Protein AF-A0A814YJI1-F1 (afdb_monomer)

Structure (mmCIF, N/CA/C/O backbone):
data_AF-A0A814YJI1-F1
#
_entry.id   AF-A0A814YJI1-F1
#
loop_
_atom_site.group_PDB
_atom_site.id
_atom_site.type_symbol
_atom_site.label_atom_id
_atom_site.label_alt_id
_atom_site.label_comp_id
_atom_site.label_asym_id
_atom_site.label_entity_id
_atom_site.label_seq_id
_atom_site.pdbx_PDB_ins_code
_atom_site.Cartn_x
_atom_site.Cartn_y
_atom_site.Cartn_z
_atom_site.occupancy
_atom_site.B_iso_or_equiv
_atom_site.auth_seq_id
_atom_site.auth_comp_id
_atom_site.auth_asym_id
_atom_site.auth_atom_id
_atom_site.pdbx_PDB_model_num
ATOM 1 N N . MET A 1 1 ? 2.420 7.525 -20.705 1.00 48.12 1 MET A N 1
ATOM 2 C CA . MET A 1 1 ? 1.191 7.170 -19.954 1.00 48.12 1 MET A CA 1
ATOM 3 C C . MET A 1 1 ? 0.003 7.565 -20.794 1.00 48.12 1 MET A C 1
ATOM 5 O O . MET A 1 1 ? 0.142 8.543 -21.509 1.00 48.12 1 MET A O 1
ATOM 9 N N . TYR A 1 2 ? -1.135 6.880 -20.670 1.00 46.09 2 TYR A N 1
ATOM 10 C CA . TYR A 1 2 ? -2.388 7.319 -21.294 1.00 46.09 2 TYR A CA 1
ATOM 11 C C . TYR A 1 2 ? -3.336 8.062 -20.316 1.00 46.09 2 TYR A C 1
ATOM 13 O O . TYR A 1 2 ? -4.275 8.729 -20.759 1.00 46.09 2 TYR A O 1
ATOM 21 N N . HIS A 1 3 ? -3.033 8.118 -19.004 1.00 42.41 3 HIS A N 1
ATOM 22 C CA . HIS A 1 3 ? -3.763 8.986 -18.070 1.00 42.41 3 HIS A CA 1
ATOM 23 C C . HIS A 1 3 ? -2.904 9.967 -17.283 1.00 42.41 3 HIS A C 1
ATOM 25 O O . HIS A 1 3 ? -1.802 9.652 -16.856 1.00 42.41 3 HIS A O 1
ATOM 31 N N . GLN A 1 4 ? -3.509 11.138 -17.062 1.00 43.12 4 GLN A N 1
ATOM 32 C CA . GLN A 1 4 ? -2.941 12.420 -16.653 1.00 43.12 4 GLN A CA 1
ATOM 33 C C . GLN A 1 4 ? -1.940 12.983 -17.666 1.00 43.12 4 GLN A C 1
ATOM 35 O O . GLN A 1 4 ? -0.750 12.679 -17.633 1.00 43.12 4 GLN A O 1
ATOM 40 N N . ARG A 1 5 ? -2.424 13.925 -18.496 1.00 45.12 5 ARG A N 1
ATOM 41 C CA . ARG A 1 5 ? -1.629 15.119 -18.805 1.00 45.12 5 ARG A CA 1
ATOM 42 C C . ARG A 1 5 ? -1.148 15.645 -17.455 1.00 45.12 5 ARG A C 1
ATOM 44 O O . ARG A 1 5 ? -1.911 16.282 -16.734 1.00 45.12 5 ARG A O 1
ATOM 51 N N . MET A 1 6 ? 0.059 15.274 -17.043 1.00 48.47 6 MET A N 1
ATOM 52 C CA . MET A 1 6 ? 0.715 16.030 -15.998 1.00 48.47 6 MET A CA 1
ATOM 53 C C . MET A 1 6 ? 1.000 17.371 -16.654 1.00 48.47 6 MET A C 1
ATOM 55 O O . MET A 1 6 ? 1.816 17.429 -17.570 1.00 48.47 6 MET A O 1
ATOM 59 N N . ASP A 1 7 ? 0.315 18.426 -16.214 1.00 41.00 7 ASP A N 1
ATOM 60 C CA . ASP A 1 7 ? 0.509 19.800 -16.705 1.00 41.00 7 ASP A CA 1
ATOM 61 C C . ASP A 1 7 ? 1.965 20.293 -16.566 1.00 41.00 7 ASP A C 1
ATOM 63 O O . ASP A 1 7 ? 2.305 21.387 -17.009 1.00 41.00 7 ASP A O 1
ATOM 67 N N . SER A 1 8 ? 2.875 19.481 -16.016 1.00 47.28 8 SER A N 1
ATOM 68 C CA . SER A 1 8 ? 4.295 19.639 -16.273 1.00 47.28 8 SER A CA 1
ATOM 69 C C . SER A 1 8 ? 5.044 18.295 -16.340 1.00 47.28 8 SER A C 1
ATOM 71 O O . SER A 1 8 ? 5.259 17.596 -15.349 1.00 47.28 8 SER A O 1
ATOM 73 N N . SER A 1 9 ? 5.569 17.967 -17.525 1.00 47.88 9 SER A N 1
ATOM 74 C CA . SER A 1 9 ? 6.655 16.983 -17.705 1.00 47.88 9 SER A CA 1
ATOM 75 C C . SER A 1 9 ? 7.896 17.308 -16.846 1.00 47.88 9 SER A C 1
ATOM 77 O O . SER A 1 9 ? 8.739 16.447 -16.597 1.00 47.88 9 SER A O 1
ATOM 79 N N . LEU A 1 10 ? 7.970 18.543 -16.329 1.00 49.09 10 LEU A N 1
ATOM 80 C CA . LEU A 1 10 ? 8.990 19.074 -15.428 1.00 49.09 10 LEU A CA 1
ATOM 81 C C . LEU A 1 10 ? 8.990 18.473 -14.015 1.00 49.09 10 LEU A C 1
ATOM 83 O O . LEU A 1 10 ? 9.856 18.869 -13.249 1.00 49.09 10 LEU A O 1
ATOM 87 N N . ASN A 1 11 ? 8.097 17.553 -13.637 1.00 59.19 11 ASN A N 1
ATOM 88 C CA . ASN A 1 11 ? 8.078 16.999 -12.271 1.00 59.19 11 ASN A CA 1
ATOM 89 C C . ASN A 1 11 ? 8.223 15.470 -12.176 1.00 59.19 11 ASN A C 1
ATOM 91 O O . ASN A 1 11 ? 8.294 14.952 -11.066 1.00 59.19 11 ASN A O 1
ATOM 95 N N . VAL A 1 12 ? 8.299 14.745 -13.299 1.00 71.31 12 VAL A N 1
ATOM 96 C CA . VAL A 1 12 ? 8.366 13.269 -13.271 1.00 71.31 12 VAL A CA 1
ATOM 97 C C . VAL A 1 12 ? 9.795 12.755 -13.119 1.00 71.31 12 VAL A C 1
ATOM 99 O O . VAL A 1 12 ? 10.078 11.968 -12.222 1.00 71.31 12 VAL A O 1
ATOM 102 N N . PHE A 1 13 ? 10.712 13.217 -13.972 1.00 75.25 13 PHE A N 1
ATOM 103 C CA . PHE A 1 13 ? 12.131 12.900 -13.832 1.00 75.25 13 PHE A CA 1
ATOM 104 C C . PHE A 1 13 ? 12.829 13.960 -12.983 1.00 75.25 13 PHE A C 1
ATOM 106 O O . PHE A 1 13 ? 12.634 15.168 -13.175 1.00 75.25 13 PHE A O 1
ATOM 113 N N . ASN A 1 14 ? 13.694 13.514 -12.076 1.00 77.44 14 ASN A N 1
ATOM 114 C CA . ASN A 1 14 ? 14.628 14.403 -11.396 1.00 77.44 14 ASN A CA 1
ATOM 115 C C . ASN A 1 14 ? 15.680 14.954 -12.386 1.00 77.44 14 ASN A C 1
ATOM 117 O O . ASN A 1 14 ? 15.766 14.529 -13.543 1.00 77.44 14 ASN A O 1
ATOM 121 N N . ASN A 1 15 ? 16.502 15.901 -11.932 1.00 81.81 15 ASN A N 1
ATOM 122 C CA . ASN A 1 15 ? 17.497 16.557 -12.786 1.00 81.81 15 ASN A CA 1
ATOM 123 C C . ASN A 1 15 ? 18.538 15.593 -13.384 1.00 81.81 15 ASN A C 1
ATOM 125 O O . ASN A 1 15 ? 19.037 15.860 -14.476 1.00 81.81 15 ASN A O 1
ATOM 129 N N . ASN A 1 16 ? 18.849 14.476 -12.716 1.00 84.56 16 ASN A N 1
ATOM 130 C CA . ASN A 1 16 ? 19.787 13.484 -13.246 1.00 84.56 16 ASN A CA 1
ATOM 131 C C . ASN A 1 16 ? 19.195 12.793 -14.477 1.00 84.56 16 ASN A C 1
ATOM 133 O O . ASN A 1 16 ? 19.856 12.659 -15.506 1.00 84.56 16 ASN A O 1
ATOM 137 N N . LEU A 1 17 ? 17.928 12.395 -14.382 1.00 87.38 17 LEU A N 1
ATOM 138 C CA . LEU A 1 17 ? 17.294 11.509 -15.351 1.00 87.38 17 LEU A CA 1
ATOM 139 C C . LEU A 1 17 ? 16.707 12.228 -16.562 1.00 87.38 17 LEU A C 1
ATOM 141 O O . LEU A 1 17 ? 16.640 11.638 -17.636 1.00 87.38 17 LEU A O 1
ATOM 145 N N . ARG A 1 18 ? 16.397 13.526 -16.450 1.00 86.69 18 ARG A N 1
ATOM 146 C CA . ARG A 1 18 ? 15.988 14.360 -17.602 1.00 86.69 18 ARG A CA 1
ATOM 147 C C . ARG A 1 18 ? 17.011 14.399 -18.733 1.00 86.69 18 ARG A C 1
ATOM 149 O O . ARG A 1 18 ? 16.663 14.721 -19.862 1.00 86.69 18 ARG A O 1
ATOM 156 N N . ARG A 1 19 ? 18.279 14.114 -18.428 1.00 88.06 19 ARG A N 1
ATOM 157 C CA . ARG A 1 19 ? 19.371 14.106 -19.409 1.00 88.06 19 ARG A CA 1
ATOM 158 C C . ARG A 1 19 ? 19.389 12.848 -20.272 1.00 88.06 19 ARG A C 1
ATOM 160 O O . ARG A 1 19 ? 20.020 12.860 -21.323 1.00 88.06 19 ARG A O 1
ATOM 167 N N . ILE A 1 20 ? 18.753 11.774 -19.810 1.00 91.31 20 ILE A N 1
ATOM 168 C CA . ILE A 1 20 ? 18.810 10.455 -20.450 1.00 91.31 20 ILE A CA 1
ATOM 169 C C . ILE A 1 20 ? 17.422 9.937 -20.836 1.00 91.31 20 ILE A C 1
ATOM 171 O O . ILE A 1 20 ? 17.316 9.125 -21.747 1.00 91.31 20 ILE A O 1
ATOM 175 N N . CYS A 1 21 ? 16.360 10.466 -20.219 1.00 89.81 21 CYS A N 1
ATOM 176 C CA . CYS A 1 21 ? 14.989 10.022 -20.415 1.00 89.81 21 CYS A CA 1
ATOM 177 C C . CYS A 1 21 ? 14.014 11.182 -20.606 1.00 89.81 21 CYS A C 1
ATOM 179 O O . CYS A 1 21 ? 14.142 12.255 -20.013 1.00 89.81 21 CYS A O 1
ATOM 181 N N . LYS A 1 22 ? 13.015 10.937 -21.458 1.00 88.06 22 LYS A N 1
ATOM 182 C CA . LYS A 1 22 ? 11.992 11.901 -21.859 1.00 88.06 22 LYS A CA 1
ATOM 183 C C . LYS A 1 22 ? 10.620 11.230 -21.823 1.00 88.06 22 LYS A C 1
ATOM 185 O O . LYS A 1 22 ? 10.485 10.066 -22.185 1.00 88.06 22 LYS A O 1
ATOM 190 N N . LEU A 1 23 ? 9.610 11.982 -21.394 1.00 84.75 23 LEU A N 1
ATOM 191 C CA . LEU A 1 23 ? 8.211 11.615 -21.595 1.00 84.75 23 LEU A CA 1
ATOM 192 C C . LEU A 1 23 ? 7.737 12.171 -22.936 1.00 84.75 23 LEU A C 1
ATOM 194 O O . LEU A 1 23 ? 7.998 13.336 -23.242 1.00 84.75 23 LEU A O 1
ATOM 198 N N . ILE A 1 24 ? 7.058 11.331 -23.707 1.00 83.12 24 ILE A N 1
ATOM 199 C CA . ILE A 1 24 ? 6.399 11.712 -24.958 1.00 83.12 24 ILE A CA 1
ATOM 200 C C . ILE A 1 24 ? 4.885 11.725 -24.767 1.00 83.12 24 ILE A C 1
ATOM 202 O O . ILE A 1 24 ? 4.380 11.219 -23.753 1.00 83.12 24 ILE A O 1
ATOM 206 N N . ASP A 1 25 ? 4.185 12.309 -25.734 1.00 79.44 25 ASP A N 1
ATOM 207 C CA . ASP A 1 25 ? 2.737 12.423 -25.676 1.00 79.44 25 ASP A CA 1
ATOM 2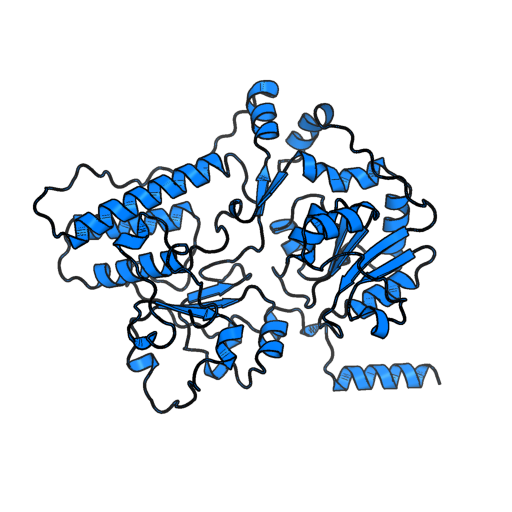08 C C . ASP A 1 25 ? 2.070 11.036 -25.732 1.00 79.44 25 ASP A C 1
ATOM 210 O O . ASP A 1 25 ? 2.581 10.120 -26.388 1.00 79.44 25 ASP A O 1
ATOM 214 N N . PRO A 1 26 ? 0.947 10.834 -25.017 1.00 76.19 26 PRO A N 1
ATOM 215 C CA . PRO A 1 26 ? 0.237 9.557 -24.986 1.00 76.19 26 PRO A CA 1
ATOM 216 C C . PRO A 1 26 ? -0.093 8.985 -26.367 1.00 76.19 26 PRO A C 1
ATOM 218 O O . PRO A 1 26 ? -0.097 7.770 -26.536 1.00 76.19 26 PRO A O 1
ATOM 221 N N . GLU A 1 27 ? -0.382 9.850 -27.336 1.00 77.00 27 GLU A N 1
ATOM 222 C CA . GLU A 1 27 ? -0.726 9.507 -28.713 1.00 77.00 27 GLU A CA 1
ATOM 223 C C . GLU A 1 27 ? 0.482 8.991 -29.518 1.00 77.00 27 GLU A C 1
ATOM 225 O O . GLU A 1 27 ? 0.300 8.245 -30.477 1.00 77.00 27 GLU A O 1
ATOM 230 N N . GLU A 1 28 ? 1.707 9.309 -29.089 1.00 79.25 28 GLU A N 1
ATOM 231 C CA . GLU A 1 28 ? 2.974 8.925 -29.733 1.00 79.25 28 GLU A CA 1
ATOM 232 C C . GLU A 1 28 ? 3.581 7.641 -29.138 1.00 79.25 28 GLU A C 1
ATOM 234 O O . GLU A 1 28 ? 4.736 7.303 -29.391 1.00 79.25 28 GLU A O 1
ATOM 239 N N . TYR A 1 29 ? 2.828 6.887 -28.328 1.00 80.81 29 TYR A N 1
ATOM 240 C CA . TYR A 1 29 ? 3.335 5.727 -27.577 1.00 80.81 29 TYR A CA 1
ATOM 241 C C . TYR A 1 29 ? 4.015 4.639 -28.434 1.00 80.81 29 TYR A C 1
ATOM 243 O O . TYR A 1 29 ? 4.784 3.832 -27.906 1.00 80.81 29 TYR A O 1
ATOM 251 N N . THR A 1 30 ? 3.760 4.601 -29.745 1.00 80.69 30 THR A N 1
ATOM 252 C CA . THR A 1 30 ? 4.434 3.697 -30.689 1.00 80.69 30 THR A CA 1
ATOM 253 C C . THR A 1 30 ? 5.923 3.986 -30.852 1.00 80.69 30 THR A C 1
ATOM 255 O O . THR A 1 30 ? 6.668 3.079 -31.215 1.00 80.69 30 THR A O 1
ATOM 258 N N . ASP A 1 31 ? 6.354 5.211 -30.555 1.00 83.50 31 ASP A N 1
ATOM 259 C CA . ASP A 1 31 ? 7.749 5.647 -30.657 1.00 83.50 31 ASP A CA 1
ATOM 260 C C . ASP A 1 31 ? 8.482 5.569 -29.306 1.00 83.50 31 ASP A C 1
ATOM 262 O O . ASP A 1 31 ? 9.683 5.825 -29.220 1.00 83.50 31 ASP A O 1
ATOM 266 N N . ALA A 1 32 ? 7.781 5.192 -28.229 1.00 87.94 32 ALA A N 1
ATOM 267 C CA . ALA A 1 32 ? 8.370 5.058 -26.902 1.00 87.94 32 ALA A CA 1
ATOM 268 C C . ALA A 1 32 ? 9.238 3.794 -26.771 1.00 87.94 32 ALA A C 1
ATOM 270 O O . ALA A 1 32 ? 8.885 2.730 -27.274 1.00 87.94 32 ALA A O 1
ATOM 271 N N . ASP A 1 33 ? 10.310 3.861 -25.977 1.00 89.62 33 ASP A N 1
ATOM 272 C CA . ASP A 1 33 ? 11.024 2.661 -25.506 1.00 89.62 33 ASP A CA 1
ATOM 273 C C . ASP A 1 33 ? 10.204 1.901 -24.431 1.00 89.62 33 ASP A C 1
ATOM 275 O O . ASP A 1 33 ? 10.309 0.680 -24.289 1.00 89.62 33 ASP A O 1
ATOM 279 N N . GLY A 1 34 ? 9.358 2.614 -23.675 1.00 90.25 34 GLY A N 1
ATOM 280 C CA . GLY A 1 34 ? 8.535 2.051 -22.606 1.00 90.25 34 GLY A CA 1
ATOM 281 C C . GLY A 1 34 ? 7.179 2.742 -22.447 1.00 90.25 34 GLY A C 1
ATOM 282 O O . GLY A 1 34 ? 7.070 3.964 -22.539 1.00 90.25 34 GLY A O 1
ATOM 283 N N . VAL A 1 35 ? 6.141 1.956 -22.169 1.00 87.56 35 VAL A N 1
ATOM 284 C CA . VAL A 1 35 ? 4.742 2.377 -22.072 1.00 87.56 35 VAL A CA 1
ATOM 285 C C . VAL A 1 35 ? 4.172 1.935 -20.726 1.00 87.56 35 VAL A C 1
ATOM 287 O O . VAL A 1 35 ? 4.246 0.766 -20.357 1.00 87.56 35 VAL A O 1
ATOM 290 N N . ILE A 1 36 ? 3.576 2.878 -19.996 1.00 87.25 36 ILE A N 1
ATOM 291 C CA . ILE A 1 36 ? 2.812 2.610 -18.770 1.00 87.25 36 ILE A CA 1
ATOM 292 C C . ILE A 1 36 ? 1.333 2.711 -19.115 1.00 87.25 36 ILE A C 1
ATOM 294 O O . ILE A 1 36 ? 0.887 3.754 -19.607 1.00 87.25 36 ILE A O 1
ATOM 298 N N . VAL A 1 37 ? 0.595 1.650 -18.809 1.00 83.62 37 VAL A N 1
ATOM 299 C CA . VAL A 1 37 ? -0.853 1.554 -18.987 1.00 83.62 37 VAL A CA 1
ATOM 300 C C . VAL A 1 37 ? -1.484 1.311 -17.628 1.00 83.62 37 VAL A C 1
ATOM 302 O O . VAL A 1 37 ? -1.237 0.282 -16.999 1.00 83.62 37 VAL A O 1
ATOM 305 N N . THR A 1 38 ? -2.300 2.250 -17.160 1.00 82.94 38 THR A N 1
ATOM 306 C CA . THR A 1 38 ? -3.062 2.050 -15.926 1.00 82.94 38 THR A CA 1
ATOM 307 C C . THR A 1 38 ? -4.310 1.211 -16.178 1.00 82.94 38 THR A C 1
ATOM 309 O O . THR A 1 38 ? -4.817 1.157 -17.298 1.00 82.94 38 THR A O 1
ATOM 312 N N . SER A 1 39 ? -4.864 0.593 -15.135 1.00 78.00 39 SER A N 1
ATOM 313 C CA . SER A 1 39 ? -6.138 -0.124 -15.251 1.00 78.00 39 SER A CA 1
ATOM 314 C C . SER A 1 39 ? -7.254 0.747 -15.840 1.00 78.00 39 SER A C 1
ATOM 316 O O . SER A 1 39 ? -8.038 0.242 -16.633 1.00 78.00 39 SER A O 1
ATOM 318 N N . PHE A 1 40 ? -7.279 2.053 -15.548 1.00 75.25 40 PHE A N 1
ATOM 319 C CA . PHE A 1 40 ? -8.245 3.021 -16.086 1.00 75.25 40 PHE A CA 1
ATOM 320 C C . PHE A 1 40 ? -8.012 3.390 -17.560 1.00 75.25 40 PHE A C 1
ATOM 322 O O . PHE A 1 40 ? -8.968 3.721 -18.265 1.00 75.25 40 PHE A O 1
ATOM 329 N N . ASP A 1 41 ? -6.766 3.316 -18.037 1.00 74.44 41 ASP A N 1
ATOM 330 C CA . ASP A 1 41 ? -6.411 3.611 -19.432 1.00 74.44 41 ASP A CA 1
ATOM 331 C C . ASP A 1 41 ? -7.021 2.625 -20.415 1.00 74.44 41 ASP A C 1
ATOM 333 O O . ASP A 1 41 ? -7.272 2.967 -21.566 1.00 74.44 41 ASP A O 1
ATOM 337 N N . LEU A 1 42 ? -7.321 1.414 -19.954 1.00 72.00 42 LEU A N 1
ATOM 338 C CA . LEU A 1 42 ? -7.825 0.323 -20.785 1.00 72.00 42 LEU A CA 1
ATOM 339 C C . LEU A 1 42 ? -9.175 0.636 -21.438 1.00 72.00 42 LEU A C 1
ATOM 341 O O . LEU A 1 42 ? -9.470 0.085 -22.490 1.00 72.00 42 LEU A O 1
ATOM 345 N N . VAL A 1 43 ? -9.973 1.546 -20.866 1.00 65.69 43 VAL A N 1
ATOM 346 C CA . VAL A 1 43 ? -11.235 2.010 -21.483 1.00 65.69 43 VAL A CA 1
ATOM 347 C C . VAL A 1 43 ? -10.980 2.911 -22.687 1.00 65.69 43 VAL A C 1
ATOM 349 O O . VAL A 1 43 ? -11.814 3.007 -23.581 1.00 65.69 43 VAL A O 1
ATOM 352 N N . ARG A 1 44 ? -9.862 3.639 -22.668 1.00 63.19 44 ARG A N 1
ATOM 353 C CA . ARG A 1 44 ? -9.579 4.724 -23.609 1.00 63.19 44 ARG A CA 1
ATOM 354 C C . ARG A 1 44 ? -8.482 4.386 -24.605 1.00 63.19 44 ARG A C 1
ATOM 356 O O . ARG A 1 44 ? -8.350 5.089 -25.603 1.00 63.19 44 ARG A O 1
ATOM 363 N N . LEU A 1 45 ? -7.707 3.337 -24.341 1.00 63.31 45 LEU A N 1
ATOM 364 C CA . LEU A 1 45 ? -6.791 2.791 -25.323 1.00 63.31 45 LEU A CA 1
ATOM 365 C C . LEU A 1 45 ? -7.606 2.459 -26.581 1.00 63.31 45 LEU A C 1
ATOM 367 O O . LEU A 1 45 ? -8.584 1.711 -26.475 1.00 63.31 45 LEU A O 1
ATOM 371 N N . PRO A 1 46 ? -7.254 3.039 -27.749 1.00 56.81 46 PRO A N 1
ATOM 372 C CA . PRO A 1 46 ? -7.909 2.724 -29.010 1.00 56.81 46 PRO A CA 1
ATOM 373 C C . PRO A 1 46 ? -8.005 1.219 -29.132 1.00 56.81 46 PRO A C 1
ATOM 375 O O . PRO A 1 46 ? -7.043 0.541 -28.779 1.00 56.81 46 PRO A O 1
ATOM 378 N N . SER A 1 47 ? -9.153 0.711 -29.579 1.00 52.62 47 SER A N 1
ATOM 379 C CA . SER A 1 47 ? -9.422 -0.717 -29.626 1.00 52.62 47 SER A CA 1
ATOM 380 C C . SER A 1 47 ? -8.240 -1.458 -30.235 1.00 52.62 47 SER A C 1
ATOM 382 O O . SER A 1 47 ? -8.071 -1.539 -31.449 1.00 52.62 47 SER A O 1
ATOM 384 N N . LEU A 1 48 ? -7.478 -2.079 -29.353 1.00 54.50 48 LEU A N 1
ATOM 385 C CA . LEU A 1 48 ? -6.415 -3.030 -29.617 1.00 54.50 48 LEU A CA 1
ATOM 386 C C . LEU A 1 48 ? -6.962 -4.342 -30.224 1.00 54.50 48 LEU A C 1
ATOM 388 O O . LEU A 1 48 ? -6.294 -5.370 -30.256 1.00 54.50 48 LEU A O 1
ATOM 392 N N . LEU A 1 49 ? -8.217 -4.280 -30.681 1.00 50.81 49 LEU A N 1
ATOM 393 C CA . LEU A 1 49 ? -9.112 -5.340 -31.107 1.00 50.81 49 LEU A CA 1
ATOM 394 C C . LEU A 1 49 ? -8.860 -5.779 -32.551 1.00 50.81 49 LEU A C 1
ATOM 396 O O . LEU A 1 49 ? -9.449 -6.772 -32.976 1.00 50.81 49 LEU A O 1
ATOM 400 N N . ASP A 1 50 ? -7.975 -5.113 -33.300 1.00 54.19 50 ASP A N 1
ATOM 401 C CA . ASP A 1 50 ? -7.505 -5.656 -34.575 1.00 54.19 50 ASP A CA 1
ATOM 402 C C . ASP A 1 50 ? -6.427 -6.725 -34.330 1.00 54.19 50 ASP A C 1
ATOM 404 O O . ASP A 1 50 ? -5.232 -6.524 -34.550 1.00 54.19 50 ASP A O 1
ATOM 408 N N . ARG A 1 51 ? -6.865 -7.895 -33.837 1.00 51.31 51 ARG A N 1
ATOM 409 C CA . ARG A 1 51 ? -6.019 -9.081 -33.596 1.00 51.31 51 ARG A CA 1
ATOM 410 C C . ARG A 1 51 ? -5.247 -9.532 -34.841 1.00 51.31 51 ARG A C 1
ATOM 412 O O . ARG A 1 51 ? -4.227 -10.205 -34.704 1.00 51.31 51 ARG A O 1
ATOM 419 N N . ASN A 1 52 ? -5.720 -9.173 -36.037 1.00 50.75 52 ASN A N 1
ATOM 420 C CA . ASN A 1 52 ? -5.078 -9.534 -37.299 1.00 50.75 52 ASN A CA 1
ATOM 421 C C . ASN A 1 52 ? -3.855 -8.660 -37.617 1.00 50.75 52 ASN A C 1
ATOM 423 O O . ASN A 1 52 ? -3.058 -9.030 -38.478 1.00 50.75 52 ASN A O 1
ATOM 427 N N . ASN A 1 53 ? -3.640 -7.561 -36.884 1.00 47.72 53 ASN A N 1
ATOM 428 C CA . ASN A 1 53 ? -2.474 -6.700 -37.026 1.00 47.72 53 ASN A CA 1
ATOM 429 C C . ASN A 1 53 ? -1.591 -6.724 -35.778 1.00 47.72 53 ASN A C 1
ATOM 431 O O . ASN A 1 53 ? -1.769 -5.958 -34.840 1.00 47.72 53 ASN A O 1
ATOM 435 N N . SER A 1 54 ? -0.600 -7.615 -35.819 1.00 53.66 54 SER A N 1
ATOM 436 C CA . SER A 1 54 ? 0.844 -7.353 -35.679 1.00 53.66 54 SER A CA 1
ATOM 437 C C . SER A 1 54 ? 1.408 -6.374 -34.632 1.00 53.66 54 SER A C 1
ATOM 439 O O . SER A 1 54 ? 2.627 -6.245 -34.609 1.00 53.66 54 SER A O 1
ATOM 441 N N . TYR A 1 55 ? 0.647 -5.731 -33.736 1.00 64.81 55 TYR A N 1
ATOM 442 C CA . TYR A 1 55 ? 1.187 -4.706 -32.832 1.00 64.81 55 TYR A CA 1
ATOM 443 C C . TYR A 1 55 ? 2.331 -5.278 -31.994 1.00 64.81 55 TYR A C 1
ATOM 445 O O . TYR A 1 55 ? 3.461 -4.796 -32.040 1.00 64.81 55 TYR A O 1
ATOM 453 N N . ARG A 1 56 ? 2.087 -6.398 -31.306 1.00 66.56 56 ARG A N 1
ATOM 454 C CA . ARG A 1 56 ? 3.147 -7.068 -30.549 1.00 66.56 56 ARG A CA 1
ATOM 455 C C . ARG A 1 56 ? 4.264 -7.618 -31.416 1.00 66.56 56 ARG A C 1
ATOM 457 O O . ARG A 1 56 ? 5.405 -7.572 -30.982 1.00 66.56 56 ARG A O 1
ATOM 464 N N . ASN A 1 57 ? 3.974 -8.063 -32.635 1.00 64.81 57 ASN A N 1
ATOM 465 C CA . ASN A 1 57 ? 5.013 -8.508 -33.566 1.00 64.81 57 ASN A CA 1
ATOM 466 C C . ASN A 1 57 ? 5.908 -7.348 -34.029 1.00 64.81 57 ASN A C 1
ATOM 468 O O . ASN A 1 57 ? 7.099 -7.548 -34.237 1.00 64.81 57 ASN A O 1
ATOM 472 N N . LYS A 1 58 ? 5.351 -6.141 -34.147 1.00 68.31 58 LYS A N 1
ATOM 473 C CA . LYS A 1 58 ? 6.040 -4.930 -34.594 1.00 68.31 58 LYS A CA 1
ATOM 474 C C . LYS A 1 58 ? 6.829 -4.251 -33.470 1.00 68.31 58 LYS A C 1
ATOM 476 O O . LYS A 1 58 ? 7.896 -3.710 -33.732 1.00 68.31 58 LYS A O 1
ATOM 481 N N . TYR A 1 59 ? 6.344 -4.319 -32.230 1.00 76.38 59 TYR A N 1
ATOM 482 C CA . TYR A 1 59 ? 6.902 -3.591 -31.083 1.00 76.38 59 TYR A CA 1
ATOM 483 C C . TYR A 1 59 ? 7.451 -4.517 -29.979 1.00 76.38 59 TYR A C 1
ATOM 485 O O . TYR A 1 59 ? 7.335 -4.218 -28.792 1.00 76.38 59 TYR A O 1
ATOM 493 N N . GLN A 1 60 ? 8.070 -5.645 -30.354 1.00 76.00 60 GLN A N 1
ATOM 494 C CA . GLN A 1 60 ? 8.597 -6.650 -29.408 1.00 76.00 60 GLN A CA 1
ATOM 495 C C . GLN A 1 60 ? 9.671 -6.112 -28.449 1.00 76.00 60 GLN A C 1
ATOM 497 O O . GLN A 1 60 ? 9.889 -6.690 -27.385 1.00 76.00 60 GLN A O 1
ATOM 502 N N . SER A 1 61 ? 10.364 -5.035 -28.822 1.00 80.56 61 SER A N 1
ATOM 503 C CA . SER A 1 61 ? 11.398 -4.412 -27.993 1.00 80.56 61 SER A CA 1
ATOM 504 C C . SER A 1 61 ? 10.846 -3.451 -26.941 1.00 80.56 61 SER A C 1
ATOM 506 O O . SER A 1 61 ? 11.584 -3.112 -26.023 1.00 80.56 61 SER A O 1
ATOM 508 N N . GLN A 1 62 ? 9.589 -3.003 -27.054 1.00 89.12 62 GLN A N 1
ATOM 509 C CA . GLN A 1 62 ? 9.019 -2.054 -26.100 1.00 89.12 62 GLN A CA 1
ATOM 510 C C . GLN A 1 62 ? 8.760 -2.714 -24.741 1.00 89.12 62 GLN A C 1
ATOM 512 O O . GLN A 1 62 ? 8.256 -3.838 -24.637 1.00 89.12 62 GLN A O 1
ATOM 517 N N . LEU A 1 63 ? 9.017 -1.968 -23.672 1.00 91.06 63 LEU A N 1
ATOM 518 C CA . LEU A 1 63 ? 8.618 -2.345 -22.320 1.00 91.06 63 LEU A CA 1
ATOM 519 C C . LEU A 1 63 ? 7.191 -1.866 -22.060 1.00 91.06 63 LEU A C 1
ATOM 521 O O . LEU A 1 63 ? 6.904 -0.684 -22.168 1.00 91.06 63 LEU A O 1
ATOM 525 N N . TRP A 1 64 ? 6.283 -2.770 -21.720 1.00 89.69 64 TRP A N 1
ATOM 526 C CA . TRP A 1 64 ? 4.878 -2.465 -21.471 1.00 89.69 64 TRP A CA 1
ATOM 527 C C . TRP A 1 64 ? 4.509 -2.866 -20.058 1.00 89.69 64 TRP A C 1
ATOM 529 O O . TRP A 1 64 ? 4.455 -4.052 -19.724 1.00 89.69 64 TRP A O 1
ATOM 539 N N . LEU A 1 65 ? 4.237 -1.849 -19.253 1.00 89.94 65 LEU A N 1
ATOM 540 C CA . LEU A 1 65 ? 3.963 -1.976 -17.841 1.00 89.94 65 LEU A CA 1
ATOM 541 C C . LEU A 1 65 ? 2.472 -1.795 -17.564 1.00 89.94 65 LEU A C 1
ATOM 543 O O . LEU A 1 65 ? 1.908 -0.734 -17.839 1.00 89.94 65 LEU A O 1
ATOM 547 N N . PHE A 1 66 ? 1.853 -2.820 -16.981 1.00 89.12 66 PHE A N 1
ATOM 548 C CA . PHE A 1 66 ? 0.506 -2.725 -16.425 1.00 89.12 66 PHE A CA 1
ATOM 549 C C . PHE A 1 66 ? 0.561 -2.150 -15.010 1.00 89.12 66 PHE A C 1
ATOM 551 O O . PHE A 1 66 ? 1.236 -2.713 -14.148 1.00 89.12 66 PHE A O 1
ATOM 558 N N . HIS A 1 67 ? -0.165 -1.064 -14.758 1.00 87.94 67 HIS A N 1
ATOM 559 C CA . HIS A 1 67 ? -0.200 -0.376 -13.471 1.00 87.94 67 HIS A CA 1
ATOM 560 C C . HIS A 1 67 ? -1.599 -0.399 -12.838 1.00 87.94 67 HIS A C 1
ATOM 562 O O . HIS A 1 67 ? -2.578 0.012 -13.463 1.00 87.94 67 HIS A O 1
ATOM 568 N N . SER A 1 68 ? -1.705 -0.812 -11.572 1.00 85.38 68 SER A N 1
ATOM 569 C CA . SER A 1 68 ? -2.947 -0.658 -10.804 1.00 85.38 68 SER A CA 1
ATOM 570 C C . SER A 1 68 ? -2.700 -0.589 -9.295 1.00 85.38 68 SER A C 1
ATOM 572 O O . SER A 1 68 ? -2.164 -1.523 -8.702 1.00 85.38 68 SER A O 1
ATOM 574 N N . GLU A 1 69 ? -3.177 0.484 -8.659 1.00 85.69 69 GLU A N 1
ATOM 575 C CA . GLU A 1 69 ? -3.252 0.623 -7.192 1.00 85.69 69 GLU A CA 1
ATOM 576 C C . GLU A 1 69 ? -4.634 0.238 -6.637 1.00 85.69 69 GLU A C 1
ATOM 578 O O . GLU A 1 69 ? -5.009 0.617 -5.529 1.00 85.69 69 GLU A O 1
ATOM 583 N N . GLU A 1 70 ? -5.427 -0.489 -7.421 1.00 86.00 70 GLU A N 1
ATOM 584 C CA . GLU A 1 70 ? -6.780 -0.887 -7.056 1.00 86.00 70 GLU A CA 1
ATOM 585 C C . GLU A 1 70 ? -6.874 -2.413 -6.872 1.00 86.00 70 GLU A C 1
ATOM 587 O O . GLU A 1 70 ? -5.934 -3.154 -7.163 1.00 86.00 70 GLU A O 1
ATOM 592 N N . SER A 1 71 ? -7.989 -2.917 -6.349 1.00 87.31 71 SER A N 1
ATOM 593 C CA . SER A 1 71 ? -8.289 -4.346 -6.365 1.00 87.31 71 SER A CA 1
ATOM 594 C C . SER A 1 71 ? -8.561 -4.821 -7.802 1.00 87.31 71 SER A C 1
ATOM 596 O O . SER A 1 71 ? -9.136 -4.060 -8.597 1.00 87.31 71 SER A O 1
ATOM 598 N N . PRO A 1 72 ? -8.237 -6.083 -8.151 1.00 84.06 72 PRO A N 1
ATOM 599 C CA . PRO A 1 72 ? -8.634 -6.667 -9.430 1.00 84.06 72 PRO A CA 1
ATOM 600 C C . PRO A 1 72 ? -10.116 -6.452 -9.709 1.00 84.06 72 PRO A C 1
ATOM 602 O O . PRO A 1 72 ? -10.506 -5.945 -10.754 1.00 84.06 72 PRO A O 1
ATOM 605 N N . ARG A 1 73 ? -10.970 -6.718 -8.723 1.00 79.56 73 ARG A N 1
ATOM 606 C CA . ARG A 1 73 ? -12.412 -6.663 -8.929 1.00 79.56 73 ARG A CA 1
ATOM 607 C C . ARG A 1 73 ? -12.940 -5.261 -9.233 1.00 79.56 73 ARG A C 1
ATOM 609 O O . ARG A 1 73 ? -13.733 -5.092 -10.161 1.00 79.56 73 ARG A O 1
ATOM 616 N N . ASN A 1 74 ? -12.498 -4.251 -8.487 1.00 79.44 74 ASN A N 1
ATOM 617 C CA . ASN A 1 74 ? -12.935 -2.879 -8.733 1.00 79.44 74 ASN A CA 1
ATOM 618 C C . ASN A 1 74 ? -12.308 -2.303 -10.012 1.00 79.44 74 ASN A C 1
ATOM 620 O O . ASN A 1 74 ? -12.975 -1.540 -10.713 1.00 79.44 74 ASN A O 1
ATOM 624 N N . SER A 1 75 ? -11.087 -2.725 -10.365 1.00 78.00 75 SER A N 1
ATOM 625 C CA . SER A 1 75 ? -10.490 -2.412 -11.668 1.00 78.00 75 SER A CA 1
ATOM 626 C C . SER A 1 75 ? -11.409 -2.898 -12.790 1.00 78.00 75 SER A C 1
ATOM 628 O O . SER A 1 75 ? -11.902 -2.086 -13.565 1.00 78.00 75 SER A O 1
ATOM 630 N N . TYR A 1 76 ? -11.774 -4.186 -12.801 1.00 74.06 76 TYR A N 1
ATOM 631 C CA . TYR A 1 76 ? -12.624 -4.777 -13.846 1.00 74.06 76 TYR A CA 1
ATOM 632 C C . TYR A 1 76 ? -14.010 -4.126 -13.929 1.00 74.06 76 TYR A C 1
ATOM 634 O O . TYR A 1 76 ? -14.518 -3.900 -15.029 1.00 74.06 76 TYR A O 1
ATOM 642 N N . ARG A 1 77 ? -14.628 -3.808 -12.780 1.00 70.31 77 ARG A N 1
ATOM 643 C CA . ARG A 1 77 ? -15.920 -3.104 -12.730 1.00 70.31 77 ARG A CA 1
ATOM 644 C C . ARG A 1 77 ? -15.823 -1.723 -13.368 1.00 70.31 77 ARG A C 1
ATOM 646 O O . ARG A 1 77 ? -16.701 -1.352 -14.141 1.00 70.31 77 ARG A O 1
ATOM 653 N N . THR A 1 78 ? -14.786 -0.967 -13.018 1.00 65.31 78 THR A N 1
ATOM 654 C CA . THR A 1 78 ? -14.629 0.419 -13.467 1.00 65.31 78 THR A CA 1
ATOM 655 C C . THR A 1 78 ? -14.442 0.500 -14.973 1.00 65.31 78 THR A C 1
ATOM 657 O O . THR A 1 78 ? -14.983 1.401 -15.609 1.00 65.31 78 THR A O 1
ATOM 660 N N . VAL A 1 79 ? -13.729 -0.467 -15.549 1.00 63.09 79 VAL A N 1
ATOM 661 C CA . VAL A 1 79 ? -13.399 -0.450 -16.974 1.00 63.09 79 VAL A CA 1
ATOM 662 C C . VAL A 1 79 ? -14.284 -1.334 -17.849 1.00 63.09 79 VAL A C 1
ATOM 664 O O . VAL A 1 79 ? -14.008 -1.482 -19.033 1.00 63.09 79 VAL A O 1
ATOM 667 N N . GLN A 1 80 ? -15.357 -1.905 -17.283 1.00 63.03 80 GLN A N 1
ATOM 668 C CA . GLN A 1 80 ? -16.303 -2.796 -17.975 1.00 63.03 80 GLN A CA 1
ATOM 669 C C . GLN A 1 80 ? -15.610 -3.850 -18.853 1.00 63.03 80 GLN A C 1
ATOM 671 O O . GLN A 1 80 ? -16.119 -4.211 -19.914 1.00 63.03 80 GLN A O 1
ATOM 676 N N . MET A 1 81 ? -14.438 -4.324 -18.417 1.00 60.34 81 MET A N 1
ATOM 677 C CA . MET A 1 81 ? -13.548 -5.177 -19.198 1.00 60.34 81 MET A CA 1
ATOM 678 C C . MET A 1 81 ? -14.264 -6.456 -19.617 1.00 60.34 81 MET A C 1
ATOM 680 O O . MET A 1 81 ? -14.333 -7.427 -18.860 1.00 60.34 81 MET A O 1
ATOM 684 N N . LYS A 1 82 ? -14.793 -6.481 -20.838 1.00 55.25 82 LYS A N 1
ATOM 685 C CA . LYS A 1 82 ? -15.153 -7.738 -21.472 1.00 55.25 82 LYS A CA 1
ATOM 686 C C . LYS A 1 82 ? -13.884 -8.294 -22.096 1.00 55.25 82 LYS A C 1
ATOM 688 O O . LYS A 1 82 ? -13.281 -7.670 -22.956 1.00 55.25 82 LYS A O 1
ATOM 693 N N . ASN A 1 83 ? -13.519 -9.469 -21.586 1.00 67.50 83 ASN A N 1
ATOM 694 C CA . ASN A 1 83 ? -12.439 -10.336 -22.034 1.00 67.50 83 ASN A CA 1
ATOM 695 C C . ASN A 1 83 ? -11.012 -9.811 -21.767 1.00 67.50 83 ASN A C 1
ATOM 697 O O . ASN A 1 83 ? -10.230 -9.609 -22.683 1.00 67.50 83 ASN A O 1
ATOM 701 N N . ILE A 1 84 ? -10.629 -9.655 -20.490 1.00 72.81 84 ILE A N 1
ATOM 702 C CA . ILE A 1 84 ? -9.243 -9.311 -20.099 1.00 72.81 84 ILE A CA 1
ATOM 703 C C . ILE A 1 84 ? -8.183 -10.262 -20.690 1.00 72.81 84 ILE A C 1
ATOM 705 O O . ILE A 1 84 ? -7.048 -9.849 -20.902 1.00 72.81 84 ILE A O 1
ATOM 709 N N . SER A 1 85 ? -8.541 -11.507 -21.018 1.00 77.88 85 SER A N 1
ATOM 710 C CA . SER A 1 85 ? -7.636 -12.438 -21.701 1.00 77.88 85 SER A CA 1
ATOM 711 C C . SER A 1 85 ? -7.277 -12.003 -23.124 1.00 77.88 85 SER A C 1
ATOM 713 O O . SER A 1 85 ? -6.332 -12.526 -23.699 1.00 77.88 85 SER A O 1
ATOM 715 N N . GLU A 1 86 ? -7.964 -11.012 -23.699 1.00 76.44 86 GLU A N 1
ATOM 716 C CA . GLU A 1 86 ? -7.514 -10.330 -24.922 1.00 76.44 86 GLU A CA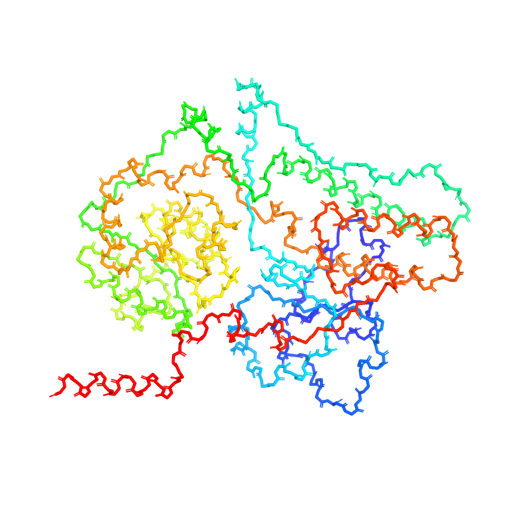 1
ATOM 717 C C . GLU A 1 86 ? -6.211 -9.548 -24.709 1.00 76.44 86 GLU A C 1
ATOM 719 O O . GLU A 1 86 ? -5.510 -9.258 -25.676 1.00 76.44 86 GLU A O 1
ATOM 724 N N . LEU A 1 87 ? -5.867 -9.260 -23.451 1.00 78.38 87 LEU A N 1
ATOM 725 C CA . LEU A 1 87 ? -4.681 -8.515 -23.045 1.00 78.38 87 LEU A CA 1
ATOM 726 C C . LEU A 1 87 ? -3.565 -9.401 -22.464 1.00 78.38 87 LEU A C 1
ATOM 728 O O . LEU A 1 87 ? -2.573 -8.879 -21.961 1.00 78.38 87 LEU A O 1
ATOM 732 N N . ASP A 1 88 ? -3.687 -10.728 -22.532 1.00 82.56 88 ASP A N 1
ATOM 733 C CA . ASP A 1 88 ? -2.753 -11.667 -21.887 1.00 82.56 88 ASP A CA 1
ATOM 734 C C . ASP A 1 88 ? -1.308 -11.614 -22.406 1.00 82.56 88 ASP A C 1
ATOM 736 O O . ASP A 1 88 ? -0.407 -12.143 -21.771 1.00 82.56 88 ASP A O 1
ATOM 740 N N . ASP A 1 89 ? -1.060 -10.943 -23.523 1.00 80.81 89 ASP A N 1
ATOM 741 C CA . ASP A 1 89 ? 0.278 -10.816 -24.110 1.00 80.81 89 ASP A CA 1
ATOM 742 C C . ASP A 1 89 ? 0.682 -9.348 -24.319 1.00 80.81 89 ASP A C 1
ATOM 744 O O . ASP A 1 89 ? 1.646 -9.010 -25.014 1.00 80.81 89 ASP A O 1
ATOM 748 N N . TRP A 1 90 ? -0.063 -8.438 -23.693 1.00 81.44 90 TRP A N 1
ATOM 749 C CA . TRP A 1 90 ? 0.072 -6.991 -23.846 1.00 81.44 90 TRP A CA 1
ATOM 750 C C . TRP A 1 90 ? 1.019 -6.338 -22.856 1.00 81.44 90 TRP A C 1
ATOM 752 O O . TRP A 1 90 ? 1.395 -5.179 -23.034 1.00 81.44 90 TRP A O 1
ATOM 762 N N . PHE A 1 91 ? 1.461 -7.076 -21.848 1.00 88.12 91 PHE A N 1
ATOM 763 C CA . PHE A 1 91 ? 2.334 -6.562 -20.805 1.00 88.12 91 PHE A CA 1
ATOM 764 C C . PHE A 1 91 ? 3.503 -7.507 -20.611 1.00 88.12 91 PHE A C 1
ATOM 766 O O . PHE A 1 91 ? 3.384 -8.716 -20.791 1.00 88.12 91 PHE A O 1
ATOM 773 N N . ASN A 1 92 ? 4.652 -6.938 -20.292 1.00 90.38 92 ASN A N 1
ATOM 774 C CA . ASN A 1 92 ? 5.856 -7.684 -19.946 1.00 90.38 92 ASN A CA 1
ATOM 775 C C . ASN A 1 92 ? 6.473 -7.195 -18.628 1.00 90.38 92 ASN A C 1
ATOM 777 O O . ASN A 1 92 ? 7.509 -7.704 -18.211 1.00 90.38 92 ASN A O 1
ATOM 781 N N . LEU A 1 93 ? 5.817 -6.225 -17.981 1.00 91.50 93 LEU A N 1
ATOM 782 C CA . LEU A 1 93 ? 6.085 -5.756 -16.631 1.00 91.50 93 LEU A CA 1
ATOM 783 C C . LEU A 1 93 ? 4.757 -5.471 -15.913 1.00 91.50 93 LEU A C 1
ATOM 785 O O . LEU A 1 93 ? 3.781 -5.038 -16.535 1.00 91.50 93 LEU A O 1
ATOM 789 N N . THR A 1 94 ? 4.720 -5.663 -14.599 1.00 90.25 94 THR A N 1
ATOM 790 C CA . THR A 1 94 ? 3.579 -5.282 -13.748 1.00 90.25 94 THR A CA 1
ATOM 791 C C . THR A 1 94 ? 4.010 -4.384 -12.600 1.00 90.25 94 THR A C 1
ATOM 793 O O . THR A 1 94 ? 5.023 -4.634 -11.955 1.00 90.25 94 THR A O 1
ATOM 796 N N . ALA A 1 95 ? 3.204 -3.368 -12.301 1.00 89.00 95 ALA A N 1
ATOM 797 C CA . ALA A 1 95 ? 3.284 -2.590 -11.075 1.00 89.00 95 ALA A CA 1
ATOM 798 C C . ALA A 1 95 ? 1.918 -2.579 -10.383 1.00 89.00 95 ALA A C 1
ATOM 800 O O . ALA A 1 95 ? 1.017 -1.826 -10.756 1.00 89.00 95 ALA A O 1
ATOM 801 N N . THR A 1 96 ? 1.728 -3.452 -9.397 1.00 87.31 96 THR A N 1
ATOM 802 C CA . THR A 1 96 ? 0.472 -3.519 -8.637 1.00 87.31 96 THR A CA 1
ATOM 803 C C . THR A 1 96 ? 0.730 -3.720 -7.153 1.00 87.31 96 THR A C 1
ATOM 805 O O . THR A 1 96 ? 1.857 -4.007 -6.752 1.00 87.31 96 THR A O 1
ATOM 808 N N . LEU A 1 97 ? -0.320 -3.633 -6.335 1.00 84.81 97 LEU A N 1
ATOM 809 C CA . LEU A 1 97 ? -0.229 -3.921 -4.901 1.00 84.81 97 LEU A CA 1
ATOM 810 C C . LEU A 1 97 ? 0.225 -5.362 -4.587 1.00 84.81 97 LEU A C 1
ATOM 812 O O . LEU A 1 97 ? 0.648 -5.629 -3.468 1.00 84.81 97 LEU A O 1
ATOM 816 N N . LYS A 1 98 ? 0.216 -6.281 -5.565 1.00 84.94 98 LYS A N 1
ATOM 817 C CA . LYS A 1 98 ? 0.664 -7.667 -5.380 1.00 84.94 98 LYS A CA 1
ATOM 818 C C . LYS A 1 98 ? 2.184 -7.767 -5.170 1.00 84.94 98 LYS A C 1
ATOM 820 O O . LYS A 1 98 ? 2.922 -7.173 -5.967 1.00 84.94 98 LYS A O 1
ATOM 825 N N . PRO A 1 99 ? 2.676 -8.535 -4.179 1.00 81.06 99 PRO A N 1
ATOM 826 C CA . PRO A 1 99 ? 4.106 -8.770 -3.946 1.00 81.06 99 PRO A CA 1
ATOM 827 C C . PRO A 1 99 ? 4.830 -9.448 -5.109 1.00 81.06 99 PRO A C 1
ATOM 829 O O . PRO A 1 99 ? 6.039 -9.295 -5.249 1.00 81.06 99 PRO A O 1
ATOM 832 N N . GLU A 1 100 ? 4.099 -10.188 -5.943 1.00 84.31 100 GLU A N 1
ATOM 833 C CA . GLU A 1 100 ? 4.626 -10.894 -7.114 1.00 84.31 100 GLU A CA 1
ATOM 834 C C . GLU A 1 100 ? 4.765 -9.994 -8.350 1.00 84.31 100 GLU A C 1
ATOM 836 O O . GLU A 1 100 ? 5.243 -10.455 -9.386 1.00 84.31 100 GLU A O 1
ATOM 841 N N . SER A 1 101 ? 4.329 -8.731 -8.273 1.00 87.62 101 SER A N 1
ATOM 842 C CA . SER A 1 101 ? 4.537 -7.770 -9.360 1.00 87.62 101 SER A CA 1
ATOM 843 C C . SER A 1 101 ? 6.029 -7.526 -9.578 1.00 87.62 101 SER A C 1
ATOM 845 O O . SER A 1 101 ? 6.791 -7.503 -8.612 1.00 87.62 101 SER A O 1
ATOM 847 N N . ASP A 1 102 ? 6.433 -7.226 -10.815 1.00 87.69 102 ASP A N 1
ATOM 848 C CA . ASP A 1 102 ? 7.799 -6.741 -11.080 1.00 87.69 102 ASP A CA 1
ATOM 849 C C . ASP A 1 102 ? 8.123 -5.489 -10.258 1.00 87.69 102 ASP A C 1
ATOM 851 O O . ASP A 1 102 ? 9.239 -5.264 -9.799 1.00 87.69 102 ASP A O 1
ATOM 855 N N . LEU A 1 103 ? 7.096 -4.686 -10.024 1.00 84.75 103 LEU A N 1
ATOM 856 C CA . LEU A 1 103 ? 7.129 -3.459 -9.267 1.00 84.75 103 LEU A CA 1
ATOM 857 C C . LEU A 1 103 ? 6.044 -3.529 -8.170 1.00 84.75 103 LEU A C 1
ATOM 859 O O . LEU A 1 103 ? 4.919 -3.077 -8.359 1.00 84.75 103 LEU A O 1
ATOM 863 N N . HIS A 1 104 ? 6.367 -4.139 -7.018 1.00 82.81 104 HIS A N 1
ATOM 864 C CA . HIS A 1 104 ? 5.421 -4.335 -5.898 1.00 82.81 104 HIS A CA 1
ATOM 865 C C . HIS A 1 104 ? 5.014 -3.045 -5.167 1.00 82.81 104 HIS A C 1
ATOM 867 O O . HIS A 1 104 ? 5.718 -2.564 -4.264 1.00 82.81 104 HIS A O 1
ATOM 873 N N . ILE A 1 105 ? 3.845 -2.517 -5.524 1.00 81.06 105 ILE A N 1
ATOM 874 C CA . ILE A 1 105 ? 3.360 -1.255 -4.994 1.00 81.06 105 ILE A CA 1
ATOM 875 C C . ILE A 1 105 ? 2.912 -1.378 -3.555 1.00 81.06 105 ILE A C 1
ATOM 877 O O . ILE A 1 105 ? 2.105 -2.228 -3.199 1.00 81.06 105 ILE A O 1
ATOM 881 N N . GLN A 1 106 ? 3.375 -0.445 -2.732 1.00 78.38 106 GLN A N 1
ATOM 882 C CA . GLN A 1 106 ? 2.854 -0.257 -1.393 1.00 78.38 106 GLN A CA 1
ATOM 883 C C . GLN A 1 106 ? 2.176 1.107 -1.292 1.00 78.38 106 GLN A C 1
ATOM 885 O O . GLN A 1 106 ? 2.748 2.134 -1.661 1.00 78.38 106 GLN A O 1
ATOM 890 N N . TYR A 1 107 ? 0.958 1.127 -0.750 1.00 83.00 107 TYR A N 1
ATOM 891 C CA . TYR A 1 107 ? 0.165 2.352 -0.653 1.00 83.00 107 TYR A CA 1
ATOM 892 C C . TYR A 1 107 ? 0.879 3.445 0.169 1.00 83.00 107 TYR A C 1
ATOM 894 O O . TYR A 1 107 ? 0.995 4.604 -0.255 1.00 83.00 107 TYR A O 1
ATOM 902 N N . LYS A 1 108 ? 1.397 3.066 1.343 1.00 85.56 108 LYS A N 1
ATOM 903 C CA . LYS A 1 108 ? 2.353 3.823 2.163 1.00 85.56 108 LYS A CA 1
ATOM 904 C C . LYS A 1 108 ? 3.251 2.851 2.924 1.00 85.56 108 LYS A C 1
ATOM 906 O O . LYS A 1 108 ? 2.929 1.673 3.029 1.00 85.56 108 LYS A O 1
ATOM 911 N N . GLY A 1 109 ? 4.341 3.371 3.474 1.00 86.19 109 GLY A N 1
ATOM 912 C CA . GLY A 1 109 ? 5.167 2.673 4.445 1.00 86.19 109 GLY A CA 1
ATOM 913 C C . GLY A 1 109 ? 5.306 3.451 5.748 1.00 86.19 109 GLY A C 1
ATOM 914 O O . GLY A 1 109 ? 4.789 4.565 5.902 1.00 86.19 109 GLY A O 1
ATOM 915 N N . TYR A 1 110 ? 6.036 2.861 6.684 1.00 88.19 110 TYR A N 1
ATOM 916 C CA . TYR A 1 110 ? 6.405 3.500 7.938 1.00 88.19 110 TYR A CA 1
ATOM 917 C C . TYR A 1 110 ? 7.881 3.282 8.257 1.00 88.19 110 TYR A C 1
ATOM 919 O O . TYR A 1 110 ? 8.491 2.297 7.843 1.00 88.19 110 TYR A O 1
ATOM 927 N N . ARG A 1 111 ? 8.447 4.209 9.024 1.00 87.69 111 ARG A N 1
ATOM 928 C CA . ARG A 1 111 ? 9.807 4.117 9.561 1.00 87.69 111 ARG A CA 1
ATOM 929 C C . ARG A 1 111 ? 9.819 4.503 11.025 1.00 87.69 111 ARG A C 1
ATOM 931 O O . ARG A 1 111 ? 8.937 5.233 11.472 1.00 87.69 111 ARG A O 1
ATOM 938 N N . ILE A 1 112 ? 10.845 4.085 11.754 1.00 87.00 112 ILE A N 1
ATOM 939 C CA . ILE A 1 112 ? 11.094 4.604 13.099 1.00 87.00 112 ILE A CA 1
ATOM 940 C C . ILE A 1 112 ? 11.379 6.118 13.059 1.00 87.00 112 ILE A C 1
ATOM 942 O O . ILE A 1 112 ? 12.088 6.605 12.173 1.00 87.00 112 ILE A O 1
ATOM 946 N N . LYS A 1 113 ? 10.821 6.878 14.007 1.00 89.12 113 LYS A N 1
ATOM 947 C CA . LYS A 1 113 ? 11.039 8.330 14.085 1.00 89.12 113 LYS A CA 1
ATOM 948 C C . LYS A 1 113 ? 12.508 8.655 14.369 1.00 89.12 113 LYS A C 1
ATOM 950 O O . LYS A 1 113 ? 13.080 8.043 15.275 1.00 89.12 113 LYS A O 1
ATOM 955 N N . PRO A 1 114 ? 13.097 9.691 13.740 1.00 86.12 114 PRO A N 1
ATOM 956 C CA . PRO A 1 114 ? 14.459 10.135 14.052 1.00 86.12 114 PRO A CA 1
ATOM 957 C C . PRO A 1 114 ? 14.685 10.462 15.538 1.00 86.12 114 PRO A C 1
ATOM 959 O O . PRO A 1 114 ? 15.755 10.210 16.082 1.00 86.12 114 PRO A O 1
ATOM 962 N N . SER A 1 115 ? 13.667 10.974 16.237 1.00 87.69 115 SER A N 1
ATOM 963 C CA . SER A 1 115 ? 13.750 11.223 17.683 1.00 87.69 115 SER A CA 1
ATOM 964 C C . SER A 1 115 ? 13.901 9.938 18.501 1.00 87.69 115 SER A C 1
ATOM 966 O O . SER A 1 115 ? 14.588 9.939 19.518 1.00 87.69 115 SER A O 1
ATOM 968 N N . ILE A 1 116 ? 13.273 8.844 18.062 1.00 88.56 116 ILE A N 1
ATOM 969 C CA . ILE A 1 116 ? 13.371 7.534 18.712 1.00 88.56 116 ILE A CA 1
ATOM 970 C C . ILE A 1 116 ? 14.696 6.865 18.356 1.00 88.56 116 ILE A C 1
ATOM 972 O O . ILE A 1 116 ? 15.336 6.305 19.235 1.00 88.56 116 ILE A O 1
ATOM 976 N N . VAL A 1 117 ? 15.157 7.003 17.112 1.00 84.88 117 VAL A N 1
ATOM 977 C CA . VAL A 1 117 ? 16.519 6.623 16.710 1.00 84.88 117 VAL A CA 1
ATOM 978 C C . VAL A 1 117 ? 17.556 7.233 17.646 1.00 84.88 117 VAL A C 1
ATOM 980 O O . VAL A 1 117 ? 18.323 6.501 18.261 1.00 84.88 117 VAL A O 1
ATOM 983 N N . ASN A 1 118 ? 17.528 8.557 17.815 1.00 84.94 118 ASN A N 1
ATOM 984 C CA . ASN A 1 118 ? 18.482 9.264 18.670 1.00 84.94 118 ASN A CA 1
ATOM 985 C C . ASN A 1 118 ? 18.390 8.811 20.131 1.00 84.94 118 ASN A C 1
ATOM 987 O O . ASN A 1 118 ? 19.398 8.742 20.830 1.00 84.94 118 ASN A O 1
ATOM 991 N N . LEU A 1 119 ? 17.182 8.497 20.604 1.00 86.44 119 LEU A N 1
ATOM 992 C CA . LEU A 1 119 ? 16.970 7.959 21.943 1.00 86.44 119 LEU A CA 1
ATOM 993 C C . LEU A 1 119 ? 17.628 6.578 22.098 1.00 86.44 119 LEU A C 1
ATOM 995 O O . LEU A 1 119 ? 18.321 6.337 23.084 1.00 86.44 119 LEU A O 1
ATOM 999 N N . ILE A 1 120 ? 17.459 5.693 21.117 1.00 82.75 120 ILE A N 1
ATOM 1000 C CA . ILE A 1 120 ? 18.049 4.351 21.112 1.00 82.75 120 ILE A CA 1
ATOM 1001 C C . ILE A 1 120 ? 19.579 4.428 21.067 1.00 82.75 120 ILE A C 1
ATOM 1003 O O . ILE A 1 120 ? 20.247 3.819 21.903 1.00 82.75 120 ILE A O 1
ATOM 1007 N N . THR A 1 121 ? 20.137 5.195 20.129 1.00 80.38 121 THR A N 1
ATOM 1008 C CA . THR A 1 121 ? 21.589 5.252 19.921 1.00 80.38 121 THR A CA 1
ATOM 1009 C C . THR A 1 121 ? 22.299 5.961 21.066 1.00 80.38 121 THR A C 1
ATOM 1011 O O . THR A 1 121 ? 23.307 5.467 21.556 1.00 80.38 121 THR A O 1
ATOM 1014 N N . ASN A 1 122 ? 21.770 7.098 21.530 1.00 79.56 122 ASN A N 1
ATOM 1015 C CA . ASN A 1 122 ? 22.511 7.974 22.442 1.00 79.56 122 ASN A CA 1
ATOM 1016 C C . ASN A 1 122 ? 22.175 7.727 23.913 1.00 79.56 122 ASN A C 1
ATOM 1018 O O . ASN A 1 122 ? 23.006 7.998 24.774 1.00 79.56 122 ASN A O 1
ATOM 1022 N N . LYS A 1 123 ? 20.959 7.254 24.223 1.00 75.06 123 LYS A N 1
ATOM 1023 C CA . LYS A 1 123 ? 20.518 7.055 25.612 1.00 75.06 123 LYS A CA 1
ATOM 1024 C C . LYS A 1 123 ? 20.532 5.594 26.033 1.00 75.06 123 LYS A C 1
ATOM 1026 O O . LYS A 1 123 ? 20.890 5.307 27.169 1.00 75.06 123 LYS A O 1
ATOM 1031 N N . LEU A 1 124 ? 20.136 4.687 25.140 1.00 76.50 124 LEU A N 1
ATOM 1032 C CA . LEU A 1 124 ? 20.151 3.249 25.426 1.00 76.50 124 LEU A CA 1
ATOM 1033 C C . LEU A 1 124 ? 21.481 2.586 25.034 1.00 76.50 124 LEU A C 1
ATOM 1035 O O . LEU A 1 124 ? 21.708 1.442 25.413 1.00 76.50 124 LEU A O 1
ATOM 1039 N N . ASN A 1 125 ? 22.363 3.306 24.325 1.00 73.06 125 ASN A N 1
ATOM 1040 C CA . ASN A 1 125 ? 23.674 2.836 23.861 1.00 73.06 125 ASN A CA 1
ATOM 1041 C C . ASN A 1 125 ? 23.599 1.499 23.096 1.00 73.06 125 ASN A C 1
ATOM 1043 O O . ASN A 1 125 ? 24.470 0.639 23.219 1.00 73.06 125 ASN A O 1
ATOM 1047 N N . LEU A 1 126 ? 22.520 1.306 22.332 1.00 67.31 126 LEU A N 1
ATOM 1048 C CA . LEU A 1 126 ? 22.309 0.107 21.529 1.00 67.31 126 LEU A CA 1
ATOM 1049 C C . LEU A 1 126 ? 22.812 0.354 20.107 1.00 67.31 126 LEU A C 1
ATOM 1051 O O . LEU A 1 126 ? 22.247 1.158 19.361 1.00 67.31 126 LEU A O 1
ATOM 1055 N N . THR A 1 127 ? 23.873 -0.352 19.723 1.00 59.56 127 THR A N 1
ATOM 1056 C CA . THR A 1 127 ? 24.419 -0.340 18.364 1.00 59.56 127 THR A CA 1
ATOM 1057 C C . THR A 1 127 ? 23.688 -1.365 17.505 1.00 59.56 127 THR A C 1
ATOM 1059 O O . THR A 1 127 ? 23.711 -2.560 17.789 1.00 59.56 127 THR A O 1
ATOM 1062 N N . PHE A 1 128 ? 23.059 -0.910 16.422 1.00 58.16 128 PHE A N 1
ATOM 1063 C CA . PHE A 1 128 ? 22.460 -1.798 15.429 1.00 58.16 128 PHE A CA 1
ATOM 1064 C C . PHE A 1 128 ? 23.412 -1.936 14.246 1.00 58.16 128 PHE A C 1
ATOM 1066 O O . PHE A 1 128 ? 23.747 -0.949 13.589 1.00 58.16 128 PHE A O 1
ATOM 1073 N N . ASN A 1 129 ? 23.829 -3.168 13.952 1.00 48.47 129 ASN A N 1
ATOM 1074 C CA . ASN A 1 129 ? 24.556 -3.474 12.727 1.00 48.47 129 ASN A CA 1
ATOM 1075 C C . ASN A 1 129 ? 23.593 -3.360 11.542 1.00 48.47 129 ASN A C 1
ATOM 1077 O O . ASN A 1 129 ? 22.976 -4.339 11.126 1.00 48.47 129 ASN A O 1
ATOM 1081 N N . MET A 1 130 ? 23.470 -2.161 10.975 1.00 47.44 130 MET A N 1
ATOM 1082 C CA . MET A 1 130 ? 22.930 -2.006 9.630 1.00 47.44 130 MET A CA 1
ATOM 1083 C C . MET A 1 130 ? 23.889 -2.676 8.649 1.00 47.44 130 MET A C 1
ATOM 1085 O O . MET A 1 130 ? 24.879 -2.085 8.221 1.00 47.44 130 MET A O 1
ATOM 1089 N N . THR A 1 131 ? 23.604 -3.917 8.268 1.00 43.94 131 THR A N 1
ATOM 1090 C CA . THR A 1 131 ? 24.296 -4.564 7.150 1.00 43.94 131 THR A CA 1
ATOM 1091 C C . THR A 1 131 ? 23.688 -4.052 5.847 1.00 43.94 131 THR A C 1
ATOM 1093 O O . THR A 1 131 ? 22.976 -4.762 5.144 1.00 43.94 131 THR A O 1
ATOM 1096 N N . ILE A 1 132 ? 23.925 -2.782 5.516 1.00 49.00 132 ILE A N 1
ATOM 1097 C CA . ILE A 1 132 ? 23.713 -2.345 4.137 1.00 49.00 132 ILE A CA 1
ATOM 1098 C C . ILE A 1 132 ? 24.878 -2.943 3.369 1.00 49.00 132 ILE A C 1
ATOM 1100 O O . ILE A 1 132 ? 26.029 -2.570 3.588 1.00 49.00 132 ILE A O 1
ATOM 1104 N N . ASN A 1 133 ? 24.584 -3.928 2.525 1.00 44.38 133 ASN A N 1
ATOM 1105 C CA . ASN A 1 133 ? 25.584 -4.574 1.695 1.00 44.38 133 ASN A CA 1
ATOM 1106 C C . ASN A 1 133 ? 26.047 -3.568 0.626 1.00 44.38 133 ASN A C 1
ATOM 1108 O O . ASN A 1 133 ? 25.530 -3.523 -0.485 1.00 44.38 133 ASN A O 1
ATOM 1112 N N . THR A 1 134 ? 26.979 -2.693 0.997 1.00 48.47 134 THR A N 1
ATOM 1113 C CA . THR A 1 134 ? 27.554 -1.631 0.155 1.00 48.47 134 THR A CA 1
ATOM 1114 C C . THR A 1 134 ? 28.636 -2.153 -0.792 1.00 48.47 134 THR A C 1
ATOM 1116 O O . THR A 1 134 ? 29.294 -1.366 -1.467 1.00 48.47 134 THR A O 1
ATOM 1119 N N . THR A 1 135 ? 28.839 -3.471 -0.851 1.00 46.53 135 THR A N 1
ATOM 1120 C CA . THR A 1 135 ? 30.026 -4.130 -1.417 1.00 46.53 135 THR A CA 1
ATOM 1121 C C . THR A 1 135 ? 30.128 -4.136 -2.944 1.00 46.53 135 THR A C 1
ATOM 1123 O O . THR A 1 135 ? 31.092 -4.678 -3.467 1.00 46.53 135 THR A O 1
ATOM 1126 N N . TYR A 1 136 ? 29.219 -3.499 -3.684 1.00 51.50 136 TYR A N 1
ATOM 1127 C CA . TYR A 1 136 ? 29.295 -3.447 -5.150 1.00 51.50 136 TYR A CA 1
ATOM 1128 C C . TYR A 1 136 ? 29.084 -2.026 -5.672 1.00 51.50 136 TYR A C 1
ATOM 1130 O O . TYR A 1 136 ? 28.019 -1.679 -6.186 1.00 51.50 136 TYR A O 1
ATOM 1138 N N . LEU A 1 137 ? 30.119 -1.195 -5.544 1.00 54.25 137 LEU A N 1
ATOM 1139 C CA . LEU A 1 137 ? 30.214 0.058 -6.285 1.00 54.25 137 LEU A CA 1
ATOM 1140 C C . LEU A 1 137 ? 31.290 -0.064 -7.361 1.00 54.25 137 LEU A C 1
ATOM 1142 O O . LEU A 1 137 ? 32.464 -0.239 -7.035 1.00 54.25 137 LEU A O 1
ATOM 1146 N N . PRO A 1 138 ? 30.907 0.053 -8.636 1.00 55.38 138 PRO A N 1
ATOM 1147 C CA . PRO A 1 138 ? 31.863 0.230 -9.713 1.00 55.38 138 PRO A CA 1
ATOM 1148 C C . PRO A 1 138 ? 32.612 1.571 -9.535 1.00 55.38 138 PRO A C 1
ATOM 1150 O O . PRO A 1 138 ? 31.991 2.635 -9.578 1.00 55.38 138 PRO A O 1
ATOM 1153 N N . GLN A 1 139 ? 33.935 1.549 -9.334 1.00 56.56 139 GLN A N 1
ATOM 1154 C CA . GLN A 1 139 ? 34.754 2.770 -9.206 1.00 56.56 139 GLN A CA 1
ATOM 1155 C C . GLN A 1 139 ? 34.726 3.610 -10.496 1.00 56.56 139 GLN A C 1
ATOM 1157 O O . GLN A 1 139 ? 34.846 3.070 -11.593 1.00 56.56 139 GLN A O 1
ATOM 1162 N N . THR A 1 140 ? 34.559 4.929 -10.362 1.00 52.81 140 THR A N 1
ATOM 1163 C CA . THR A 1 140 ? 34.441 5.893 -11.475 1.00 52.81 140 THR A CA 1
ATOM 1164 C C . THR A 1 140 ? 35.767 6.237 -12.149 1.00 52.81 140 THR A C 1
ATOM 1166 O O . THR A 1 140 ? 35.759 6.781 -13.249 1.00 52.81 140 THR A O 1
ATOM 1169 N N . ASP A 1 141 ? 36.895 5.900 -11.524 1.00 53.38 141 ASP A N 1
ATOM 1170 C CA . ASP A 1 141 ? 38.231 6.389 -11.899 1.00 53.38 141 ASP A CA 1
ATOM 1171 C C . ASP A 1 141 ? 38.844 5.641 -13.104 1.00 53.38 141 ASP A C 1
ATOM 1173 O O . ASP A 1 141 ? 40.052 5.652 -13.311 1.00 53.38 141 ASP A O 1
ATOM 1177 N N . LEU A 1 142 ? 38.014 4.957 -13.899 1.00 55.41 142 LEU A N 1
ATOM 1178 C CA . LEU A 1 142 ? 38.438 3.978 -14.906 1.00 55.41 142 LEU A CA 1
ATOM 1179 C C . LEU A 1 142 ? 38.284 4.438 -16.365 1.00 55.41 142 LEU A C 1
ATOM 1181 O O . LEU A 1 142 ? 38.530 3.631 -17.261 1.00 55.41 142 LEU A O 1
ATOM 1185 N N . PHE A 1 143 ? 37.859 5.677 -16.644 1.00 61.41 143 PHE A N 1
ATOM 1186 C CA . PHE A 1 143 ? 37.454 6.057 -18.005 1.00 61.41 143 PHE A CA 1
ATOM 1187 C C . PHE A 1 143 ? 38.107 7.342 -18.529 1.00 61.41 143 PHE A C 1
ATOM 1189 O O . PHE A 1 143 ? 37.966 8.410 -17.942 1.00 61.41 143 PHE A O 1
ATOM 1196 N N . ASP A 1 144 ? 38.777 7.209 -19.677 1.00 54.56 144 ASP A N 1
ATOM 1197 C CA . ASP A 1 144 ? 39.409 8.285 -20.446 1.00 54.56 144 ASP A CA 1
ATOM 1198 C C . ASP A 1 144 ? 38.387 9.236 -21.102 1.00 54.56 144 ASP A C 1
ATOM 1200 O O . ASP A 1 144 ? 37.297 8.826 -21.505 1.00 54.56 144 ASP A O 1
ATOM 1204 N N . ASN A 1 145 ? 38.786 10.496 -21.321 1.00 55.91 145 ASN A N 1
ATOM 1205 C CA . ASN A 1 145 ? 37.966 11.568 -21.921 1.00 55.91 145 ASN A CA 1
ATOM 1206 C C . ASN A 1 145 ? 37.588 11.368 -23.414 1.00 55.91 145 ASN A C 1
ATOM 1208 O O . ASN A 1 145 ? 36.905 12.219 -23.981 1.00 55.91 145 ASN A O 1
ATOM 1212 N N . ASN A 1 146 ? 38.000 10.268 -24.058 1.00 56.84 146 ASN A N 1
ATOM 1213 C CA . ASN A 1 146 ? 37.778 9.990 -25.491 1.00 56.84 146 ASN A CA 1
ATOM 1214 C C . ASN A 1 146 ? 36.495 9.183 -25.801 1.00 56.84 146 ASN A C 1
ATOM 1216 O O . ASN A 1 146 ? 36.311 8.698 -26.918 1.00 56.84 146 ASN A O 1
ATOM 1220 N N . SER A 1 147 ? 35.606 8.998 -24.829 1.00 63.22 147 SER A N 1
ATOM 1221 C CA . SER A 1 147 ? 34.374 8.211 -24.965 1.00 63.22 147 SER A CA 1
ATOM 1222 C C . SER A 1 147 ? 33.213 8.951 -25.635 1.00 63.22 147 SER A C 1
ATOM 1224 O O . SER A 1 147 ? 33.160 10.180 -25.687 1.00 63.22 147 SER A O 1
ATOM 1226 N N . SER A 1 148 ? 32.227 8.186 -26.128 1.00 70.81 148 SER A N 1
ATOM 1227 C CA . SER A 1 148 ? 31.020 8.771 -26.722 1.00 70.81 148 SER A CA 1
ATOM 1228 C C . SER A 1 148 ? 30.271 9.653 -25.714 1.00 70.81 148 SER A C 1
ATOM 1230 O O . SER A 1 148 ? 30.133 9.321 -24.530 1.00 70.81 148 SER A O 1
ATOM 1232 N N . THR A 1 149 ? 29.717 10.765 -26.200 1.00 79.75 149 THR A N 1
ATOM 1233 C CA . THR A 1 149 ? 28.879 11.682 -25.407 1.00 79.75 149 THR A CA 1
ATOM 1234 C C . THR A 1 149 ? 27.697 10.965 -24.747 1.00 79.75 149 THR A C 1
ATOM 1236 O O . THR A 1 149 ? 27.288 11.333 -23.643 1.00 79.75 149 THR A O 1
ATOM 1239 N N . TYR A 1 150 ? 27.188 9.899 -25.372 1.00 85.00 150 TYR A N 1
ATOM 1240 C CA . TYR A 1 150 ? 26.133 9.050 -24.825 1.00 85.00 150 TYR A CA 1
ATOM 1241 C C . TYR A 1 150 ? 26.576 8.294 -23.562 1.00 85.00 150 TYR A C 1
ATOM 1243 O O . TYR A 1 150 ? 25.909 8.400 -22.530 1.00 85.00 150 TYR A O 1
ATOM 1251 N N . PHE A 1 151 ? 27.710 7.578 -23.600 1.00 86.94 151 PHE A N 1
ATOM 1252 C CA . PHE A 1 151 ? 28.197 6.819 -22.440 1.00 86.94 151 PHE A CA 1
ATOM 1253 C C . PHE A 1 151 ? 28.545 7.737 -21.266 1.00 86.94 151 PHE A C 1
ATOM 1255 O O . PHE A 1 151 ? 28.153 7.451 -20.136 1.00 86.94 151 PHE A O 1
ATOM 1262 N N . ASN A 1 152 ? 29.183 8.879 -21.533 1.00 85.50 152 ASN A N 1
ATOM 1263 C CA . ASN A 1 152 ? 29.514 9.857 -20.491 1.00 85.50 152 ASN A CA 1
ATOM 1264 C C . ASN A 1 152 ? 28.265 10.441 -19.825 1.00 85.50 152 ASN A C 1
ATOM 1266 O O . ASN A 1 152 ? 28.219 10.594 -18.602 1.00 85.50 152 ASN A O 1
ATOM 1270 N N . THR A 1 153 ? 27.226 10.725 -20.615 1.00 89.88 153 THR A N 1
ATOM 1271 C CA . THR A 1 153 ? 25.951 11.224 -20.086 1.00 89.88 153 THR A CA 1
ATOM 1272 C C . THR A 1 153 ? 25.268 10.171 -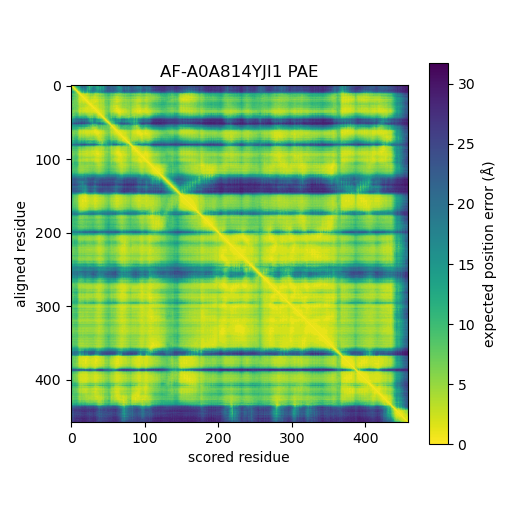19.212 1.00 89.88 153 THR A C 1
ATOM 1274 O O . THR A 1 153 ? 24.806 10.508 -18.123 1.00 89.88 153 THR A O 1
ATOM 1277 N N . LEU A 1 154 ? 25.260 8.901 -19.637 1.00 91.69 154 LEU A N 1
ATOM 1278 C CA . LEU A 1 154 ? 24.699 7.800 -18.850 1.00 91.69 154 LEU A CA 1
ATOM 1279 C C . LEU A 1 154 ? 25.455 7.559 -17.546 1.00 91.69 154 LEU A C 1
ATOM 1281 O O . LEU A 1 154 ? 24.820 7.477 -16.500 1.00 91.69 154 LEU A O 1
ATOM 1285 N N . ILE A 1 155 ? 26.787 7.472 -17.595 1.00 89.25 155 ILE A N 1
ATOM 1286 C CA . ILE A 1 155 ? 27.622 7.274 -16.403 1.00 89.25 155 ILE A CA 1
ATOM 1287 C C . ILE A 1 155 ? 27.363 8.398 -15.398 1.00 89.25 155 ILE A C 1
ATOM 1289 O O . ILE A 1 155 ? 27.061 8.130 -14.239 1.00 89.25 155 ILE A O 1
ATOM 1293 N N . SER A 1 156 ? 27.400 9.655 -15.848 1.00 88.31 156 SER A N 1
ATOM 1294 C CA . SER A 1 156 ? 27.135 10.813 -14.990 1.00 88.31 156 SER A CA 1
ATOM 1295 C C . SER A 1 156 ? 25.734 10.763 -14.366 1.00 88.31 156 SER A C 1
ATOM 1297 O O . SER A 1 156 ? 25.598 10.928 -13.153 1.00 88.31 156 SER A O 1
ATOM 1299 N N . ALA A 1 157 ? 24.694 10.512 -15.167 1.00 90.88 157 ALA A N 1
ATOM 1300 C CA . ALA A 1 157 ? 23.315 10.484 -14.688 1.00 90.88 157 ALA A CA 1
ATOM 1301 C C . ALA A 1 157 ? 23.064 9.333 -13.698 1.00 90.88 157 ALA A C 1
ATOM 1303 O O . ALA A 1 157 ? 22.509 9.562 -12.625 1.00 90.88 157 ALA A O 1
ATOM 1304 N N . LEU A 1 158 ? 23.500 8.115 -14.029 1.00 90.81 158 LEU A N 1
ATOM 1305 C CA . LEU A 1 158 ? 23.247 6.914 -13.229 1.00 90.81 158 LEU A CA 1
ATOM 1306 C C . LEU A 1 158 ? 24.073 6.881 -11.941 1.00 90.81 158 LEU A C 1
ATOM 1308 O O . LEU A 1 158 ? 23.548 6.485 -10.904 1.00 90.81 158 LEU A O 1
ATOM 1312 N N . SER A 1 159 ? 25.326 7.343 -11.965 1.00 88.44 159 SER A N 1
ATOM 1313 C CA . SER A 1 159 ? 26.138 7.454 -10.747 1.00 88.44 159 SER A CA 1
ATOM 1314 C C . SER A 1 159 ? 25.541 8.461 -9.762 1.00 88.44 159 SER A C 1
ATOM 1316 O O . SER A 1 159 ? 25.444 8.177 -8.567 1.00 88.44 159 SER A O 1
ATOM 1318 N N . ASN A 1 160 ? 25.080 9.619 -10.250 1.00 87.31 160 ASN A N 1
ATOM 1319 C CA . ASN A 1 160 ? 24.394 10.602 -9.409 1.00 87.31 160 ASN A CA 1
ATOM 1320 C C . ASN A 1 160 ? 23.080 10.050 -8.849 1.00 87.31 160 ASN A C 1
ATOM 1322 O O . ASN A 1 160 ? 22.767 10.273 -7.680 1.00 87.31 160 ASN A O 1
ATOM 1326 N N . GLU A 1 161 ? 22.336 9.301 -9.661 1.00 86.62 161 GLU A N 1
ATOM 1327 C CA . GLU A 1 161 ? 21.087 8.674 -9.245 1.00 86.62 161 GLU A CA 1
ATOM 1328 C C . GLU A 1 161 ? 21.298 7.622 -8.155 1.00 86.62 161 GLU A C 1
ATOM 1330 O O . GLU A 1 161 ? 20.621 7.656 -7.126 1.00 86.62 161 GLU A O 1
ATOM 1335 N N . LEU A 1 162 ? 22.281 6.738 -8.337 1.00 85.44 162 LEU A N 1
ATOM 1336 C CA . LEU A 1 162 ? 22.655 5.728 -7.354 1.00 85.44 162 LEU A CA 1
ATOM 1337 C C . LEU A 1 162 ? 23.076 6.372 -6.027 1.00 85.44 162 LEU A C 1
ATOM 1339 O O . LEU A 1 162 ? 22.608 5.965 -4.963 1.00 85.44 162 LEU A O 1
ATOM 1343 N N . ASN A 1 163 ? 23.915 7.410 -6.079 1.00 83.69 163 ASN A N 1
ATOM 1344 C CA . ASN A 1 163 ? 24.367 8.130 -4.887 1.00 83.69 163 ASN A CA 1
ATOM 1345 C C . ASN A 1 163 ? 23.215 8.845 -4.171 1.00 83.69 163 ASN A C 1
ATOM 1347 O O . ASN A 1 163 ? 23.101 8.762 -2.948 1.00 83.69 163 ASN A O 1
ATOM 1351 N N . MET A 1 164 ? 22.333 9.514 -4.915 1.00 82.62 164 MET A N 1
ATOM 1352 C CA . MET A 1 164 ? 21.171 10.194 -4.346 1.00 82.62 164 MET A CA 1
ATOM 1353 C C . MET A 1 164 ? 20.205 9.204 -3.691 1.00 82.62 164 MET A C 1
ATOM 1355 O O . MET A 1 164 ? 19.803 9.420 -2.548 1.00 82.62 164 MET A O 1
ATOM 1359 N N . ARG A 1 165 ? 19.871 8.096 -4.364 1.00 81.50 165 ARG A N 1
ATOM 1360 C CA . ARG A 1 165 ? 19.014 7.038 -3.801 1.00 81.50 165 ARG A CA 1
ATOM 1361 C C . ARG A 1 165 ? 19.628 6.419 -2.563 1.00 81.50 165 ARG A C 1
ATOM 1363 O O . ARG A 1 165 ? 18.931 6.221 -1.575 1.00 81.50 165 ARG A O 1
ATOM 1370 N N . ARG A 1 166 ? 20.941 6.192 -2.569 1.00 79.62 166 ARG A N 1
ATOM 1371 C CA . ARG A 1 166 ? 21.663 5.672 -1.407 1.00 79.62 166 ARG A CA 1
ATOM 1372 C C . ARG A 1 166 ? 21.582 6.630 -0.226 1.00 79.62 166 ARG A C 1
ATOM 1374 O O . ARG A 1 166 ? 21.255 6.200 0.875 1.00 79.62 166 ARG A O 1
ATOM 1381 N N . ASN A 1 167 ? 21.846 7.914 -0.448 1.00 78.06 167 ASN A N 1
ATOM 1382 C CA . ASN A 1 167 ? 21.759 8.928 0.601 1.00 78.06 167 ASN A CA 1
ATOM 1383 C C . ASN A 1 167 ? 20.329 9.046 1.139 1.00 78.06 167 ASN A C 1
ATOM 1385 O O . ASN A 1 167 ? 20.131 9.095 2.353 1.00 78.06 167 ASN A O 1
ATOM 1389 N N . ASN A 1 168 ? 19.327 9.012 0.259 1.00 77.06 168 ASN A N 1
ATOM 1390 C CA . ASN A 1 168 ? 17.921 8.997 0.652 1.00 77.06 168 ASN A CA 1
ATOM 1391 C C . ASN A 1 168 ? 17.581 7.748 1.468 1.00 77.06 168 ASN A C 1
ATOM 1393 O O . ASN A 1 168 ? 16.955 7.872 2.510 1.00 77.06 168 ASN A O 1
ATOM 1397 N N . TYR A 1 169 ? 18.038 6.563 1.064 1.00 74.12 169 TYR A N 1
ATOM 1398 C CA . TYR A 1 169 ? 17.815 5.325 1.810 1.00 74.12 169 TYR A CA 1
ATOM 1399 C C . TYR A 1 169 ? 18.465 5.369 3.201 1.00 74.12 169 TYR A C 1
ATOM 1401 O O . TYR A 1 169 ? 17.813 5.077 4.200 1.00 74.12 169 TYR A O 1
ATOM 1409 N N . LEU A 1 170 ? 19.723 5.814 3.288 1.00 71.81 170 LEU A N 1
ATOM 1410 C CA . LEU A 1 170 ? 20.462 5.945 4.551 1.00 71.81 170 LEU A CA 1
ATOM 1411 C C . LEU A 1 170 ? 19.812 6.942 5.520 1.00 71.81 170 LEU A C 1
ATOM 1413 O O . LEU A 1 170 ? 19.781 6.708 6.725 1.00 71.81 170 LEU A O 1
ATOM 1417 N N . THR A 1 171 ? 19.290 8.054 5.003 1.00 70.06 171 THR A N 1
ATOM 1418 C CA . THR A 1 171 ? 18.666 9.112 5.816 1.00 70.06 171 THR A CA 1
ATOM 1419 C C . THR A 1 171 ? 17.202 8.823 6.144 1.00 70.06 171 THR A C 1
ATOM 1421 O O . THR A 1 171 ? 16.724 9.145 7.237 1.00 70.06 171 THR A O 1
ATOM 1424 N N . ALA A 1 172 ? 16.468 8.210 5.216 1.00 67.25 172 ALA A N 1
ATOM 1425 C CA . ALA A 1 172 ? 15.068 7.869 5.398 1.00 67.25 172 ALA A CA 1
ATOM 1426 C C . ALA A 1 172 ? 14.909 6.629 6.280 1.00 67.25 172 ALA A C 1
ATOM 1428 O O . ALA A 1 172 ? 14.045 6.635 7.150 1.00 67.25 172 ALA A O 1
ATOM 1429 N N . CYS A 1 173 ? 15.750 5.607 6.116 1.00 67.06 173 CYS A N 1
ATOM 1430 C CA . CYS A 1 173 ? 15.542 4.270 6.674 1.00 67.06 173 CYS A CA 1
ATOM 1431 C C . CYS A 1 173 ? 16.709 3.760 7.549 1.00 67.06 173 CYS A C 1
ATOM 1433 O O . CYS A 1 173 ? 17.143 2.627 7.347 1.00 67.06 173 CYS A O 1
ATOM 1435 N N . PRO A 1 174 ? 17.218 4.505 8.550 1.00 58.41 174 PRO A N 1
ATOM 1436 C CA . PRO A 1 174 ? 18.421 4.101 9.287 1.00 58.41 174 PRO A CA 1
ATOM 1437 C C . PRO A 1 174 ? 18.265 2.848 10.183 1.00 58.41 174 PRO A C 1
ATOM 1439 O O . PRO A 1 174 ? 19.202 2.501 10.885 1.00 58.41 174 PRO A O 1
ATOM 1442 N N . PHE A 1 175 ? 17.112 2.162 10.207 1.00 61.75 175 PHE A N 1
ATOM 1443 C CA . PHE A 1 175 ? 16.934 0.917 10.983 1.00 61.75 175 PHE A CA 1
ATOM 1444 C C . PHE A 1 175 ? 15.959 -0.040 10.308 1.00 61.75 175 PHE A C 1
ATOM 1446 O O . PHE A 1 175 ? 16.299 -1.176 9.995 1.00 61.75 175 PHE A O 1
ATOM 1453 N N . THR A 1 176 ? 14.727 0.419 10.100 1.00 61.69 176 THR A N 1
ATOM 1454 C CA . THR A 1 176 ? 13.608 -0.450 9.745 1.00 61.69 176 THR A CA 1
ATOM 1455 C C . THR A 1 176 ? 12.579 0.320 8.926 1.00 61.69 176 THR A C 1
ATOM 1457 O O . THR A 1 176 ? 11.675 0.957 9.467 1.00 61.69 176 THR A O 1
ATOM 1460 N N . CYS A 1 177 ? 12.697 0.277 7.602 1.00 75.44 177 CYS A N 1
ATOM 1461 C CA . CYS A 1 177 ? 11.576 0.661 6.751 1.00 75.44 177 CYS A CA 1
ATOM 1462 C C . CYS A 1 177 ? 10.622 -0.526 6.641 1.00 75.44 177 CYS A C 1
ATOM 1464 O O . CYS A 1 177 ? 11.034 -1.630 6.290 1.00 75.44 177 CYS A O 1
ATOM 1466 N N . ASN A 1 178 ? 9.364 -0.304 7.027 1.00 79.75 178 ASN A N 1
ATOM 1467 C CA . ASN A 1 178 ? 8.317 -1.323 7.108 1.00 79.75 178 ASN A CA 1
ATOM 1468 C C . ASN A 1 178 ? 8.691 -2.555 7.944 1.00 79.75 178 ASN A C 1
ATOM 1470 O O . ASN A 1 178 ? 8.295 -3.671 7.619 1.00 79.75 178 ASN A O 1
ATOM 1474 N N . GLN A 1 179 ? 9.479 -2.371 9.004 1.00 83.31 179 GLN A N 1
ATOM 1475 C CA . GLN A 1 179 ? 9.748 -3.430 9.974 1.00 83.31 179 GLN A CA 1
ATOM 1476 C C . GLN A 1 179 ? 9.416 -2.917 11.379 1.00 83.31 179 GLN A C 1
ATOM 1478 O O . GLN A 1 179 ? 9.754 -1.774 11.715 1.00 83.31 179 GLN A O 1
ATOM 1483 N N . PRO A 1 180 ? 8.700 -3.706 12.197 1.00 86.56 180 PRO A N 1
ATOM 1484 C CA . PRO A 1 180 ? 8.372 -3.308 13.556 1.00 86.56 180 PRO A CA 1
ATOM 1485 C C . PRO A 1 180 ? 9.646 -3.184 14.401 1.00 86.56 180 PRO A C 1
ATOM 1487 O O . PRO A 1 180 ? 10.589 -3.959 14.255 1.00 86.56 180 PRO A O 1
ATOM 1490 N N . VAL A 1 181 ? 9.657 -2.221 15.320 1.00 85.38 181 VAL A N 1
ATOM 1491 C CA . VAL A 1 181 ? 10.641 -2.182 16.404 1.00 85.38 181 VAL A CA 1
ATOM 1492 C C . VAL A 1 181 ? 10.478 -3.458 17.244 1.00 85.38 181 VAL A C 1
ATOM 1494 O O . VAL A 1 181 ? 9.342 -3.776 17.613 1.00 85.38 181 VAL A O 1
ATOM 1497 N N . PRO A 1 182 ? 11.565 -4.190 17.560 1.00 86.81 182 PRO A N 1
ATOM 1498 C CA . PRO A 1 182 ? 11.489 -5.384 18.397 1.00 86.81 182 PRO A CA 1
ATOM 1499 C C . PRO A 1 182 ? 10.783 -5.110 19.729 1.00 86.81 182 PRO A C 1
ATOM 1501 O O . PRO A 1 182 ? 11.011 -4.071 20.350 1.00 86.81 182 PRO A O 1
ATOM 1504 N N . ALA A 1 183 ? 9.949 -6.046 20.189 1.00 87.06 183 ALA A N 1
ATOM 1505 C CA . ALA A 1 183 ? 9.123 -5.863 21.387 1.00 87.06 183 ALA A CA 1
ATOM 1506 C C . ALA A 1 183 ? 9.949 -5.533 22.645 1.00 87.06 183 ALA A C 1
ATOM 1508 O O . ALA A 1 183 ? 9.561 -4.678 23.437 1.00 87.06 183 ALA A O 1
ATOM 1509 N N . GLU A 1 184 ? 11.120 -6.153 22.793 1.00 85.94 184 GLU A N 1
ATOM 1510 C CA . GLU A 1 184 ? 12.066 -5.869 23.878 1.00 85.94 184 GLU A CA 1
ATOM 1511 C C . GLU A 1 184 ? 12.502 -4.400 23.884 1.00 85.94 184 GLU A C 1
ATOM 1513 O O . GLU A 1 184 ? 12.495 -3.750 24.929 1.00 85.94 184 GLU A O 1
ATOM 1518 N N . LEU A 1 185 ? 12.788 -3.843 22.704 1.00 85.62 185 LEU A N 1
ATOM 1519 C CA . LEU A 1 185 ? 13.174 -2.444 22.571 1.00 85.62 185 LEU A CA 1
ATOM 1520 C C . LEU A 1 185 ? 11.996 -1.505 22.840 1.00 85.62 185 LEU A C 1
ATOM 1522 O O . LEU A 1 185 ? 12.175 -0.472 23.480 1.00 85.62 185 LEU A O 1
ATOM 1526 N N . VAL A 1 186 ? 10.782 -1.868 22.412 1.00 88.25 186 VAL A N 1
ATOM 1527 C CA . VAL A 1 186 ? 9.568 -1.107 22.754 1.00 88.25 186 VAL A CA 1
ATOM 1528 C C . VAL A 1 186 ? 9.397 -1.017 24.274 1.00 88.25 186 VAL A C 1
ATOM 1530 O O . VAL A 1 186 ? 9.138 0.071 24.789 1.00 88.25 186 VAL A O 1
ATOM 1533 N N . ASN A 1 187 ? 9.632 -2.109 25.007 1.00 88.69 187 ASN A N 1
ATOM 1534 C CA . ASN A 1 187 ? 9.563 -2.111 26.471 1.00 88.69 187 ASN A CA 1
ATOM 1535 C C . ASN A 1 187 ? 10.597 -1.163 27.103 1.00 88.69 187 ASN A C 1
ATOM 1537 O O . ASN A 1 187 ? 10.256 -0.416 28.019 1.00 88.69 187 ASN A O 1
ATOM 1541 N N . SER A 1 188 ? 11.833 -1.133 26.591 1.00 88.62 188 SER A N 1
ATOM 1542 C CA . SER A 1 188 ? 12.864 -0.187 27.048 1.00 88.62 188 SER A CA 1
ATOM 1543 C C . SER A 1 188 ? 12.540 1.272 26.710 1.00 88.62 188 SER A C 1
ATOM 1545 O O . SER A 1 188 ? 12.954 2.179 27.429 1.00 88.62 188 SER A O 1
ATOM 1547 N N . LEU A 1 189 ? 11.793 1.519 25.630 1.00 90.00 189 LEU A N 1
ATOM 1548 C CA . LEU A 1 189 ? 11.359 2.859 25.228 1.00 90.00 189 LEU A CA 1
ATOM 1549 C C . LEU A 1 189 ? 10.167 3.367 26.044 1.00 90.00 189 LEU A C 1
ATOM 1551 O O . LEU A 1 189 ? 10.016 4.580 26.189 1.00 90.00 189 LEU A O 1
ATOM 1555 N N . GLN A 1 190 ? 9.344 2.469 26.592 1.00 89.62 190 GLN A N 1
ATOM 1556 C CA . GLN A 1 190 ? 8.089 2.798 27.271 1.00 89.62 190 GLN A CA 1
ATOM 1557 C C . GLN A 1 190 ? 8.209 3.914 28.331 1.00 89.62 190 GLN A C 1
ATOM 1559 O O . GLN A 1 190 ? 7.378 4.824 28.299 1.00 89.62 190 GLN A O 1
ATOM 1564 N N . PRO A 1 191 ? 9.236 3.949 29.211 1.00 91.19 191 PRO A N 1
ATOM 1565 C CA . PRO A 1 191 ? 9.396 5.018 30.207 1.00 91.19 191 PRO A CA 1
ATOM 1566 C C . PRO A 1 191 ? 9.712 6.402 29.617 1.00 91.19 191 PRO A C 1
ATOM 1568 O O . PRO A 1 191 ? 9.706 7.402 30.332 1.00 91.19 191 PRO A O 1
ATOM 1571 N N . HIS A 1 192 ? 10.056 6.475 28.331 1.00 90.44 192 HIS A N 1
ATOM 1572 C CA . HIS A 1 192 ? 10.389 7.712 27.622 1.00 90.44 192 HIS A CA 1
ATOM 1573 C C . HIS A 1 192 ? 9.275 8.185 26.685 1.00 90.44 192 HIS A C 1
ATOM 1575 O O . HIS A 1 192 ? 9.352 9.302 26.166 1.00 90.44 192 HIS A O 1
ATOM 1581 N N . LEU A 1 193 ? 8.247 7.362 26.466 1.00 90.75 193 LEU A N 1
ATOM 1582 C CA . LEU A 1 193 ? 7.081 7.749 25.686 1.00 90.75 193 LEU A CA 1
ATOM 1583 C C . LEU A 1 193 ? 6.177 8.661 26.517 1.00 90.75 193 LEU A C 1
ATOM 1585 O O . LEU A 1 193 ? 5.980 8.476 27.717 1.00 90.75 193 LEU A O 1
ATOM 1589 N N . LYS A 1 194 ? 5.607 9.667 25.859 1.00 92.44 194 LYS A N 1
ATOM 1590 C CA . LYS A 1 194 ? 4.656 10.583 26.481 1.00 92.44 194 LYS A CA 1
ATOM 1591 C C . LYS A 1 194 ? 3.330 9.852 26.708 1.00 92.44 194 LYS A C 1
ATOM 1593 O O . LYS A 1 194 ? 2.870 9.150 25.803 1.00 92.44 194 LYS A O 1
ATOM 1598 N N . PRO A 1 195 ? 2.670 10.032 27.862 1.00 89.94 195 PRO A N 1
ATOM 1599 C CA . PRO A 1 195 ? 1.306 9.558 28.039 1.00 89.94 195 PRO A CA 1
ATOM 1600 C C . PRO A 1 195 ? 0.395 10.127 26.947 1.00 89.94 195 PRO A C 1
ATOM 1602 O O . PRO A 1 195 ? 0.446 11.319 26.638 1.00 89.94 195 PRO A O 1
ATOM 1605 N N . ILE A 1 196 ? -0.429 9.268 26.351 1.00 90.25 196 ILE A N 1
ATOM 1606 C CA . ILE A 1 196 ? -1.460 9.682 25.399 1.00 90.25 196 ILE A CA 1
ATOM 1607 C C . ILE A 1 196 ? -2.741 9.872 26.202 1.00 90.25 196 ILE A C 1
ATOM 1609 O O . ILE A 1 196 ? -3.232 8.919 26.798 1.00 90.25 196 ILE A O 1
ATOM 1613 N N . SER A 1 197 ? -3.282 11.086 26.209 1.00 86.19 197 SER A N 1
ATOM 1614 C CA . SER A 1 197 ? -4.569 11.381 26.845 1.00 86.19 197 SER A CA 1
ATOM 1615 C C . SER A 1 197 ? -5.667 11.358 25.781 1.00 86.19 197 SER A C 1
ATOM 1617 O O . SER A 1 197 ? -5.775 12.318 25.013 1.00 86.19 197 SER A O 1
ATOM 1619 N N . PRO A 1 198 ? -6.459 10.276 25.667 1.00 83.44 198 PRO A N 1
ATOM 1620 C CA . PRO A 1 198 ? -7.534 10.219 24.693 1.00 83.44 198 PRO A CA 1
ATOM 1621 C C . PRO A 1 198 ? -8.653 11.176 25.104 1.00 83.44 198 PRO A C 1
ATOM 1623 O O . PRO A 1 198 ? -8.902 11.398 26.291 1.00 83.44 198 PRO A O 1
ATOM 1626 N N . LYS A 1 199 ? -9.384 11.710 24.124 1.00 78.88 199 LYS A N 1
ATOM 1627 C CA . LYS A 1 199 ? -10.611 12.447 24.420 1.00 78.88 199 LYS A CA 1
ATOM 1628 C C . LYS A 1 199 ? -11.598 11.491 25.099 1.00 78.88 199 LYS A C 1
ATOM 1630 O O . LYS A 1 199 ? -11.843 10.372 24.629 1.00 78.88 199 LYS A O 1
ATOM 1635 N N . VAL A 1 200 ? -12.138 11.914 26.239 1.00 68.69 200 VAL A N 1
ATOM 1636 C CA . VAL A 1 200 ? -13.199 11.168 26.914 1.00 68.69 200 VAL A CA 1
ATOM 1637 C C . VAL A 1 200 ? -14.482 11.411 26.133 1.00 68.69 200 VAL A C 1
ATOM 1639 O O . VAL A 1 200 ? -14.997 12.525 26.091 1.00 68.69 200 VAL A O 1
ATOM 1642 N N . LEU A 1 201 ? -14.947 10.363 25.466 1.00 74.69 201 LEU A N 1
ATOM 1643 C CA . LEU A 1 201 ? -16.277 10.301 24.878 1.00 74.69 201 LEU A CA 1
ATOM 1644 C C . LEU A 1 201 ? -17.213 9.596 25.863 1.00 74.69 201 LEU A C 1
ATOM 1646 O O . LEU A 1 201 ? -16.813 9.211 26.966 1.00 74.69 201 LEU A O 1
ATOM 1650 N N . ASN A 1 202 ? -18.456 9.395 25.441 1.00 84.06 202 ASN A N 1
ATOM 1651 C CA . ASN A 1 202 ? -19.390 8.517 26.127 1.00 84.06 202 ASN A CA 1
ATOM 1652 C C . ASN A 1 202 ? -18.759 7.123 26.346 1.00 84.06 202 ASN A C 1
ATOM 1654 O O . ASN A 1 202 ? -18.223 6.521 25.416 1.00 84.06 202 ASN A O 1
ATOM 1658 N N . ARG A 1 203 ? -18.801 6.621 27.585 1.00 88.69 203 ARG A N 1
ATOM 1659 C CA . ARG A 1 203 ? -18.232 5.317 27.976 1.00 88.69 203 ARG A CA 1
ATOM 1660 C C . ARG A 1 203 ? -19.207 4.156 27.800 1.00 88.69 203 ARG A C 1
ATOM 1662 O O . ARG A 1 203 ? -18.775 3.005 27.713 1.00 88.69 203 ARG A O 1
ATOM 1669 N N . ASP A 1 204 ? -20.495 4.461 27.726 1.00 89.69 204 ASP A N 1
ATOM 1670 C CA . ASP A 1 204 ? -21.581 3.491 27.610 1.00 89.69 204 ASP A CA 1
ATOM 1671 C C . ASP A 1 204 ? -21.971 3.246 26.155 1.00 89.69 204 ASP A C 1
ATOM 1673 O O . ASP A 1 204 ? -22.378 2.143 25.800 1.00 89.69 204 ASP A O 1
ATOM 1677 N N . THR A 1 205 ? -21.804 4.263 25.308 1.00 93.44 205 THR A N 1
ATOM 1678 C CA . THR A 1 205 ? -21.999 4.172 23.860 1.00 93.44 205 THR A CA 1
ATOM 1679 C C . THR A 1 205 ? -20.662 4.243 23.137 1.00 93.44 205 THR A C 1
ATOM 1681 O O . THR A 1 205 ? -19.903 5.199 23.294 1.00 93.44 205 THR A O 1
ATOM 1684 N N . VAL A 1 206 ? -20.388 3.239 22.311 1.00 95.25 206 VAL A N 1
ATOM 1685 C CA . VAL A 1 206 ? -19.233 3.193 21.419 1.00 95.25 206 VAL A CA 1
ATOM 1686 C C . VAL A 1 206 ? -19.589 3.926 20.135 1.00 95.25 206 VAL A C 1
ATOM 1688 O O . VAL A 1 206 ? -20.389 3.437 19.339 1.00 95.25 206 VAL A O 1
ATOM 1691 N N . TYR A 1 207 ? -18.965 5.080 19.920 1.00 93.00 207 TYR A N 1
ATOM 1692 C CA . TYR A 1 207 ? -19.090 5.830 18.676 1.00 93.00 207 TYR A CA 1
ATOM 1693 C C . TYR A 1 207 ? -17.997 5.424 17.691 1.00 93.00 207 TYR A C 1
ATOM 1695 O O . TYR A 1 207 ? -16.799 5.504 17.983 1.00 93.00 207 TYR A O 1
ATOM 1703 N N . ILE A 1 208 ? -18.434 5.013 16.508 1.00 94.62 208 ILE A N 1
ATOM 1704 C CA . ILE A 1 208 ? -17.602 4.604 15.384 1.00 94.62 208 ILE A CA 1
ATOM 1705 C C . ILE A 1 208 ? -17.967 5.491 14.198 1.00 94.62 208 ILE A C 1
ATOM 1707 O O . ILE A 1 208 ? -19.138 5.779 13.977 1.00 94.62 208 ILE A O 1
ATOM 1711 N N . VAL A 1 209 ? -16.985 5.894 13.406 1.00 92.75 209 VAL A N 1
ATOM 1712 C CA . VAL A 1 209 ? -17.224 6.673 12.186 1.00 92.75 209 VAL A CA 1
ATOM 1713 C C . VAL A 1 209 ? -16.822 5.892 10.944 1.00 92.75 209 VAL A C 1
ATOM 1715 O O . VAL A 1 209 ? -15.858 5.124 10.953 1.00 92.75 209 VAL A O 1
ATOM 1718 N N . TRP A 1 210 ? -17.563 6.085 9.854 1.00 93.62 210 TRP A N 1
ATOM 1719 C CA . TRP A 1 210 ? -17.307 5.443 8.574 1.00 93.62 210 TRP A CA 1
ATOM 1720 C C . TRP A 1 210 ? -17.499 6.401 7.396 1.00 93.62 210 TRP A C 1
ATOM 1722 O O . TRP A 1 210 ? -18.586 6.922 7.165 1.00 93.62 210 TRP A O 1
ATOM 1732 N N . PHE A 1 211 ? -16.435 6.595 6.613 1.00 90.44 211 PHE A N 1
ATOM 1733 C CA . PHE A 1 211 ? -16.462 7.375 5.374 1.00 90.44 211 PHE A CA 1
ATOM 1734 C C . PHE A 1 211 ? -16.601 6.442 4.178 1.00 90.44 211 PHE A C 1
ATOM 1736 O O . PHE A 1 211 ? -15.678 5.687 3.865 1.00 90.44 211 PHE A O 1
ATOM 1743 N N . VAL A 1 212 ? -17.746 6.491 3.499 1.00 90.44 212 VAL A N 1
ATOM 1744 C CA . VAL A 1 212 ? -18.084 5.519 2.463 1.00 90.44 212 VAL A CA 1
ATOM 1745 C C . VAL A 1 212 ? -18.986 6.108 1.375 1.00 90.44 212 VAL A C 1
ATOM 1747 O O . VAL A 1 212 ? -19.985 6.769 1.637 1.00 90.44 212 VAL A O 1
ATOM 1750 N N . SER A 1 213 ? -18.620 5.870 0.114 1.00 87.31 213 SER A N 1
ATOM 1751 C CA . SER A 1 213 ? -19.423 6.287 -1.054 1.00 87.31 213 SER A CA 1
ATOM 1752 C C . SER A 1 213 ? -19.511 5.219 -2.152 1.00 87.31 213 SER A C 1
ATOM 1754 O O . SER A 1 213 ? -20.310 5.341 -3.067 1.00 87.31 213 SER A O 1
ATOM 1756 N N . ASN A 1 214 ? -18.708 4.151 -2.072 1.00 87.19 214 ASN A N 1
ATOM 1757 C CA . ASN A 1 214 ? -18.821 3.006 -2.979 1.00 87.19 214 ASN A CA 1
ATOM 1758 C C . ASN A 1 214 ? -19.668 1.925 -2.301 1.00 87.19 214 ASN A C 1
ATOM 1760 O O . ASN A 1 214 ? -19.170 1.215 -1.429 1.00 87.19 214 ASN A O 1
ATOM 1764 N N . CYS A 1 215 ? -20.944 1.862 -2.655 1.00 87.06 215 CYS A N 1
ATOM 1765 C CA . CYS A 1 215 ? -21.913 0.973 -2.023 1.00 87.06 215 CYS A CA 1
ATOM 1766 C C . CYS A 1 215 ? -22.055 -0.343 -2.797 1.00 87.06 215 CYS A C 1
ATOM 1768 O O . CYS A 1 215 ? -21.674 -0.431 -3.970 1.00 87.06 215 CYS A O 1
ATOM 1770 N N . ASN A 1 216 ? -22.665 -1.345 -2.159 1.00 84.88 216 ASN A N 1
ATOM 1771 C CA . ASN A 1 216 ? -22.788 -2.704 -2.691 1.00 84.88 216 ASN A CA 1
ATOM 1772 C C . ASN A 1 216 ? -21.407 -3.304 -2.977 1.00 84.88 216 ASN A C 1
ATOM 1774 O O . ASN A 1 216 ? -21.131 -3.791 -4.079 1.00 84.88 216 ASN A O 1
ATOM 1778 N N . SER A 1 217 ? -20.515 -3.192 -1.991 1.00 86.94 217 SER A N 1
ATOM 1779 C CA . SER A 1 217 ? -19.139 -3.636 -2.127 1.00 86.94 217 SER A CA 1
ATOM 1780 C C . SER A 1 217 ? -19.044 -5.158 -2.223 1.00 86.94 217 SER A C 1
ATOM 1782 O O . SER A 1 217 ? -19.867 -5.916 -1.703 1.00 86.94 217 SER A O 1
ATOM 1784 N N . HIS A 1 218 ? -17.983 -5.631 -2.869 1.00 83.94 218 HIS A N 1
ATOM 1785 C CA . HIS A 1 218 ? -17.709 -7.060 -2.963 1.00 83.94 218 HIS A CA 1
ATOM 1786 C C . HIS A 1 218 ? -17.309 -7.661 -1.622 1.00 83.94 218 HIS A C 1
ATOM 1788 O O . HIS A 1 218 ? -17.636 -8.808 -1.346 1.00 83.94 218 HIS A O 1
ATOM 1794 N N . SER A 1 219 ? -16.683 -6.865 -0.761 1.00 87.50 219 SER A N 1
ATOM 1795 C CA . SER A 1 219 ? -16.363 -7.258 0.607 1.00 87.50 219 SER A CA 1
ATOM 1796 C C . SER A 1 219 ? -17.581 -7.453 1.520 1.00 87.50 219 SER A C 1
ATOM 1798 O O . SER A 1 219 ? -17.399 -7.939 2.637 1.00 87.50 219 SER A O 1
ATOM 1800 N N . ARG A 1 220 ? -18.800 -7.078 1.084 1.00 86.31 220 ARG A N 1
ATOM 1801 C CA . ARG A 1 220 ? -20.039 -7.074 1.896 1.00 86.31 220 ARG A CA 1
ATOM 1802 C C . ARG A 1 220 ? -19.882 -6.291 3.196 1.00 86.31 220 ARG A C 1
ATOM 1804 O O . ARG A 1 220 ? -20.491 -6.609 4.221 1.00 86.31 220 ARG A O 1
ATOM 1811 N N . ARG A 1 221 ? -19.038 -5.261 3.167 1.00 92.75 221 ARG A N 1
ATOM 1812 C CA . ARG A 1 221 ? -18.721 -4.453 4.346 1.00 92.75 221 ARG A CA 1
ATOM 1813 C C . ARG A 1 221 ? -19.970 -3.786 4.913 1.00 92.75 221 ARG A C 1
ATOM 1815 O O . ARG A 1 221 ? -20.080 -3.627 6.118 1.00 92.75 221 ARG A O 1
ATOM 1822 N N . GLU A 1 222 ? -20.933 -3.459 4.058 1.00 92.38 222 GLU A N 1
ATOM 1823 C CA . GLU A 1 222 ? -22.232 -2.911 4.430 1.00 92.38 222 GLU A CA 1
ATOM 1824 C C . GLU A 1 222 ? -23.008 -3.850 5.350 1.00 92.38 222 GLU A C 1
ATOM 1826 O O . GLU A 1 222 ? -23.523 -3.422 6.378 1.00 92.38 222 GLU A O 1
ATOM 1831 N N . GLU A 1 223 ? -23.049 -5.141 5.024 1.00 91.50 223 GLU A N 1
ATOM 1832 C CA . GLU A 1 223 ? -23.739 -6.138 5.842 1.00 91.50 223 GLU A CA 1
ATOM 1833 C C . GLU A 1 223 ? -23.049 -6.340 7.189 1.00 91.50 223 GLU A C 1
ATOM 1835 O O . GLU A 1 223 ? -23.716 -6.480 8.215 1.00 91.50 223 GLU A O 1
ATOM 1840 N N . TYR A 1 224 ? -21.712 -6.312 7.202 1.00 94.00 224 TYR A N 1
ATOM 1841 C CA . TYR A 1 224 ? -20.945 -6.338 8.444 1.00 94.00 224 TYR A CA 1
ATOM 1842 C C . TYR A 1 224 ? -21.291 -5.125 9.319 1.00 94.00 224 TYR A C 1
ATOM 1844 O O . TYR A 1 224 ? -21.552 -5.274 10.511 1.00 94.00 224 TYR A O 1
ATOM 1852 N N . VAL A 1 225 ? -21.368 -3.930 8.725 1.00 95.69 225 VAL A N 1
ATOM 1853 C CA . VAL A 1 225 ? -21.746 -2.701 9.436 1.00 95.69 225 VAL A CA 1
ATOM 1854 C C . VAL A 1 225 ? -23.178 -2.755 9.956 1.00 95.69 225 VAL A C 1
ATOM 1856 O O . VAL A 1 225 ? -23.413 -2.319 11.079 1.00 95.69 225 VAL A O 1
ATOM 1859 N N . LEU A 1 226 ? -24.130 -3.316 9.205 1.00 94.00 226 LEU A N 1
ATOM 1860 C CA . LEU A 1 226 ? -25.504 -3.500 9.688 1.00 94.00 226 LEU A CA 1
ATOM 1861 C C . LEU A 1 226 ? -25.551 -4.404 10.928 1.00 94.00 226 LEU A C 1
ATOM 1863 O O . LEU A 1 226 ? -26.186 -4.039 11.916 1.00 94.00 226 LEU A O 1
ATOM 1867 N N . LYS A 1 227 ? -24.823 -5.528 10.914 1.00 95.62 227 LYS A N 1
ATOM 1868 C CA . LYS A 1 227 ? -24.702 -6.422 12.080 1.00 95.62 227 LYS A CA 1
ATOM 1869 C C . LYS A 1 227 ? -23.984 -5.774 13.259 1.00 95.62 227 LYS A C 1
ATOM 1871 O O . LYS A 1 227 ? -24.300 -6.074 14.404 1.00 95.62 227 LYS A O 1
ATOM 1876 N N . LEU A 1 228 ? -23.004 -4.910 12.999 1.00 97.00 228 LEU A N 1
ATOM 1877 C CA . LEU A 1 228 ? -22.276 -4.196 14.047 1.00 97.00 228 LEU A CA 1
ATOM 1878 C C . LEU A 1 228 ? -23.154 -3.113 14.688 1.00 97.00 228 LEU A C 1
ATOM 1880 O O . LEU A 1 228 ? -23.164 -2.974 15.906 1.00 97.00 228 LEU A O 1
ATOM 1884 N N . ARG A 1 229 ? -23.945 -2.393 13.885 1.00 95.38 229 ARG A N 1
ATOM 1885 C CA . ARG A 1 229 ? -24.918 -1.392 14.354 1.00 95.38 229 ARG A CA 1
ATOM 1886 C C . ARG A 1 229 ? -26.075 -1.993 15.147 1.00 95.38 229 ARG A C 1
ATOM 1888 O O . ARG A 1 229 ? -26.667 -1.282 15.949 1.00 95.38 229 ARG A O 1
ATOM 1895 N N . SER A 1 230 ? -26.418 -3.264 14.929 1.00 96.00 230 SER A N 1
ATOM 1896 C CA . SER A 1 230 ? -27.452 -3.937 15.724 1.00 96.00 230 SER A CA 1
ATOM 1897 C C . SER A 1 230 ? -26.966 -4.359 17.114 1.00 96.00 230 SER A C 1
ATOM 1899 O O . SER A 1 230 ? -27.773 -4.818 17.918 1.00 96.00 230 SER A O 1
ATOM 1901 N N . GLN A 1 231 ? -25.667 -4.236 17.405 1.00 97.88 231 GLN A N 1
ATOM 1902 C CA . GLN A 1 231 ? -25.120 -4.590 18.711 1.00 97.88 231 GLN A CA 1
ATOM 1903 C C . GLN A 1 231 ? -25.461 -3.512 19.754 1.00 97.88 231 GLN A C 1
ATOM 1905 O O . GLN A 1 231 ? -25.349 -2.316 19.464 1.00 97.88 231 GLN A O 1
ATOM 1910 N N . PRO A 1 232 ? -25.835 -3.896 20.989 1.00 97.00 232 PRO A N 1
ATOM 1911 C CA . PRO A 1 232 ? -26.193 -2.942 22.033 1.00 97.00 232 PRO A CA 1
ATOM 1912 C C . PRO A 1 232 ? -25.088 -1.917 22.308 1.00 97.00 232 PRO A C 1
ATOM 1914 O O . PRO A 1 232 ? -23.924 -2.269 22.512 1.00 97.00 232 PRO A O 1
ATOM 1917 N N . GLY A 1 233 ? -25.458 -0.635 22.338 1.00 95.31 233 GLY A N 1
ATOM 1918 C CA . GLY A 1 233 ? -24.538 0.461 22.650 1.00 95.31 233 GLY A CA 1
ATOM 1919 C C . GLY A 1 233 ? -23.474 0.737 21.582 1.00 95.31 233 GLY A C 1
ATOM 1920 O O . GLY A 1 233 ? -22.530 1.466 21.875 1.00 95.31 233 GLY A O 1
ATOM 1921 N N . ILE A 1 234 ? -23.593 0.183 20.369 1.00 96.81 234 ILE A N 1
ATOM 1922 C CA . ILE A 1 234 ? -22.754 0.559 19.225 1.00 96.81 234 ILE A CA 1
ATOM 1923 C C . ILE A 1 234 ? -23.492 1.584 18.359 1.00 96.81 234 ILE A C 1
ATOM 1925 O O . ILE A 1 234 ? -24.603 1.340 17.891 1.00 96.81 234 ILE A O 1
ATOM 1929 N N . HIS A 1 235 ? -22.849 2.718 18.094 1.00 94.00 235 HIS A N 1
ATOM 1930 C CA . HIS A 1 235 ? -23.333 3.739 17.173 1.00 94.00 235 HIS A CA 1
ATOM 1931 C C . HIS A 1 235 ? -22.320 3.949 16.047 1.00 94.00 235 HIS A C 1
ATOM 1933 O O . HIS A 1 235 ? -21.142 4.185 16.312 1.00 94.00 235 HIS A O 1
ATOM 1939 N N . VAL A 1 236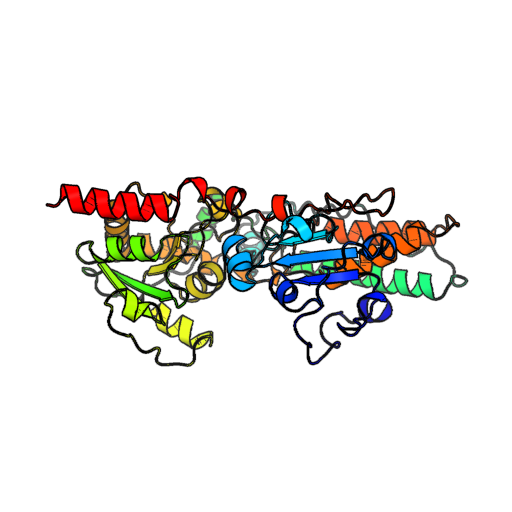 ? -22.770 3.868 14.791 1.00 93.69 236 VAL A N 1
ATOM 1940 C CA . VAL A 1 236 ? -21.914 4.088 13.616 1.00 93.69 236 VAL A CA 1
ATOM 1941 C C . VAL A 1 236 ? -22.421 5.290 12.827 1.00 93.69 236 VAL A C 1
ATOM 1943 O O . VAL A 1 236 ? -23.463 5.199 12.175 1.00 93.69 236 VAL A O 1
ATOM 1946 N N . ASP A 1 237 ? -21.653 6.376 12.842 1.00 91.50 237 ASP A N 1
ATOM 1947 C CA . ASP A 1 237 ? -21.874 7.548 11.998 1.00 91.50 237 ASP A CA 1
ATOM 1948 C C . ASP A 1 237 ? -21.367 7.276 10.582 1.00 91.50 237 ASP A C 1
ATOM 1950 O O . ASP A 1 237 ? -20.197 6.939 10.371 1.00 91.50 237 ASP A O 1
ATOM 1954 N N . ILE A 1 238 ? -22.251 7.419 9.594 1.00 90.88 238 ILE A N 1
ATOM 1955 C CA . ILE A 1 238 ? -21.962 7.088 8.195 1.00 90.88 238 ILE A CA 1
ATOM 1956 C C . ILE A 1 238 ? -21.952 8.369 7.368 1.00 90.88 238 ILE A C 1
ATOM 1958 O O . ILE A 1 238 ? -22.983 9.009 7.171 1.00 90.88 238 ILE A O 1
ATOM 1962 N N . TYR A 1 239 ? -20.782 8.702 6.834 1.00 87.62 239 TYR A N 1
ATOM 1963 C CA . TYR A 1 239 ? -20.565 9.860 5.979 1.00 87.62 239 TYR A CA 1
ATOM 1964 C C . TYR A 1 239 ? -20.388 9.431 4.521 1.00 87.62 239 TYR A C 1
ATOM 1966 O O . TYR A 1 239 ? -19.503 8.636 4.196 1.00 87.62 239 TYR A O 1
ATOM 1974 N N . GLY A 1 240 ? -21.176 10.037 3.631 1.00 85.94 240 GLY A N 1
ATOM 1975 C CA . GLY A 1 240 ? -21.136 9.816 2.183 1.00 85.94 240 GLY A CA 1
ATOM 1976 C C . GLY A 1 240 ? -22.338 9.036 1.645 1.00 85.94 240 GLY A C 1
ATOM 1977 O O . GLY A 1 240 ? -23.300 8.757 2.363 1.00 85.94 240 GLY A O 1
ATOM 1978 N N . ASP A 1 241 ? -22.277 8.712 0.354 1.00 86.88 241 ASP A N 1
ATOM 1979 C CA . ASP A 1 241 ? -23.433 8.287 -0.448 1.00 86.88 241 ASP A CA 1
ATOM 1980 C C . ASP A 1 241 ? -24.106 6.988 0.025 1.00 86.88 241 ASP A C 1
ATOM 1982 O O . ASP A 1 241 ? -25.273 6.766 -0.281 1.00 86.88 241 ASP A O 1
ATOM 1986 N N . CYS A 1 242 ? -23.424 6.144 0.810 1.00 87.69 242 CYS A N 1
ATOM 1987 C CA . CYS A 1 242 ? -24.032 4.909 1.326 1.00 87.69 242 CYS A CA 1
ATOM 1988 C C . CYS A 1 242 ? -24.883 5.106 2.589 1.00 87.69 242 CYS A C 1
ATOM 1990 O O . CYS A 1 242 ? -25.495 4.145 3.052 1.00 87.69 242 CYS A O 1
ATOM 1992 N N . SER A 1 243 ? -24.933 6.317 3.155 1.00 84.31 243 SER A N 1
ATOM 1993 C CA . SER A 1 243 ? -25.760 6.630 4.334 1.00 84.31 243 SER A CA 1
ATOM 1994 C C . SER A 1 243 ? -27.246 6.339 4.096 1.00 84.31 243 SER A C 1
ATOM 1996 O O . SER A 1 243 ? -27.869 5.650 4.905 1.00 84.31 243 SER A O 1
ATOM 1998 N N . SER A 1 244 ? -27.780 6.770 2.949 1.00 80.25 244 SER A N 1
ATOM 1999 C CA . SER A 1 244 ? -29.176 6.550 2.548 1.00 80.25 244 SER A CA 1
ATOM 2000 C C . SER A 1 244 ? -29.510 5.064 2.400 1.00 80.25 244 SER A C 1
ATOM 2002 O O . SER A 1 244 ? -30.513 4.599 2.930 1.00 80.25 244 SER A O 1
ATOM 2004 N N . MET A 1 245 ? -28.630 4.296 1.751 1.00 78.88 245 MET A N 1
ATOM 2005 C CA . MET A 1 245 ? -28.806 2.856 1.537 1.00 78.88 245 MET A CA 1
ATOM 2006 C C . MET A 1 245 ? -28.857 2.061 2.849 1.00 78.88 245 MET A C 1
ATOM 2008 O O . MET A 1 245 ? -29.470 1.000 2.915 1.00 78.88 245 MET A O 1
ATOM 2012 N N . LEU A 1 246 ? -28.205 2.562 3.898 1.00 80.75 246 LEU A N 1
ATOM 2013 C CA . LEU A 1 246 ? -28.111 1.892 5.194 1.00 80.75 246 LEU A CA 1
ATOM 2014 C C . LEU A 1 246 ? -29.119 2.423 6.214 1.00 80.75 246 LEU A C 1
ATOM 2016 O O . LEU A 1 246 ? -28.933 2.198 7.415 1.00 80.75 246 LEU A O 1
ATOM 2020 N N . ASN A 1 247 ? -30.155 3.134 5.752 1.00 78.25 247 ASN A N 1
ATOM 2021 C CA . ASN A 1 247 ? -31.163 3.782 6.593 1.00 78.25 247 ASN A CA 1
ATOM 2022 C C . ASN A 1 247 ? -30.514 4.559 7.750 1.00 78.25 247 ASN A C 1
ATOM 2024 O O . ASN A 1 247 ? -30.935 4.472 8.903 1.00 78.25 247 ASN A O 1
ATOM 2028 N N . SER A 1 248 ? -29.404 5.238 7.458 1.00 74.50 248 SER A N 1
ATOM 2029 C CA . SER A 1 248 ? -28.702 6.083 8.413 1.00 74.50 248 SER A CA 1
ATOM 2030 C C . SER A 1 248 ? -29.000 7.541 8.096 1.00 74.50 248 SER A C 1
ATOM 2032 O O . SER A 1 248 ? -29.176 7.903 6.930 1.00 74.50 248 SER A O 1
ATOM 2034 N N . HIS A 1 249 ? -29.055 8.386 9.125 1.00 72.31 249 HIS A N 1
ATOM 2035 C CA . HIS A 1 249 ? -29.176 9.822 8.907 1.00 72.31 249 HIS A CA 1
ATOM 2036 C C . HIS A 1 249 ? -27.977 10.302 8.087 1.00 72.31 249 HIS A C 1
ATOM 2038 O O . HIS A 1 249 ? -26.840 9.899 8.338 1.00 72.31 249 HIS A O 1
ATOM 2044 N N . ILE A 1 250 ? -28.233 11.153 7.093 1.00 68.50 250 ILE A N 1
ATOM 2045 C CA . ILE A 1 250 ? -27.157 11.806 6.355 1.00 68.50 250 ILE A CA 1
ATOM 2046 C C . ILE A 1 250 ? -26.439 12.701 7.356 1.00 68.50 250 ILE A C 1
ATOM 2048 O O . ILE A 1 250 ? -26.988 13.716 7.782 1.00 68.50 250 ILE A O 1
ATOM 2052 N N . VAL A 1 251 ? -25.222 12.320 7.734 1.00 71.31 251 VAL A N 1
ATOM 2053 C CA . VAL A 1 251 ? -24.366 13.177 8.545 1.00 71.31 251 VAL A CA 1
ATOM 2054 C C . VAL A 1 251 ? -23.625 14.100 7.577 1.00 71.31 251 VAL A C 1
ATOM 2056 O O . VAL A 1 251 ? -22.776 13.626 6.812 1.00 71.31 251 VAL A O 1
ATOM 2059 N N . PRO A 1 252 ? -23.961 15.403 7.519 1.00 67.56 252 PRO A N 1
ATOM 2060 C CA . PRO A 1 252 ? -23.295 16.307 6.600 1.00 67.56 252 PRO A CA 1
ATOM 2061 C C . PRO A 1 252 ? -21.837 16.447 7.026 1.00 67.56 252 PRO A C 1
ATOM 2063 O O . PRO A 1 252 ? -21.527 16.756 8.179 1.00 67.56 252 PRO A O 1
ATOM 2066 N N . LEU A 1 253 ? -20.923 16.235 6.084 1.00 70.81 253 LEU A N 1
ATOM 2067 C CA . LEU A 1 253 ? -19.531 16.582 6.311 1.00 70.81 253 LEU A CA 1
ATOM 2068 C C . LEU A 1 253 ? -19.441 18.113 6.339 1.00 70.81 253 LEU A C 1
ATOM 2070 O O . LEU A 1 253 ? -19.708 18.761 5.330 1.00 70.81 253 LEU A O 1
ATOM 2074 N N . GLN A 1 254 ? -19.070 18.702 7.477 1.00 67.56 254 GLN A N 1
ATOM 2075 C CA . GLN A 1 254 ? -19.005 20.164 7.651 1.00 67.56 254 GLN A CA 1
ATOM 2076 C C . GLN A 1 254 ? -17.803 20.817 6.930 1.00 67.56 254 GLN A C 1
ATOM 2078 O O . GLN A 1 254 ? -17.319 21.874 7.324 1.00 67.56 254 GLN A O 1
ATOM 2083 N N . CYS A 1 255 ? -17.276 20.180 5.883 1.00 66.69 255 CYS A N 1
ATOM 2084 C CA . CYS A 1 255 ? -16.106 20.629 5.139 1.00 66.69 255 CYS A CA 1
ATOM 2085 C C . CYS A 1 255 ? -16.010 19.959 3.759 1.00 66.69 255 CYS A C 1
ATOM 2087 O O . CYS A 1 255 ? -16.671 18.958 3.468 1.00 66.69 255 CYS A O 1
ATOM 2089 N N . LYS A 1 256 ? -15.094 20.457 2.921 1.00 63.12 256 LYS A N 1
ATOM 2090 C CA . LYS A 1 256 ? -14.771 19.831 1.636 1.00 63.12 256 LYS A CA 1
ATOM 2091 C C . LYS A 1 256 ? -14.060 18.484 1.845 1.00 63.12 256 LYS A C 1
ATOM 2093 O O . LYS A 1 256 ? -12.958 18.425 2.401 1.00 63.12 256 LYS A O 1
ATOM 2098 N N . LYS A 1 257 ? -14.688 17.413 1.344 1.00 59.53 257 LYS A N 1
ATOM 2099 C CA . LYS A 1 257 ? -14.146 16.044 1.292 1.00 59.53 257 LYS A CA 1
ATOM 2100 C C . LYS A 1 257 ? -12.726 16.054 0.713 1.00 59.53 257 LYS A C 1
ATOM 2102 O O . LYS A 1 257 ? -12.479 16.687 -0.310 1.00 59.53 257 LYS A O 1
ATOM 2107 N N . GLY A 1 258 ? -11.809 15.342 1.366 1.00 55.69 258 GLY A N 1
ATOM 2108 C CA . GLY A 1 258 ? -10.423 15.198 0.908 1.00 55.69 258 GLY A CA 1
ATOM 2109 C C . GLY A 1 258 ? -9.456 16.285 1.381 1.00 55.69 258 GLY A C 1
ATOM 2110 O O . GLY A 1 258 ? -8.283 16.225 1.027 1.00 55.69 258 GLY A O 1
ATOM 2111 N N . THR A 1 259 ? -9.898 17.245 2.200 1.00 63.56 259 THR A N 1
ATOM 2112 C CA . THR A 1 259 ? -8.964 18.129 2.916 1.00 63.56 259 THR A CA 1
ATOM 2113 C C . THR A 1 259 ? -8.410 17.394 4.151 1.00 63.56 259 THR A C 1
ATOM 2115 O O . THR A 1 259 ? -9.213 16.936 4.973 1.00 63.56 259 THR A O 1
ATOM 2118 N N . PRO A 1 260 ? -7.076 17.230 4.293 1.00 64.62 260 PRO A N 1
ATOM 2119 C CA . PRO A 1 260 ? -6.472 16.485 5.405 1.00 64.62 260 PRO A CA 1
ATOM 2120 C C . PRO A 1 260 ? -6.960 16.961 6.779 1.00 64.62 260 PRO A C 1
ATOM 2122 O O . PRO A 1 260 ? -7.452 16.158 7.572 1.00 64.62 260 PRO A O 1
ATOM 2125 N N . ASP A 1 261 ? -6.951 18.278 6.993 1.00 70.12 261 ASP A N 1
ATOM 2126 C CA . ASP A 1 261 ? -7.332 18.913 8.257 1.00 70.12 261 ASP A CA 1
ATOM 2127 C C . ASP A 1 261 ? -8.769 18.617 8.674 1.00 70.12 261 ASP A C 1
ATOM 2129 O O . ASP A 1 261 ? -9.073 18.541 9.863 1.00 70.12 261 ASP A O 1
ATOM 2133 N N . CYS A 1 262 ? -9.685 18.468 7.718 1.00 72.81 262 CYS A N 1
ATOM 2134 C CA . CYS A 1 262 ? -11.066 18.204 8.075 1.00 72.81 262 CYS A CA 1
ATOM 2135 C C . CYS A 1 262 ? -11.294 16.756 8.503 1.00 72.81 262 CYS A C 1
ATOM 2137 O O . CYS A 1 262 ? -11.996 16.492 9.484 1.00 72.81 262 CYS A O 1
ATOM 2139 N N . MET A 1 263 ? -10.720 15.816 7.753 1.00 73.69 263 MET A N 1
ATOM 2140 C CA . MET A 1 263 ? -10.862 14.399 8.061 1.00 73.69 263 MET A CA 1
ATOM 2141 C C . MET A 1 263 ? -10.239 14.104 9.423 1.00 73.69 263 MET A C 1
ATOM 2143 O O . MET A 1 263 ? -10.885 13.467 10.250 1.00 73.69 263 MET A O 1
ATOM 2147 N N . GLU A 1 264 ? -9.052 14.656 9.695 1.00 75.69 264 GLU A N 1
ATOM 2148 C CA . GLU A 1 264 ? -8.405 14.563 11.005 1.00 75.69 264 GLU A CA 1
ATOM 2149 C C . GLU A 1 264 ? -9.279 15.163 12.114 1.00 75.69 264 GLU A C 1
ATOM 2151 O O . GLU A 1 264 ? -9.555 14.489 13.106 1.00 75.69 264 GLU A O 1
ATOM 2156 N N . LYS A 1 265 ? -9.791 16.392 11.939 1.00 78.31 265 LYS A N 1
ATOM 2157 C CA . LYS A 1 265 ? -10.670 17.033 12.934 1.00 78.31 265 LYS A CA 1
ATOM 2158 C C . LYS A 1 265 ? -11.918 16.205 13.221 1.00 78.31 265 LYS A C 1
ATOM 2160 O O . LYS A 1 265 ? -12.273 16.033 14.385 1.00 78.31 265 LYS A O 1
ATOM 2165 N N . THR A 1 266 ? -12.563 15.672 12.187 1.00 81.94 266 THR A N 1
ATOM 2166 C CA . THR A 1 266 ? -13.770 14.848 12.343 1.00 81.94 266 THR A CA 1
ATOM 2167 C C . THR A 1 266 ? -13.440 13.562 13.094 1.00 81.94 266 THR A C 1
ATOM 2169 O O . THR A 1 266 ? -14.061 13.276 14.114 1.00 81.94 266 THR A O 1
ATOM 2172 N N . LEU A 1 267 ? -12.416 12.834 12.641 1.00 83.75 267 LEU A N 1
ATOM 2173 C CA . LEU A 1 267 ? -11.987 11.559 13.217 1.00 83.75 267 LEU A CA 1
ATOM 2174 C C . LEU A 1 267 ? -11.486 11.683 14.657 1.00 83.75 267 LEU A C 1
ATOM 2176 O O . LEU A 1 267 ? -11.720 10.774 15.445 1.00 83.75 267 LEU A O 1
ATOM 2180 N N . SER A 1 268 ? -10.887 12.817 15.029 1.00 80.19 268 SER A N 1
ATOM 2181 C CA . SER A 1 268 ? -10.393 13.056 16.392 1.00 80.19 268 SER A CA 1
ATOM 2182 C C . SER A 1 268 ? -11.491 13.038 17.469 1.00 80.19 268 SER A C 1
ATOM 2184 O O . SER A 1 268 ? -11.196 12.953 18.663 1.00 80.19 268 SER A O 1
ATOM 2186 N N . ASN A 1 269 ? -12.766 13.104 17.064 1.00 83.50 269 ASN A N 1
ATOM 2187 C CA . ASN A 1 269 ? -13.921 12.960 17.950 1.00 83.50 269 ASN A CA 1
ATOM 2188 C C . ASN A 1 269 ? -14.377 11.511 18.144 1.00 83.50 269 ASN A C 1
ATOM 2190 O O . ASN A 1 269 ? -15.339 11.290 18.872 1.00 83.50 269 ASN A O 1
ATOM 2194 N N . TYR A 1 270 ? -13.713 10.538 17.524 1.00 90.06 270 TYR A N 1
ATOM 2195 C CA . TYR A 1 270 ? -14.080 9.130 17.578 1.00 90.06 270 TYR A CA 1
ATOM 2196 C C . TYR A 1 270 ? -12.924 8.302 18.115 1.00 90.06 270 TYR A C 1
ATOM 2198 O O . TYR A 1 270 ? -11.752 8.593 17.889 1.00 90.06 270 TYR A O 1
ATOM 2206 N N . ARG A 1 271 ? -13.263 7.220 18.814 1.00 91.81 271 ARG A N 1
ATOM 2207 C CA . ARG A 1 271 ? -12.272 6.218 19.218 1.00 91.81 271 ARG A CA 1
ATOM 2208 C C . ARG A 1 271 ? -12.015 5.197 18.127 1.00 91.81 271 ARG A C 1
ATOM 2210 O O . ARG A 1 271 ? -10.916 4.663 18.058 1.00 91.81 271 ARG A O 1
ATOM 2217 N N . PHE A 1 272 ? -12.998 4.951 17.269 1.00 95.56 272 PHE A N 1
ATOM 2218 C CA . PHE A 1 272 ? -12.925 3.907 16.259 1.00 95.56 272 PHE A CA 1
ATOM 2219 C C . PHE A 1 272 ? -13.319 4.443 14.891 1.00 95.56 272 PHE A C 1
ATOM 2221 O O . PHE A 1 272 ? -14.254 5.235 14.758 1.00 95.56 272 PHE A O 1
ATOM 2228 N N . TYR A 1 273 ? -12.621 3.966 13.870 1.00 96.00 273 TYR A N 1
ATOM 2229 C CA . TYR A 1 273 ? -12.899 4.277 12.477 1.00 96.00 273 TYR A CA 1
ATOM 2230 C C . TYR A 1 273 ? -13.008 2.988 11.668 1.00 96.00 273 TYR A C 1
ATOM 2232 O O . TYR A 1 273 ? -12.146 2.121 11.771 1.00 96.00 273 TYR A O 1
ATOM 2240 N N . LEU A 1 274 ? -14.038 2.855 10.833 1.00 97.62 274 LEU A N 1
ATOM 2241 C CA . LEU A 1 274 ? -14.159 1.712 9.929 1.00 97.62 274 LEU A CA 1
ATOM 2242 C C . LEU A 1 274 ? -13.302 1.919 8.677 1.00 97.62 274 LEU A C 1
ATOM 2244 O O . LEU A 1 274 ? -13.710 2.574 7.715 1.00 97.62 274 LEU A O 1
ATOM 2248 N N . ALA A 1 275 ? -12.130 1.292 8.660 1.00 96.81 275 ALA A N 1
ATOM 2249 C CA . ALA A 1 275 ? -11.221 1.237 7.521 1.00 96.81 275 ALA A CA 1
ATOM 2250 C C . ALA A 1 275 ? -11.530 0.021 6.626 1.00 96.81 275 ALA A C 1
ATOM 2252 O O . ALA A 1 275 ? -10.659 -0.787 6.313 1.00 96.81 275 ALA A O 1
ATOM 2253 N N . PHE A 1 276 ? -12.802 -0.139 6.250 1.00 96.94 276 PHE A N 1
ATOM 2254 C CA . PHE A 1 276 ? -13.277 -1.299 5.493 1.00 96.94 276 PHE A CA 1
ATOM 2255 C C . PHE A 1 276 ? -13.069 -1.118 3.992 1.00 96.94 276 PHE A C 1
ATOM 2257 O O . PHE A 1 276 ? -13.638 -0.208 3.384 1.00 96.94 276 PHE A O 1
ATOM 2264 N N . GLU A 1 277 ? -12.319 -2.019 3.373 1.00 94.94 277 GLU A N 1
ATOM 2265 C CA . GLU A 1 277 ? -12.057 -2.042 1.940 1.00 94.94 277 GLU A CA 1
ATOM 2266 C C . GLU A 1 277 ? -13.260 -2.511 1.132 1.00 94.94 277 GLU A C 1
ATOM 2268 O O . GLU A 1 277 ? -14.140 -3.208 1.634 1.00 94.94 277 GLU A O 1
ATOM 2273 N N . ASN A 1 278 ? -13.334 -2.101 -0.136 1.00 90.81 278 ASN A N 1
ATOM 2274 C CA . ASN A 1 278 ? -14.448 -2.455 -1.026 1.00 90.81 278 ASN A CA 1
ATOM 2275 C C . ASN A 1 278 ? -14.392 -3.918 -1.521 1.00 90.81 278 ASN A C 1
ATOM 2277 O O . ASN A 1 278 ? -15.411 -4.452 -1.962 1.00 90.81 278 ASN A O 1
ATOM 2281 N N . SER A 1 279 ? -13.233 -4.565 -1.405 1.00 89.94 279 SER A N 1
ATOM 2282 C CA . SER A 1 279 ? -12.960 -5.931 -1.844 1.00 89.94 279 SER A CA 1
ATOM 2283 C C . SER A 1 279 ? -12.053 -6.609 -0.821 1.00 89.94 279 SER A C 1
ATOM 2285 O O . SER A 1 279 ? -11.196 -5.957 -0.226 1.00 89.94 279 SER A O 1
ATOM 2287 N N . LYS A 1 280 ? -12.246 -7.914 -0.610 1.00 89.69 280 LYS A N 1
ATOM 2288 C CA . LYS A 1 280 ? -11.340 -8.720 0.212 1.00 89.69 280 LYS A CA 1
ATOM 2289 C C . LYS A 1 280 ? -10.277 -9.347 -0.678 1.00 89.69 280 LYS A C 1
ATOM 2291 O O . LYS A 1 280 ? -10.511 -10.410 -1.247 1.00 89.69 280 LYS A O 1
ATOM 2296 N N . CYS A 1 281 ? -9.172 -8.639 -0.862 1.00 88.44 281 CYS A N 1
ATOM 2297 C CA . CYS A 1 281 ? -8.050 -9.095 -1.672 1.00 88.44 281 CYS A CA 1
ATOM 2298 C C . CYS A 1 281 ? -6.773 -8.936 -0.863 1.00 88.44 281 CYS A C 1
ATOM 2300 O O . CYS A 1 281 ? -6.613 -7.938 -0.153 1.00 88.44 281 CYS A O 1
ATOM 2302 N N . ASP A 1 282 ? -5.859 -9.893 -0.983 1.00 85.56 282 ASP A N 1
ATOM 2303 C CA . ASP A 1 282 ? -4.566 -9.774 -0.324 1.00 85.56 282 ASP A CA 1
ATOM 2304 C C . ASP A 1 282 ? -3.841 -8.509 -0.792 1.00 85.56 282 ASP A C 1
ATOM 2306 O O . ASP A 1 282 ? -3.998 -8.063 -1.928 1.00 85.56 282 ASP A O 1
ATOM 2310 N N . THR A 1 283 ? -3.071 -7.893 0.108 1.00 83.88 283 THR A N 1
ATOM 2311 C CA . THR A 1 283 ? -2.302 -6.646 -0.111 1.00 83.88 283 THR A CA 1
ATOM 2312 C C . THR A 1 283 ? -3.096 -5.384 -0.472 1.00 83.88 283 THR A C 1
ATOM 2314 O O . THR A 1 283 ? -2.525 -4.294 -0.492 1.00 83.88 283 THR A O 1
ATOM 2317 N N . TYR A 1 284 ? -4.417 -5.476 -0.655 1.00 91.69 284 TYR A N 1
ATOM 2318 C CA . TYR A 1 284 ? -5.285 -4.322 -0.883 1.00 91.69 284 TYR A CA 1
ATOM 2319 C C . TYR A 1 284 ? -5.582 -3.593 0.439 1.00 91.69 284 TYR A C 1
ATOM 2321 O O . TYR A 1 284 ? -6.614 -3.809 1.068 1.00 91.69 284 TYR A O 1
ATOM 2329 N N . ILE A 1 285 ? -4.632 -2.761 0.882 1.00 92.56 285 ILE A N 1
ATOM 2330 C CA . ILE A 1 285 ? -4.707 -1.925 2.093 1.00 92.56 285 ILE A CA 1
ATOM 2331 C C . ILE A 1 285 ? -4.442 -0.468 1.687 1.00 92.56 285 ILE A C 1
ATOM 2333 O O . ILE A 1 285 ? -3.314 -0.109 1.347 1.00 92.56 285 ILE A O 1
ATOM 2337 N N . THR A 1 286 ? -5.474 0.377 1.715 1.00 91.62 286 THR A N 1
ATOM 2338 C CA . THR A 1 286 ? -5.512 1.655 0.972 1.00 91.62 286 THR A CA 1
ATOM 2339 C C . THR A 1 286 ? -5.507 2.904 1.868 1.00 91.62 286 THR A C 1
ATOM 2341 O O . THR A 1 286 ? -5.124 2.844 3.041 1.00 91.62 286 THR A O 1
ATOM 2344 N N . GLU A 1 287 ? -5.960 4.057 1.346 1.00 89.50 287 GLU A N 1
ATOM 2345 C CA . GLU A 1 287 ? -6.142 5.305 2.097 1.00 89.50 287 GLU A CA 1
ATOM 2346 C C . GLU A 1 287 ? -7.030 5.139 3.320 1.00 89.50 287 GLU A C 1
ATOM 2348 O O . GLU A 1 287 ? -6.884 5.901 4.274 1.00 89.50 287 GLU A O 1
ATOM 2353 N N . LYS A 1 288 ? -7.945 4.163 3.307 1.00 92.06 288 LYS A N 1
ATOM 2354 C CA . LYS A 1 288 ? -8.864 3.928 4.424 1.00 92.06 288 LYS A CA 1
ATOM 2355 C C . LYS A 1 288 ? -8.061 3.622 5.675 1.00 92.06 288 LYS A C 1
ATOM 2357 O O . LYS A 1 288 ? -8.189 4.325 6.666 1.00 92.06 288 LYS A O 1
ATOM 2362 N N . TYR A 1 289 ? -7.156 2.654 5.611 1.00 94.56 289 TYR A N 1
ATOM 2363 C CA . TYR A 1 289 ? -6.244 2.392 6.717 1.00 94.56 289 TYR A CA 1
ATOM 2364 C C . TYR A 1 289 ? -5.169 3.490 6.823 1.00 94.56 289 TYR A C 1
ATOM 2366 O O . TYR A 1 289 ? -5.071 4.168 7.844 1.00 94.56 289 TYR A O 1
ATOM 2374 N N . TRP A 1 290 ? -4.404 3.716 5.752 1.00 90.81 290 TRP A N 1
ATOM 2375 C CA . TRP A 1 290 ? -3.159 4.488 5.796 1.00 90.81 290 TRP A CA 1
ATOM 2376 C C . TRP A 1 290 ? -3.314 5.992 6.004 1.00 90.81 290 TRP A C 1
ATOM 2378 O O . TRP A 1 290 ? -2.396 6.627 6.518 1.00 90.81 290 TRP A O 1
ATOM 2388 N N . MET A 1 291 ? -4.408 6.583 5.526 1.00 86.19 291 MET A N 1
ATOM 2389 C CA . MET A 1 291 ? -4.644 8.023 5.622 1.00 86.19 291 MET A CA 1
ATOM 2390 C C . MET A 1 291 ? -5.732 8.314 6.636 1.00 86.19 291 MET A C 1
ATOM 2392 O O . MET A 1 291 ? -5.467 9.001 7.612 1.00 86.19 291 MET A O 1
ATOM 2396 N N . GLN A 1 292 ? -6.931 7.774 6.438 1.00 86.62 292 GLN A N 1
ATOM 2397 C CA . GLN A 1 292 ? -8.057 8.111 7.299 1.00 86.62 292 GLN A CA 1
ATOM 2398 C C . GLN A 1 292 ? -7.868 7.485 8.676 1.00 86.62 292 GLN A C 1
ATOM 2400 O O . GLN A 1 292 ? -7.810 8.204 9.666 1.00 86.62 292 GLN A O 1
ATOM 2405 N N . GLY A 1 293 ? -7.652 6.172 8.740 1.00 88.38 293 GLY A N 1
ATOM 2406 C CA . GLY A 1 293 ? -7.444 5.467 9.997 1.00 88.38 293 GLY A CA 1
ATOM 2407 C C . GLY A 1 293 ? -6.292 6.041 10.820 1.00 88.38 293 GLY A C 1
ATOM 2408 O O . GLY A 1 293 ? -6.499 6.488 11.945 1.00 88.38 293 GLY A O 1
ATOM 2409 N N . LEU A 1 294 ? -5.087 6.072 10.252 1.00 89.69 294 LEU A N 1
ATOM 2410 C CA . LEU A 1 294 ? -3.896 6.450 11.014 1.00 89.69 294 LEU A CA 1
ATOM 2411 C C . LEU A 1 294 ? -3.795 7.955 11.321 1.00 89.69 294 LEU A C 1
ATOM 2413 O O . LEU A 1 294 ? -3.382 8.306 12.427 1.00 89.69 294 LEU A O 1
ATOM 2417 N N . ASN A 1 295 ? -4.190 8.859 10.412 1.00 82.25 295 ASN A N 1
ATOM 2418 C CA . ASN A 1 295 ? -4.096 10.302 10.694 1.00 82.25 295 ASN A CA 1
ATOM 2419 C C . ASN A 1 295 ? -5.169 10.768 11.685 1.00 82.25 295 ASN A C 1
ATOM 2421 O O . ASN A 1 295 ? -4.940 11.708 12.439 1.00 82.25 295 ASN A O 1
ATOM 2425 N N . GLY A 1 296 ? -6.328 10.105 11.714 1.00 78.69 296 GLY A N 1
ATOM 2426 C CA . GLY A 1 296 ? -7.450 10.489 12.567 1.00 78.69 296 GLY A CA 1
ATOM 2427 C C . GLY A 1 296 ? -7.260 10.239 14.063 1.00 78.69 296 GLY A C 1
ATOM 2428 O O . GLY A 1 296 ? -8.099 10.672 14.847 1.00 78.69 296 GLY A O 1
ATOM 2429 N N . LYS A 1 297 ? -6.193 9.529 14.471 1.00 79.25 297 LYS A N 1
ATOM 2430 C CA . LYS A 1 297 ? -5.944 9.077 15.860 1.00 79.25 297 LYS A CA 1
ATOM 2431 C C . LYS A 1 297 ? -7.107 8.282 16.479 1.00 79.25 297 LYS A C 1
ATOM 2433 O O . LYS A 1 297 ? -7.184 8.140 17.698 1.00 79.25 297 LYS A O 1
ATOM 2438 N N . ALA A 1 298 ? -7.976 7.737 15.635 1.00 89.44 298 ALA A N 1
ATOM 2439 C CA . ALA A 1 298 ? -8.942 6.706 15.975 1.00 89.44 298 ALA A CA 1
ATOM 2440 C C . ALA A 1 298 ? -8.322 5.339 15.659 1.00 89.44 298 ALA A C 1
ATOM 2442 O O . ALA A 1 298 ? -7.503 5.228 14.749 1.00 89.44 298 ALA A O 1
ATOM 2443 N N . ILE A 1 299 ? -8.721 4.291 16.377 1.00 95.06 299 ILE A N 1
ATOM 2444 C CA . ILE A 1 299 ? -8.297 2.927 16.063 1.00 95.06 299 ILE A CA 1
ATOM 2445 C C . ILE A 1 299 ? -9.024 2.488 14.781 1.00 95.06 299 ILE A C 1
ATOM 2447 O O . ILE A 1 299 ? -10.258 2.392 14.785 1.00 95.06 299 ILE A O 1
ATOM 2451 N N . PRO A 1 300 ? -8.308 2.212 13.678 1.00 97.06 300 PRO A N 1
ATOM 2452 C CA . PRO A 1 300 ? -8.886 1.633 12.480 1.00 97.06 300 PRO A CA 1
ATOM 2453 C C . PRO A 1 300 ? -9.352 0.204 12.777 1.00 97.06 300 PRO A C 1
ATOM 2455 O O . PRO A 1 300 ? -8.561 -0.648 13.181 1.00 97.06 300 PRO A O 1
ATOM 2458 N N . ILE A 1 301 ? -10.628 -0.069 12.540 1.00 98.50 301 ILE A N 1
ATOM 2459 C CA . ILE A 1 301 ? -11.178 -1.420 12.451 1.00 98.50 301 ILE A CA 1
ATOM 2460 C C . ILE A 1 301 ? -11.126 -1.800 10.974 1.00 98.50 301 ILE A C 1
ATOM 2462 O O . ILE A 1 301 ? -11.714 -1.111 10.135 1.00 98.50 301 ILE A O 1
ATOM 2466 N N . VAL A 1 302 ? -10.389 -2.855 10.642 1.00 98.19 302 VAL A N 1
ATOM 2467 C CA . VAL A 1 302 ? -10.043 -3.191 9.257 1.00 98.19 302 VAL A CA 1
ATOM 2468 C C . VAL A 1 302 ? -10.750 -4.454 8.780 1.00 98.19 302 VAL A C 1
ATOM 2470 O O . VAL A 1 302 ? -10.890 -5.426 9.519 1.00 98.19 302 VAL A O 1
ATOM 2473 N N . LEU A 1 303 ? -11.185 -4.420 7.520 1.00 95.56 303 LEU A N 1
ATOM 2474 C CA . LEU A 1 303 ? -11.795 -5.526 6.781 1.00 95.56 303 LEU A CA 1
ATOM 2475 C C . LEU A 1 303 ? -11.359 -5.376 5.324 1.00 95.56 303 LEU A C 1
ATOM 2477 O O . LEU A 1 303 ? -11.634 -4.341 4.723 1.00 95.56 303 LEU A O 1
ATOM 2481 N N . GLY A 1 304 ? -10.692 -6.377 4.751 1.00 92.69 304 GLY A N 1
ATOM 2482 C CA . GLY A 1 304 ? -10.126 -6.278 3.404 1.00 92.69 304 GLY A CA 1
ATOM 2483 C C . GLY A 1 304 ? -9.144 -7.410 3.130 1.00 92.69 304 GLY A C 1
ATOM 2484 O O . GLY A 1 304 ? -9.572 -8.548 2.958 1.00 92.69 304 GLY A O 1
ATOM 2485 N N . ALA A 1 305 ? -7.850 -7.085 3.098 1.00 91.81 305 ALA A N 1
ATOM 2486 C CA . ALA A 1 305 ? -6.754 -8.055 3.022 1.00 91.81 305 ALA A CA 1
ATOM 2487 C C . ALA A 1 305 ? -6.688 -8.978 4.250 1.00 91.81 305 ALA A C 1
ATOM 2489 O O . ALA A 1 305 ? -7.312 -8.697 5.272 1.00 91.81 305 ALA A O 1
ATOM 2490 N N . SER A 1 306 ? -5.933 -10.083 4.166 1.00 90.19 306 SER A N 1
ATOM 2491 C CA . SER A 1 306 ? -5.846 -11.039 5.284 1.00 90.19 306 SER A CA 1
ATOM 2492 C C . SER A 1 306 ? -5.118 -10.447 6.473 1.00 90.19 306 SER A C 1
ATOM 2494 O O . SER A 1 306 ? -4.234 -9.597 6.334 1.00 90.19 306 SER A O 1
ATOM 2496 N N . LYS A 1 307 ? -5.412 -11.000 7.652 1.00 91.19 307 LYS A N 1
ATOM 2497 C CA . LYS A 1 307 ? -4.660 -10.723 8.876 1.00 91.19 307 LYS A CA 1
ATOM 2498 C C . LYS A 1 307 ? -3.153 -10.865 8.657 1.00 91.19 307 LYS A C 1
ATOM 2500 O O . LYS A 1 307 ? -2.396 -10.009 9.100 1.00 91.19 307 LYS A O 1
ATOM 2505 N N . GLN A 1 308 ? -2.714 -11.897 7.932 1.00 90.75 308 GLN A N 1
ATOM 2506 C CA . GLN A 1 308 ? -1.295 -12.096 7.636 1.00 90.75 308 GLN A CA 1
ATOM 2507 C C . GLN A 1 308 ? -0.716 -10.944 6.799 1.00 90.75 308 GLN A C 1
ATOM 2509 O O . GLN A 1 308 ? 0.398 -10.498 7.067 1.00 90.75 308 GLN A O 1
ATOM 2514 N N . GLN A 1 309 ? -1.457 -10.432 5.813 1.00 90.50 309 GLN A N 1
ATOM 2515 C CA . GLN A 1 309 ? -1.010 -9.288 5.014 1.00 90.50 309 GLN A CA 1
ATOM 2516 C C . GLN A 1 309 ? -0.998 -7.991 5.825 1.00 90.50 309 GLN A C 1
ATOM 2518 O O . GLN A 1 309 ? -0.021 -7.247 5.763 1.00 90.50 309 GLN A O 1
ATOM 2523 N N . TYR A 1 310 ? -2.016 -7.746 6.656 1.00 93.19 310 TYR A N 1
ATOM 2524 C CA . TYR A 1 310 ? -1.998 -6.621 7.591 1.00 93.19 310 TYR A CA 1
ATOM 2525 C C . TYR A 1 310 ? -0.805 -6.706 8.554 1.00 93.19 310 TYR A C 1
ATOM 2527 O O . TYR A 1 310 ? -0.105 -5.718 8.737 1.00 93.19 310 TYR A O 1
ATOM 2535 N N . GLN A 1 311 ? -0.491 -7.877 9.112 1.00 91.25 311 GLN A N 1
ATOM 2536 C CA . GLN A 1 311 ? 0.682 -8.066 9.977 1.00 91.25 311 GLN A CA 1
ATOM 2537 C C . GLN A 1 311 ? 2.013 -7.785 9.266 1.00 91.25 311 GLN A C 1
ATOM 2539 O O . GLN A 1 311 ? 2.954 -7.326 9.907 1.00 91.25 311 GLN A O 1
ATOM 2544 N N . ARG A 1 312 ? 2.097 -8.059 7.959 1.00 87.12 312 ARG A N 1
ATOM 2545 C CA . ARG A 1 312 ? 3.300 -7.806 7.152 1.00 87.12 312 ARG A CA 1
ATOM 2546 C C . ARG A 1 312 ? 3.473 -6.338 6.764 1.00 87.12 312 ARG A C 1
ATOM 2548 O O . ARG A 1 312 ? 4.604 -5.888 6.636 1.00 87.12 312 ARG A O 1
ATOM 2555 N N . ILE A 1 313 ? 2.375 -5.628 6.507 1.00 87.31 313 ILE A N 1
ATOM 2556 C CA . ILE A 1 313 ? 2.391 -4.336 5.799 1.00 87.31 313 ILE A CA 1
ATOM 2557 C C . ILE A 1 313 ? 2.025 -3.162 6.713 1.00 87.31 313 ILE A C 1
ATOM 2559 O O . ILE A 1 313 ? 2.559 -2.063 6.555 1.00 87.31 313 ILE A O 1
ATOM 2563 N N . ALA A 1 314 ? 1.080 -3.362 7.628 1.00 92.44 314 ALA A N 1
ATOM 2564 C CA . ALA A 1 314 ? 0.533 -2.302 8.459 1.00 92.44 314 ALA A CA 1
ATOM 2565 C C . ALA A 1 314 ? 1.467 -1.950 9.626 1.00 92.44 314 ALA A C 1
ATOM 2567 O O . ALA A 1 314 ? 2.332 -2.720 10.036 1.00 92.44 314 ALA A O 1
ATOM 2568 N N . VAL A 1 315 ? 1.252 -0.765 10.191 1.00 94.00 315 VAL A N 1
ATOM 2569 C CA . VAL A 1 315 ? 1.972 -0.297 11.376 1.00 94.00 315 VAL A CA 1
ATOM 2570 C C . VAL A 1 315 ? 1.625 -1.238 12.539 1.00 94.00 315 VAL A C 1
ATOM 2572 O O . VAL A 1 315 ? 0.441 -1.513 12.766 1.00 94.00 315 VAL A O 1
ATOM 2575 N N . PRO A 1 316 ? 2.609 -1.756 13.287 1.00 92.94 316 PRO A N 1
ATOM 2576 C CA . PRO A 1 316 ? 2.347 -2.719 14.350 1.00 92.94 316 PRO A CA 1
ATOM 2577 C C . PRO A 1 316 ? 1.470 -2.112 15.449 1.00 92.94 316 PRO A C 1
ATOM 2579 O O . PRO A 1 316 ? 1.647 -0.952 15.822 1.00 92.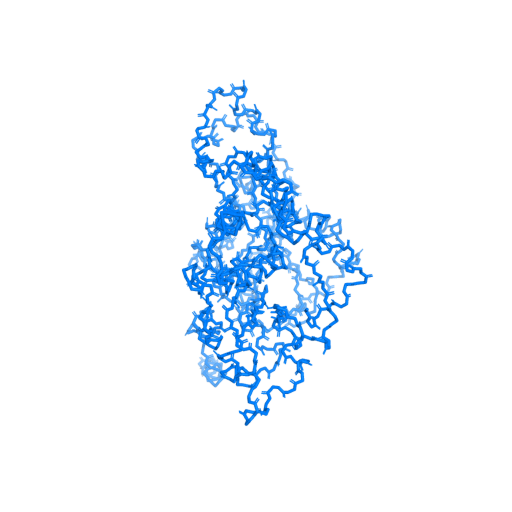94 316 PRO A O 1
ATOM 2582 N N . ASN A 1 317 ? 0.553 -2.924 15.987 1.00 93.69 317 ASN A N 1
ATOM 2583 C CA . ASN A 1 317 ? -0.346 -2.555 17.086 1.00 93.69 317 ASN A CA 1
ATOM 2584 C C . ASN A 1 317 ? -1.115 -1.240 16.839 1.00 93.69 317 ASN A C 1
ATOM 2586 O O . ASN A 1 317 ? -1.184 -0.375 17.709 1.00 93.69 317 ASN A O 1
ATOM 2590 N N . SER A 1 318 ? -1.638 -1.057 15.625 1.00 96.00 318 SER A N 1
ATOM 2591 C CA . SER A 1 318 ? -2.301 0.189 15.218 1.00 96.00 318 SER A CA 1
ATOM 2592 C C . SER A 1 318 ? -3.733 0.01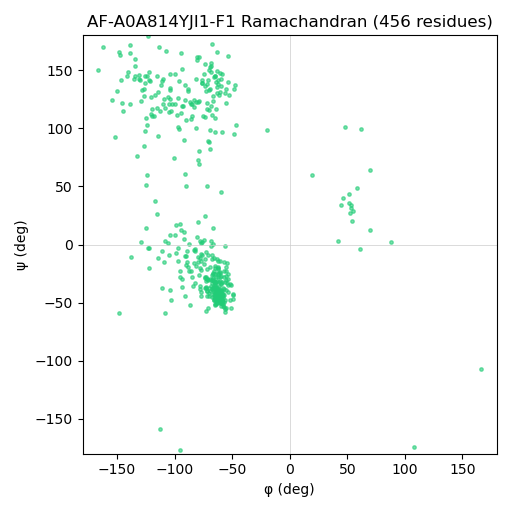3 14.721 1.00 96.00 318 SER A C 1
ATOM 2594 O O . SER A 1 318 ? -4.366 1.015 14.421 1.00 96.00 318 SER A O 1
ATOM 2596 N N . TYR A 1 319 ? -4.245 -1.218 14.627 1.00 97.62 319 TYR A N 1
ATOM 2597 C CA . TYR A 1 319 ? -5.565 -1.546 14.080 1.00 97.62 319 TYR A CA 1
ATOM 2598 C C . TYR A 1 319 ? -6.184 -2.756 14.783 1.00 97.62 319 TYR A C 1
ATOM 2600 O O . TYR A 1 319 ? -5.476 -3.542 15.408 1.00 97.62 319 TYR A O 1
ATOM 2608 N N . ILE A 1 320 ? -7.496 -2.920 14.621 1.00 98.44 320 ILE A N 1
ATOM 2609 C CA . ILE A 1 320 ? -8.262 -4.105 15.027 1.00 98.44 320 ILE A CA 1
ATOM 2610 C C . ILE A 1 320 ? -8.709 -4.828 13.759 1.00 98.44 320 ILE A C 1
ATOM 2612 O O . ILE A 1 320 ? -9.402 -4.230 12.933 1.00 98.44 320 ILE A O 1
ATOM 2616 N N . HIS A 1 321 ? -8.330 -6.093 13.580 1.00 98.00 321 HIS A N 1
ATOM 2617 C CA . HIS A 1 321 ? -8.774 -6.875 12.429 1.00 98.00 321 HIS A CA 1
ATOM 2618 C C . HIS A 1 321 ? -10.100 -7.569 12.739 1.00 98.00 321 HIS A C 1
ATOM 2620 O O . HIS A 1 321 ? -10.231 -8.217 13.773 1.00 98.00 321 HIS A O 1
ATOM 2626 N N . VAL A 1 322 ? -11.094 -7.479 11.849 1.00 96.81 322 VAL A N 1
ATOM 2627 C CA . VAL A 1 322 ? -12.404 -8.117 12.098 1.00 96.81 322 VAL A CA 1
ATOM 2628 C C . VAL A 1 322 ? -12.307 -9.635 12.277 1.00 96.81 322 VAL A C 1
ATOM 2630 O O . VAL A 1 322 ? -13.031 -10.194 13.093 1.00 96.81 322 VAL A O 1
ATOM 2633 N N . ASP A 1 323 ? -11.375 -10.281 11.571 1.00 93.50 323 ASP A N 1
ATOM 2634 C CA . ASP A 1 323 ? -11.146 -11.733 11.656 1.00 93.50 323 ASP A CA 1
ATOM 2635 C C . ASP A 1 323 ? -10.390 -12.172 12.933 1.00 93.50 323 ASP A C 1
ATOM 2637 O O . ASP A 1 323 ? -10.114 -13.358 13.103 1.00 93.50 323 ASP A O 1
ATOM 2641 N N . ASP A 1 324 ? -10.054 -11.248 13.844 1.00 96.19 324 ASP A N 1
ATOM 2642 C CA . ASP A 1 324 ? -9.577 -11.603 15.192 1.00 96.19 324 ASP A CA 1
ATOM 2643 C C . ASP A 1 324 ? -10.707 -12.117 16.103 1.00 96.19 324 ASP A C 1
ATOM 2645 O O . ASP A 1 324 ? -10.437 -12.688 17.160 1.00 96.19 324 ASP A O 1
ATOM 2649 N N . TYR A 1 325 ? -11.965 -11.947 15.684 1.00 96.94 325 TYR A N 1
ATOM 2650 C CA . TYR A 1 325 ? -13.163 -12.307 16.440 1.00 96.94 325 TYR A CA 1
ATOM 2651 C C . TYR A 1 325 ? -13.993 -13.309 15.647 1.00 96.94 325 TYR A C 1
ATOM 2653 O O . TYR A 1 325 ? -14.151 -13.184 14.432 1.00 96.94 325 TYR A O 1
ATOM 2661 N N . LYS A 1 326 ? -14.570 -14.301 16.332 1.00 94.00 326 LYS A N 1
ATOM 2662 C CA . LYS A 1 326 ? -15.404 -15.315 15.671 1.00 94.00 326 LYS A CA 1
ATOM 2663 C C . LYS A 1 326 ? -16.743 -14.738 15.233 1.00 94.00 326 LYS A C 1
ATOM 2665 O O . LYS A 1 326 ? -17.327 -15.215 14.261 1.00 94.00 326 LYS A O 1
ATOM 2670 N N . THR A 1 327 ? -17.243 -13.737 15.958 1.00 95.75 327 THR A N 1
ATOM 2671 C CA . THR A 1 327 ? -18.527 -13.095 15.674 1.00 95.75 327 THR A CA 1
ATOM 2672 C C . THR A 1 327 ? -18.466 -11.575 15.847 1.00 95.75 327 THR A C 1
ATOM 2674 O O . THR A 1 327 ? -17.544 -11.022 16.449 1.00 95.75 327 THR A O 1
ATOM 2677 N N . VAL A 1 328 ? -19.474 -10.880 15.312 1.00 96.88 328 VAL A N 1
ATOM 2678 C CA . VAL A 1 328 ? -19.594 -9.417 15.428 1.00 96.88 328 VAL A CA 1
ATOM 2679 C C . VAL A 1 328 ? -19.887 -8.999 16.875 1.00 96.88 328 VAL A C 1
ATOM 2681 O O . VAL A 1 328 ? -19.451 -7.938 17.309 1.00 96.88 328 VAL A O 1
ATOM 2684 N N . GLU A 1 329 ? -20.575 -9.847 17.638 1.00 98.06 329 GLU A N 1
ATOM 2685 C CA . GLU A 1 329 ? -20.855 -9.677 19.068 1.00 98.06 329 GLU A CA 1
ATOM 2686 C C . GLU A 1 329 ? -19.554 -9.683 19.885 1.00 98.06 329 GLU A C 1
ATOM 2688 O O . GLU A 1 329 ? -19.371 -8.848 20.773 1.00 98.06 329 GLU A O 1
ATOM 2693 N N . GLU A 1 330 ? -18.627 -10.599 19.574 1.00 98.56 330 GLU A N 1
ATOM 2694 C CA . GLU A 1 330 ? -17.307 -10.651 20.212 1.00 98.56 330 GLU A CA 1
ATOM 2695 C C . GLU A 1 330 ? -16.493 -9.386 19.912 1.00 98.56 330 GLU A C 1
ATOM 2697 O O . GLU A 1 330 ? -15.928 -8.795 20.837 1.00 98.56 330 GLU A O 1
ATOM 2702 N N . LEU A 1 331 ? -16.501 -8.918 18.656 1.00 98.50 331 LEU A N 1
ATOM 2703 C CA . LEU A 1 331 ? -15.892 -7.635 18.299 1.00 98.50 331 LEU A CA 1
ATOM 2704 C C . LEU A 1 331 ? -16.542 -6.488 19.084 1.00 98.50 331 LEU A C 1
ATOM 2706 O O . LEU A 1 331 ? -15.838 -5.695 19.700 1.00 98.50 331 LEU A O 1
ATOM 2710 N N . ALA A 1 332 ? -17.873 -6.397 19.116 1.00 98.44 332 ALA A N 1
ATOM 2711 C CA . ALA A 1 332 ? -18.574 -5.331 19.831 1.00 98.44 332 ALA A CA 1
ATOM 2712 C C . ALA A 1 332 ? -18.247 -5.324 21.332 1.00 98.44 332 ALA A C 1
ATOM 2714 O O . ALA A 1 332 ? -18.029 -4.257 21.911 1.00 98.44 332 ALA A O 1
ATOM 2715 N N . LYS A 1 333 ? -18.138 -6.503 21.959 1.00 98.38 333 LYS A N 1
ATOM 2716 C CA . LYS A 1 333 ? -17.693 -6.638 23.353 1.00 98.38 333 LYS A CA 1
ATOM 2717 C C . LYS A 1 333 ? -16.285 -6.079 23.552 1.00 98.38 333 LYS A C 1
ATOM 2719 O O . LYS A 1 333 ? -16.044 -5.383 24.541 1.00 98.38 333 LYS A O 1
ATOM 2724 N N . GLU A 1 334 ? -15.372 -6.342 22.623 1.00 98.31 334 GLU A N 1
ATOM 2725 C CA . GLU A 1 334 ? -14.028 -5.777 22.684 1.00 98.31 334 GLU A CA 1
ATOM 2726 C C . GLU A 1 334 ? -14.025 -4.258 22.493 1.00 98.31 334 GLU A C 1
ATOM 2728 O O . GLU A 1 334 ? -13.361 -3.547 23.248 1.00 98.31 334 GLU A O 1
ATOM 2733 N N . LEU A 1 335 ? -14.811 -3.730 21.552 1.00 98.00 335 LEU A N 1
ATOM 2734 C CA . LEU A 1 335 ? -14.926 -2.284 21.355 1.00 98.00 335 LEU A CA 1
ATOM 2735 C C . LEU A 1 335 ? -15.452 -1.588 22.617 1.00 98.00 335 LEU A C 1
ATOM 2737 O O . LEU A 1 335 ? -14.923 -0.547 23.003 1.00 98.00 335 LEU A O 1
ATOM 2741 N N . HIS A 1 336 ? -16.420 -2.187 23.319 1.00 97.75 336 HIS A N 1
ATOM 2742 C CA . HIS A 1 336 ? -16.877 -1.711 24.631 1.00 97.75 336 HIS A CA 1
ATOM 2743 C C . HIS A 1 336 ? -15.767 -1.745 25.685 1.00 97.75 336 HIS A C 1
ATOM 2745 O O . HIS A 1 336 ? -15.596 -0.776 26.431 1.00 97.75 336 HIS A O 1
ATOM 2751 N N . ARG A 1 337 ? -14.980 -2.829 25.744 1.00 97.06 337 ARG A N 1
ATOM 2752 C CA . ARG A 1 337 ? -13.840 -2.950 26.668 1.00 97.06 337 ARG A CA 1
ATOM 2753 C C . ARG A 1 337 ? -12.818 -1.835 26.432 1.00 97.06 337 ARG A C 1
ATOM 2755 O O . ARG A 1 337 ? -12.422 -1.162 27.383 1.00 97.06 337 ARG A O 1
ATOM 2762 N N . LEU A 1 338 ? -12.442 -1.602 25.176 1.00 96.19 338 LEU A N 1
ATOM 2763 C CA . LEU A 1 338 ? -11.514 -0.541 24.777 1.00 96.19 338 LEU A CA 1
ATOM 2764 C C . LEU A 1 338 ? -12.108 0.862 25.002 1.00 96.19 338 LEU A C 1
ATOM 2766 O O . LEU A 1 338 ? -11.413 1.773 25.444 1.00 96.19 338 LEU A O 1
ATOM 2770 N N . ASN A 1 339 ? -13.410 1.056 24.778 1.00 95.25 339 ASN A N 1
ATOM 2771 C CA . ASN A 1 339 ? -14.086 2.332 25.036 1.00 95.25 339 ASN A CA 1
ATOM 2772 C C . ASN A 1 339 ? -14.100 2.702 26.532 1.00 95.25 339 ASN A C 1
ATOM 2774 O O . ASN A 1 339 ? -14.021 3.876 26.898 1.00 95.25 339 ASN A O 1
ATOM 2778 N N . ARG A 1 340 ? -14.150 1.706 27.421 1.00 95.00 340 ARG A N 1
ATOM 2779 C CA . ARG A 1 340 ? -14.163 1.910 28.880 1.00 95.00 340 ARG A CA 1
ATOM 2780 C C . ARG A 1 340 ? -12.775 1.971 29.512 1.00 95.00 340 ARG A C 1
ATOM 2782 O O . ARG A 1 340 ? -12.658 2.446 30.637 1.00 95.00 340 ARG A O 1
ATOM 2789 N N . ASN A 1 341 ? -11.728 1.546 28.806 1.00 94.50 341 ASN A N 1
ATOM 2790 C CA . ASN A 1 341 ? -10.371 1.481 29.341 1.00 94.50 341 ASN A CA 1
ATOM 2791 C C . ASN A 1 341 ? -9.379 2.286 28.488 1.00 94.50 341 ASN A C 1
ATOM 2793 O O . ASN A 1 341 ? -8.919 1.833 27.441 1.00 94.50 341 ASN A O 1
ATOM 2797 N N . ASP A 1 342 ? -9.003 3.473 28.972 1.00 93.25 342 ASP A N 1
ATOM 2798 C CA . ASP A 1 342 ? -8.065 4.357 28.266 1.00 93.25 342 ASP A CA 1
ATOM 2799 C C . ASP A 1 342 ? -6.655 3.786 28.160 1.00 93.25 342 ASP A C 1
ATOM 2801 O O . ASP A 1 342 ? -5.975 4.025 27.164 1.00 93.25 342 ASP A O 1
ATOM 2805 N N . SER A 1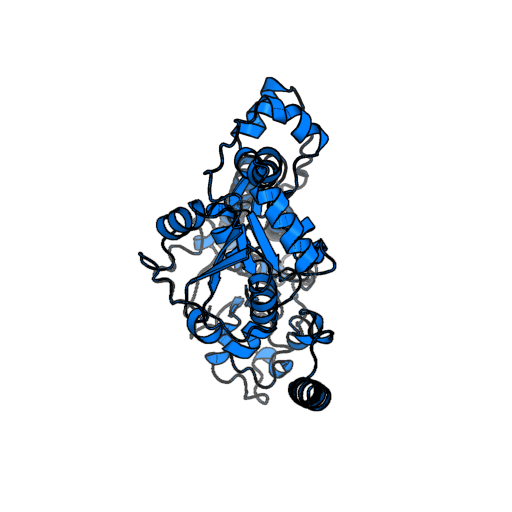 343 ? -6.212 3.011 29.151 1.00 93.25 343 SER A N 1
ATOM 2806 C CA . SER A 1 343 ? -4.894 2.381 29.103 1.00 93.25 343 SER A CA 1
ATOM 2807 C C . SER A 1 343 ? -4.822 1.383 27.947 1.00 93.25 343 SER A C 1
ATOM 2809 O O . SER A 1 343 ? -3.884 1.411 27.159 1.00 93.25 343 SER A O 1
ATOM 2811 N N . GLU A 1 344 ? -5.856 0.561 27.778 1.00 94.81 344 GLU A N 1
ATOM 2812 C CA . GLU A 1 344 ? -5.926 -0.421 26.692 1.00 94.81 344 GLU A CA 1
ATOM 2813 C C . GLU A 1 344 ? -6.151 0.242 25.331 1.00 94.81 344 GLU A C 1
ATOM 2815 O O . GLU A 1 344 ? -5.503 -0.125 24.355 1.00 94.81 344 GLU A O 1
ATOM 2820 N N . PHE A 1 345 ? -7.003 1.268 25.271 1.00 94.25 345 PHE A N 1
ATOM 2821 C CA . PHE A 1 345 ? -7.215 2.060 24.061 1.00 94.25 345 PHE A CA 1
ATOM 2822 C C . PHE A 1 345 ? -5.915 2.708 23.564 1.00 94.25 345 PHE A C 1
ATOM 2824 O O . PHE A 1 345 ? -5.557 2.603 22.393 1.00 94.25 345 PHE A O 1
ATOM 2831 N N . THR A 1 346 ? -5.172 3.359 24.459 1.00 93.56 346 THR A N 1
ATOM 2832 C CA . THR A 1 346 ? -3.967 4.118 24.090 1.00 93.56 346 THR A CA 1
ATOM 2833 C C . THR A 1 346 ? -2.807 3.236 23.647 1.00 93.56 346 THR A C 1
ATOM 2835 O O . THR A 1 346 ? -1.952 3.727 22.908 1.00 93.56 346 THR A O 1
ATOM 2838 N N . LYS A 1 347 ? -2.794 1.935 23.985 1.00 93.81 347 LYS A N 1
ATOM 2839 C CA . LYS A 1 347 ? -1.840 0.970 23.407 1.00 93.81 347 LYS A CA 1
ATOM 2840 C C . 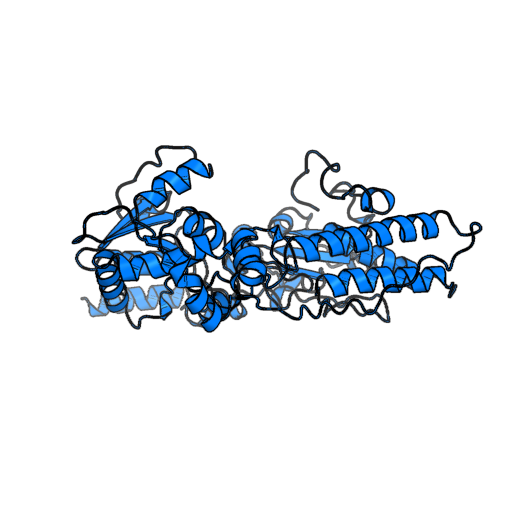LYS A 1 347 ? -1.899 0.968 21.877 1.00 93.81 347 LYS A C 1
ATOM 2842 O O . LYS A 1 347 ? -0.845 0.983 21.250 1.00 93.81 347 LYS A O 1
ATOM 2847 N N . TYR A 1 348 ? -3.092 1.077 21.287 1.00 95.12 348 TYR A N 1
ATOM 2848 C CA . TYR A 1 348 ? -3.279 1.156 19.831 1.00 95.12 348 TYR A CA 1
ATOM 2849 C C . TYR A 1 348 ? -2.857 2.495 19.210 1.00 95.12 348 TYR A C 1
ATOM 2851 O O . TYR A 1 348 ? -2.867 2.643 17.991 1.00 95.12 348 TYR A O 1
ATOM 2859 N N . LEU A 1 349 ? -2.494 3.489 20.025 1.00 93.56 349 LEU A N 1
ATOM 2860 C CA . LEU A 1 349 ? -2.015 4.797 19.572 1.00 93.56 349 LEU A CA 1
ATOM 2861 C C . LEU A 1 349 ? -0.528 5.014 19.875 1.00 93.56 349 LEU A C 1
ATOM 2863 O O . LEU A 1 349 ? 0.042 6.011 19.431 1.00 93.56 349 LEU A O 1
ATOM 2867 N N . GLN A 1 350 ? 0.135 4.094 20.587 1.00 93.19 350 GLN A N 1
ATOM 2868 C CA . GLN A 1 350 ? 1.562 4.205 20.920 1.00 93.19 350 GLN A CA 1
ATOM 2869 C C . GLN A 1 350 ? 2.448 4.300 19.676 1.00 93.19 350 GLN A C 1
ATOM 2871 O O . GLN A 1 350 ? 3.452 5.015 19.686 1.00 93.19 350 GLN A O 1
ATOM 2876 N N . TRP A 1 351 ? 2.043 3.658 18.577 1.00 93.50 351 TRP A N 1
ATOM 2877 C CA . TRP A 1 351 ? 2.751 3.723 17.301 1.00 93.50 351 TRP A CA 1
ATOM 2878 C C . TRP A 1 351 ? 2.981 5.169 16.824 1.00 93.50 351 TRP A C 1
ATOM 2880 O O . TRP A 1 351 ? 4.009 5.438 16.209 1.00 93.50 351 TRP A O 1
ATOM 2890 N N . THR A 1 352 ? 2.096 6.118 17.167 1.00 93.25 352 THR A N 1
ATOM 2891 C CA . THR A 1 352 ? 2.208 7.543 16.787 1.00 93.25 352 THR A CA 1
ATOM 2892 C C . THR A 1 352 ? 3.454 8.223 17.355 1.00 93.25 352 THR A C 1
ATOM 2894 O O . THR A 1 352 ? 3.876 9.270 16.863 1.00 93.25 352 THR A O 1
ATOM 2897 N N . GLN A 1 353 ? 4.057 7.652 18.397 1.00 93.50 353 GLN A N 1
ATOM 2898 C CA . GLN A 1 353 ? 5.296 8.138 19.001 1.00 93.50 353 GLN A CA 1
ATOM 2899 C C . GLN A 1 353 ? 6.527 7.415 18.458 1.00 93.50 353 GLN A C 1
ATOM 2901 O O . GLN A 1 353 ? 7.626 7.959 18.518 1.00 93.50 353 GLN A O 1
ATOM 2906 N N . LEU A 1 354 ? 6.335 6.211 17.919 1.00 91.81 354 LEU A N 1
ATOM 2907 C CA . LEU A 1 354 ? 7.403 5.334 17.455 1.00 91.81 354 LEU A CA 1
ATOM 2908 C C . LEU A 1 354 ? 7.702 5.510 15.970 1.00 91.81 354 LEU A C 1
ATOM 2910 O O . LEU A 1 354 ? 8.870 5.465 15.583 1.00 91.81 354 LEU A O 1
ATOM 2914 N N . TYR A 1 355 ? 6.673 5.741 15.152 1.00 92.12 355 TYR A N 1
ATOM 2915 C CA . TYR A 1 355 ? 6.792 5.696 13.700 1.00 92.12 355 TYR A CA 1
ATOM 2916 C C . TYR A 1 355 ? 6.315 6.970 13.005 1.00 92.12 355 TYR A C 1
ATOM 2918 O O . TYR A 1 355 ? 5.339 7.597 13.421 1.00 92.12 355 TYR A O 1
ATOM 2926 N N . ASP A 1 356 ? 6.990 7.311 11.909 1.00 89.81 356 ASP A N 1
ATOM 2927 C CA . ASP A 1 356 ? 6.487 8.229 10.889 1.00 89.81 356 ASP A CA 1
ATOM 2928 C C . ASP A 1 356 ? 5.864 7.417 9.746 1.00 89.81 356 ASP A C 1
ATOM 2930 O O . ASP A 1 356 ? 6.409 6.387 9.342 1.00 89.81 356 ASP A O 1
ATOM 2934 N N . ILE A 1 357 ? 4.748 7.898 9.195 1.00 87.62 357 ILE A N 1
ATOM 2935 C CA . ILE A 1 357 ? 4.074 7.301 8.034 1.00 87.62 357 ILE A CA 1
ATOM 2936 C C . ILE A 1 357 ? 4.381 8.145 6.804 1.00 87.62 357 ILE A C 1
ATOM 2938 O O . ILE A 1 357 ? 4.268 9.369 6.829 1.00 87.62 357 ILE A O 1
ATOM 2942 N N . GLY A 1 358 ? 4.719 7.500 5.696 1.00 78.50 358 GLY A N 1
ATOM 2943 C CA . GLY A 1 358 ? 5.112 8.207 4.492 1.00 78.50 358 GLY A CA 1
ATOM 2944 C C . GLY A 1 358 ? 5.125 7.301 3.282 1.00 78.50 358 GLY A C 1
ATOM 2945 O O . GLY A 1 358 ? 5.382 6.104 3.363 1.00 78.50 358 GLY A O 1
ATOM 2946 N N . VAL A 1 359 ? 4.858 7.895 2.124 1.00 64.94 359 VAL A N 1
ATOM 2947 C CA . VAL A 1 359 ? 5.046 7.204 0.842 1.00 64.94 359 VAL A CA 1
ATOM 2948 C C . VAL A 1 359 ? 6.532 6.932 0.598 1.00 64.94 359 VAL A C 1
ATOM 2950 O O . VAL A 1 359 ? 6.875 5.882 0.073 1.00 64.94 359 VAL A O 1
ATOM 2953 N N . ASN A 1 360 ? 7.399 7.815 1.112 1.00 61.84 360 ASN A N 1
ATOM 2954 C CA . ASN A 1 360 ? 8.858 7.766 0.986 1.00 61.84 360 ASN A CA 1
ATOM 2955 C C . ASN A 1 360 ? 9.561 6.755 1.907 1.00 61.84 360 ASN A C 1
ATOM 2957 O O . ASN A 1 360 ? 10.785 6.690 1.905 1.00 61.84 360 ASN A O 1
ATOM 2961 N N . TYR A 1 361 ? 8.815 6.000 2.716 1.00 61.34 361 TYR A N 1
ATOM 2962 C CA . TYR A 1 361 ? 9.379 5.030 3.667 1.00 61.34 361 TYR A CA 1
ATOM 2963 C C . TYR A 1 361 ? 9.201 3.583 3.227 1.00 61.34 361 TYR A C 1
ATOM 2965 O O . TYR A 1 361 ? 9.590 2.666 3.941 1.00 61.34 361 TYR A O 1
ATOM 2973 N N . SER A 1 362 ? 8.605 3.364 2.059 1.00 55.28 362 SER A N 1
ATOM 2974 C CA . SER A 1 362 ? 8.694 2.060 1.426 1.00 55.28 362 SER A CA 1
ATOM 2975 C C . SER A 1 362 ? 10.082 1.912 0.794 1.00 55.28 362 SER A C 1
ATOM 2977 O O . SER A 1 362 ? 10.539 2.871 0.178 1.00 55.28 362 SER A O 1
ATOM 2979 N N . PRO A 1 363 ? 10.760 0.752 0.867 1.00 45.34 363 PRO A N 1
ATOM 2980 C CA . PRO A 1 363 ? 11.940 0.510 0.030 1.00 45.34 363 PRO A CA 1
ATOM 2981 C C . PRO A 1 363 ? 11.623 0.657 -1.472 1.00 45.34 363 PRO A C 1
ATOM 2983 O O . PRO A 1 363 ? 12.536 0.829 -2.268 1.00 45.34 363 PRO A O 1
ATOM 2986 N N . THR A 1 364 ? 10.333 0.666 -1.841 1.00 48.69 364 THR A N 1
ATOM 2987 C CA . THR A 1 364 ? 9.813 0.842 -3.201 1.00 48.69 364 THR A CA 1
ATOM 2988 C C . THR A 1 364 ? 8.995 2.132 -3.387 1.00 48.69 364 THR A C 1
ATOM 2990 O O . THR A 1 364 ? 8.105 2.151 -4.238 1.00 48.69 364 THR A O 1
ATOM 2993 N N . VAL A 1 365 ? 9.253 3.191 -2.587 1.00 47.53 365 VAL A N 1
ATOM 2994 C CA . VAL A 1 365 ? 8.567 4.512 -2.585 1.00 47.53 365 VAL A CA 1
ATOM 2995 C C . VAL A 1 365 ? 7.820 4.788 -3.881 1.00 47.53 365 VAL A C 1
ATOM 2997 O O . VAL A 1 365 ? 8.444 5.186 -4.859 1.00 47.53 365 VAL A O 1
ATOM 3000 N N . ARG A 1 366 ? 6.500 4.547 -3.867 1.00 47.28 366 ARG A N 1
ATOM 3001 C CA . ARG A 1 366 ? 5.506 4.904 -4.893 1.00 47.28 366 ARG A CA 1
ATOM 3002 C C . ARG A 1 366 ? 6.114 5.198 -6.275 1.00 47.28 366 ARG A C 1
ATOM 3004 O O . ARG A 1 366 ? 5.996 6.290 -6.814 1.00 47.28 366 ARG A O 1
ATOM 3011 N N . TYR A 1 367 ? 6.782 4.181 -6.790 1.00 54.12 367 TYR A N 1
ATOM 3012 C CA . TYR A 1 367 ? 7.246 4.012 -8.148 1.00 54.12 367 TYR A CA 1
ATOM 3013 C C . TYR A 1 367 ? 7.974 5.160 -8.808 1.00 54.12 367 TYR A C 1
ATOM 3015 O O . TYR A 1 367 ? 7.431 5.948 -9.582 1.00 54.12 367 TYR A O 1
ATOM 3023 N N . ASP A 1 368 ? 9.276 4.953 -8.793 1.00 71.94 368 ASP A N 1
ATOM 3024 C CA . ASP A 1 368 ? 10.099 5.095 -9.967 1.00 71.94 368 ASP A CA 1
ATOM 3025 C C . ASP A 1 368 ? 9.702 4.166 -11.151 1.00 71.94 368 ASP A C 1
ATOM 3027 O O . ASP A 1 368 ? 10.545 3.523 -11.765 1.00 71.94 368 ASP A O 1
ATOM 3031 N N . MET A 1 369 ? 8.412 4.033 -11.491 1.00 81.69 369 MET A N 1
ATOM 3032 C CA . MET A 1 369 ? 7.954 3.293 -12.686 1.00 81.69 369 MET A CA 1
ATOM 3033 C C . MET A 1 369 ? 8.615 3.892 -13.927 1.00 81.69 369 MET A C 1
ATOM 3035 O O . MET A 1 369 ? 9.106 3.180 -14.800 1.00 81.69 369 MET A O 1
ATOM 3039 N N . TYR A 1 370 ? 8.655 5.223 -13.970 1.00 83.81 370 TYR A N 1
ATOM 3040 C CA . TYR A 1 370 ? 9.253 5.972 -15.061 1.00 83.81 370 TYR A CA 1
ATOM 3041 C C . TYR A 1 370 ? 10.739 5.701 -15.177 1.00 83.81 370 TYR A C 1
ATOM 3043 O O . TYR A 1 370 ? 11.189 5.372 -16.275 1.00 83.81 370 TYR A O 1
ATOM 3051 N N . SER A 1 371 ? 11.506 5.798 -14.085 1.00 84.75 371 SER A N 1
ATOM 3052 C CA . SER A 1 371 ? 12.939 5.550 -14.213 1.00 84.75 371 SER A CA 1
ATOM 3053 C C . SER A 1 371 ? 13.298 4.076 -14.212 1.00 84.75 371 SER A C 1
ATOM 3055 O O . SER A 1 371 ? 14.288 3.724 -14.831 1.00 84.75 371 SER A O 1
ATOM 3057 N N . THR A 1 372 ? 12.432 3.182 -13.735 1.00 87.81 372 THR A N 1
ATOM 3058 C CA . THR A 1 372 ? 12.530 1.746 -14.036 1.00 87.81 372 THR A CA 1
ATOM 3059 C C . THR A 1 372 ? 12.492 1.520 -15.541 1.00 87.81 372 THR A C 1
ATOM 3061 O O . THR A 1 372 ? 13.398 0.892 -16.085 1.00 87.81 372 THR A O 1
ATOM 3064 N N . LEU A 1 373 ? 11.485 2.057 -16.238 1.00 90.06 373 LEU A N 1
ATOM 3065 C CA . LEU A 1 373 ? 11.404 1.934 -17.695 1.00 90.06 373 LEU A CA 1
ATOM 3066 C C . LEU A 1 373 ? 12.579 2.629 -18.393 1.00 90.06 373 LEU A C 1
ATOM 3068 O O . LEU A 1 373 ? 13.128 2.073 -19.339 1.00 90.06 373 LEU A O 1
ATOM 3072 N N . CYS A 1 374 ? 13.015 3.788 -17.892 1.00 91.19 374 CYS A N 1
ATOM 3073 C CA . CYS A 1 374 ? 14.225 4.478 -18.347 1.00 91.19 374 CYS A CA 1
ATOM 3074 C C . CYS A 1 374 ? 15.465 3.570 -18.256 1.00 91.19 374 CYS A C 1
ATOM 3076 O O . CYS A 1 374 ? 16.159 3.340 -19.247 1.00 91.19 374 CYS A O 1
ATOM 3078 N N . PHE A 1 375 ? 15.731 3.006 -17.075 1.00 92.56 375 PHE A N 1
ATOM 3079 C CA . PHE A 1 375 ? 16.886 2.155 -16.819 1.00 92.56 375 PHE A CA 1
ATOM 3080 C C . PHE A 1 375 ? 16.825 0.876 -17.638 1.00 92.56 375 PHE A C 1
ATOM 3082 O O . PHE A 1 375 ? 17.819 0.518 -18.260 1.00 92.56 375 PHE A O 1
ATOM 3089 N N . LEU A 1 376 ? 15.674 0.203 -17.684 1.00 93.12 376 LEU A N 1
ATOM 3090 C CA . LEU A 1 376 ? 15.510 -1.022 -18.460 1.00 93.12 376 LEU A CA 1
ATOM 3091 C C . LEU A 1 376 ? 15.614 -0.766 -19.968 1.00 93.12 376 LEU A C 1
ATOM 3093 O O . LEU A 1 376 ? 16.242 -1.564 -20.660 1.00 93.12 376 LEU A O 1
ATOM 3097 N N . GLY A 1 377 ? 15.093 0.355 -20.473 1.00 93.25 377 GLY A N 1
ATOM 3098 C CA . GLY A 1 377 ? 15.242 0.750 -21.875 1.00 93.25 377 GLY A CA 1
ATOM 3099 C C . GLY A 1 377 ? 16.709 0.985 -22.250 1.00 93.25 377 GLY A C 1
ATOM 3100 O O . GLY A 1 377 ? 17.209 0.424 -23.230 1.00 93.25 377 GLY A O 1
ATOM 3101 N N . HIS A 1 378 ? 17.457 1.724 -21.421 1.00 93.81 378 HIS A N 1
ATOM 3102 C CA . HIS A 1 378 ? 18.904 1.861 -21.610 1.00 93.81 378 HIS A CA 1
ATOM 3103 C C . HIS A 1 378 ? 19.632 0.525 -21.480 1.00 93.81 378 HIS A C 1
ATOM 3105 O O . HIS A 1 378 ? 20.523 0.244 -22.282 1.00 93.81 378 HIS A O 1
ATOM 3111 N N . TYR A 1 379 ? 19.239 -0.317 -20.523 1.00 94.44 379 TYR A N 1
ATOM 3112 C CA . TYR A 1 379 ? 19.810 -1.644 -20.330 1.00 94.44 379 TYR A CA 1
ATOM 3113 C C . TYR A 1 379 ? 19.633 -2.509 -21.586 1.00 94.44 379 TYR A C 1
ATOM 3115 O O . TYR A 1 379 ? 20.606 -3.087 -22.063 1.00 94.44 379 TYR A O 1
ATOM 3123 N N . GLN A 1 380 ? 18.437 -2.536 -22.184 1.00 92.94 380 GLN A N 1
ATOM 3124 C CA . GLN A 1 380 ? 18.153 -3.224 -23.450 1.00 92.94 380 GLN A CA 1
ATOM 3125 C C . GLN A 1 380 ? 19.003 -2.698 -24.605 1.00 92.94 380 GLN A C 1
ATOM 3127 O O . GLN A 1 380 ? 19.647 -3.479 -25.313 1.00 92.94 380 GLN A O 1
ATOM 3132 N N . ARG A 1 381 ? 19.062 -1.370 -24.762 1.00 91.38 381 ARG A N 1
ATOM 3133 C CA . ARG A 1 381 ? 19.849 -0.722 -25.816 1.00 91.38 381 ARG A CA 1
ATOM 3134 C C . ARG A 1 381 ? 21.327 -1.081 -25.694 1.00 91.38 381 ARG A C 1
ATOM 3136 O O . ARG A 1 381 ? 21.917 -1.558 -26.660 1.00 91.38 381 ARG A O 1
ATOM 3143 N N . LEU A 1 382 ? 21.899 -0.929 -24.500 1.00 91.75 382 LEU A N 1
ATOM 3144 C CA . LEU A 1 382 ? 23.285 -1.290 -24.193 1.00 91.75 382 LEU A CA 1
ATOM 3145 C C . LEU A 1 382 ? 23.536 -2.783 -24.406 1.00 91.75 382 LEU A C 1
ATOM 3147 O O . LEU A 1 382 ? 24.583 -3.159 -24.920 1.00 91.75 382 LEU A O 1
ATOM 3151 N N . HIS A 1 383 ? 22.586 -3.648 -24.054 1.00 90.56 383 HIS A N 1
ATOM 3152 C CA . HIS A 1 383 ? 22.724 -5.088 -24.243 1.00 90.56 383 HIS A CA 1
ATOM 3153 C C . HIS A 1 383 ? 22.810 -5.486 -25.725 1.00 90.56 383 HIS A C 1
ATOM 3155 O O . HIS A 1 383 ? 23.520 -6.433 -26.053 1.00 90.56 383 HIS A O 1
ATOM 3161 N N . SER A 1 384 ? 22.139 -4.749 -26.616 1.00 88.06 384 SER A N 1
ATOM 3162 C CA . SER A 1 384 ? 22.141 -5.006 -28.064 1.00 88.06 384 SER A CA 1
ATOM 3163 C C . SER A 1 384 ? 23.390 -4.503 -28.811 1.00 88.06 384 SER A C 1
ATOM 3165 O O . SER A 1 384 ? 23.589 -4.843 -29.979 1.00 88.06 384 SER A O 1
ATOM 3167 N N . MET A 1 385 ? 24.241 -3.699 -28.162 1.00 87.56 385 MET A N 1
ATOM 3168 C CA . MET A 1 385 ? 25.454 -3.152 -28.776 1.00 87.56 385 MET A CA 1
ATOM 3169 C C . MET A 1 385 ? 26.509 -4.248 -28.996 1.00 87.56 385 MET A C 1
ATOM 3171 O O . MET A 1 385 ? 26.809 -5.033 -28.098 1.00 87.56 385 MET A O 1
ATOM 3175 N N . LYS A 1 386 ? 27.096 -4.283 -30.201 1.00 73.75 386 LYS A N 1
ATOM 3176 C CA . LYS A 1 386 ? 28.023 -5.340 -30.655 1.00 73.75 386 LYS A CA 1
ATOM 3177 C C . LYS A 1 386 ? 29.445 -5.255 -30.064 1.00 73.75 386 LYS A C 1
ATOM 3179 O O . LYS A 1 386 ? 30.203 -6.202 -30.238 1.00 73.75 386 LYS A O 1
ATOM 3184 N N . ALA A 1 387 ? 29.804 -4.179 -29.356 1.00 60.50 387 ALA A N 1
ATOM 3185 C CA . ALA A 1 387 ? 31.114 -4.005 -28.717 1.00 60.50 387 ALA A CA 1
ATOM 3186 C C . ALA A 1 387 ? 31.034 -4.236 -27.194 1.00 60.50 387 ALA A C 1
ATOM 3188 O O . ALA A 1 387 ? 30.116 -3.758 -26.520 1.00 60.50 387 ALA A O 1
ATOM 3189 N N . ASN A 1 388 ? 31.965 -5.018 -26.639 1.00 64.19 388 ASN A N 1
ATOM 3190 C CA . ASN A 1 388 ? 32.085 -5.263 -25.197 1.00 64.19 388 ASN A CA 1
ATOM 3191 C C . ASN A 1 388 ? 33.024 -4.232 -24.564 1.00 64.19 388 ASN A C 1
ATOM 3193 O O . ASN A 1 388 ? 34.082 -4.570 -24.038 1.00 64.19 388 ASN A O 1
ATOM 3197 N N . ASP A 1 389 ? 32.643 -2.963 -24.673 1.00 77.44 389 ASP A N 1
ATOM 3198 C CA . ASP A 1 389 ? 33.424 -1.871 -24.109 1.00 77.44 389 ASP A CA 1
ATOM 3199 C C . ASP A 1 389 ? 33.272 -1.871 -22.584 1.00 77.44 389 ASP A C 1
ATOM 3201 O O . ASP A 1 389 ? 32.168 -2.011 -22.048 1.00 77.44 389 ASP A O 1
ATOM 3205 N N . GLN A 1 390 ? 34.377 -1.677 -21.863 1.00 81.00 390 GLN A N 1
ATOM 3206 C CA . GLN A 1 390 ? 34.405 -1.630 -20.396 1.00 81.00 390 GLN A CA 1
ATOM 3207 C C . GLN A 1 390 ? 33.363 -0.644 -19.824 1.00 81.00 390 GLN A C 1
ATOM 3209 O O . GLN A 1 390 ? 32.726 -0.933 -18.813 1.00 81.00 390 GLN A O 1
ATOM 3214 N N . GLN A 1 391 ? 33.113 0.472 -20.521 1.00 82.38 391 GLN A N 1
ATOM 3215 C CA . GLN A 1 391 ? 32.080 1.462 -20.185 1.00 82.38 391 GLN A CA 1
ATOM 3216 C C . GLN A 1 391 ? 30.657 0.903 -20.255 1.00 82.38 391 GLN A C 1
ATOM 3218 O O . GLN A 1 391 ? 29.843 1.158 -19.370 1.00 82.38 391 GLN A O 1
ATOM 3223 N N . ARG A 1 392 ? 30.342 0.109 -21.283 1.00 87.62 392 ARG A N 1
ATOM 3224 C CA . ARG A 1 392 ? 29.035 -0.542 -21.421 1.00 87.62 392 ARG A CA 1
ATOM 3225 C C . ARG A 1 392 ? 28.789 -1.479 -20.242 1.00 87.62 392 ARG A C 1
ATOM 3227 O O . ARG A 1 392 ? 27.736 -1.394 -19.616 1.00 87.62 392 ARG A O 1
ATOM 3234 N N . MET A 1 393 ? 29.756 -2.340 -19.922 1.00 87.19 393 MET A N 1
ATOM 3235 C CA . MET A 1 393 ? 29.637 -3.282 -18.800 1.00 87.19 393 MET A CA 1
ATOM 3236 C C . MET A 1 393 ? 29.506 -2.564 -17.458 1.00 87.19 393 MET A C 1
ATOM 3238 O O . MET A 1 393 ? 28.686 -2.951 -16.628 1.00 87.19 393 MET A O 1
ATOM 3242 N N . TYR A 1 394 ? 30.251 -1.476 -17.283 1.00 86.69 394 TYR A N 1
ATOM 3243 C CA . TYR A 1 394 ? 30.145 -0.607 -16.120 1.00 86.69 394 TYR A CA 1
ATOM 3244 C C . TYR A 1 394 ? 28.740 -0.010 -15.964 1.00 86.69 394 TYR A C 1
ATOM 3246 O O . TYR A 1 394 ? 28.153 -0.092 -14.888 1.00 86.69 394 TYR A O 1
ATOM 3254 N N . ILE A 1 395 ? 28.154 0.523 -17.042 1.00 90.50 395 ILE A N 1
ATOM 3255 C CA . ILE A 1 395 ? 26.799 1.091 -17.008 1.00 90.50 395 ILE A CA 1
ATOM 3256 C C . ILE A 1 395 ? 25.742 0.015 -16.723 1.00 90.50 395 ILE A C 1
ATOM 3258 O O . ILE A 1 395 ? 24.817 0.256 -15.948 1.00 90.50 395 ILE A O 1
ATOM 3262 N N . LEU A 1 396 ? 25.873 -1.179 -17.315 1.00 92.00 396 LEU A N 1
ATOM 3263 C CA . LEU A 1 396 ? 24.970 -2.300 -17.027 1.00 92.00 396 LEU A CA 1
ATOM 3264 C C . LEU A 1 396 ? 25.005 -2.672 -15.536 1.00 92.00 396 LEU A C 1
ATOM 3266 O O . LEU A 1 396 ? 23.953 -2.938 -14.950 1.00 92.00 396 LEU A O 1
ATOM 3270 N N . GLU A 1 397 ? 26.184 -2.655 -14.910 1.00 89.94 397 GLU A N 1
ATOM 3271 C CA . GLU A 1 397 ? 26.308 -2.914 -13.474 1.00 89.94 397 GLU A CA 1
ATOM 3272 C C . GLU A 1 397 ? 25.791 -1.750 -12.620 1.00 89.94 397 GLU A C 1
ATOM 3274 O O . GLU A 1 397 ? 25.119 -2.006 -11.627 1.00 89.94 397 GLU A O 1
ATOM 3279 N N . LEU A 1 398 ? 25.987 -0.488 -13.026 1.00 89.56 398 LEU A N 1
ATOM 3280 C CA . LEU A 1 398 ? 25.364 0.661 -12.352 1.00 89.56 398 LEU A CA 1
ATOM 3281 C C . LEU A 1 398 ? 23.839 0.524 -12.298 1.00 89.56 398 LEU A C 1
ATOM 3283 O O . LEU A 1 398 ? 23.247 0.682 -11.231 1.00 89.56 398 LEU A O 1
ATOM 3287 N N . ILE A 1 399 ? 23.208 0.183 -13.427 1.00 92.31 399 ILE A N 1
ATOM 3288 C CA . ILE A 1 399 ? 21.759 -0.042 -13.493 1.00 92.31 399 ILE A CA 1
ATOM 3289 C C . ILE A 1 399 ? 21.352 -1.162 -12.527 1.00 92.31 399 ILE A C 1
ATOM 3291 O O . ILE A 1 399 ? 20.438 -0.979 -11.723 1.00 92.31 399 ILE A O 1
ATOM 3295 N N . ARG A 1 400 ? 22.050 -2.305 -12.543 1.00 90.38 400 ARG A N 1
ATOM 3296 C CA . ARG A 1 400 ? 21.773 -3.418 -11.617 1.00 90.38 400 ARG A CA 1
ATOM 3297 C C . ARG A 1 400 ? 21.937 -3.010 -10.155 1.00 90.38 400 ARG A C 1
ATOM 3299 O O . ARG A 1 400 ? 21.121 -3.411 -9.327 1.00 90.38 400 ARG A O 1
ATOM 3306 N N . SER A 1 401 ? 22.953 -2.216 -9.831 1.00 86.75 401 SER A N 1
ATOM 3307 C CA . SER A 1 401 ? 23.183 -1.715 -8.476 1.00 86.75 401 SER A CA 1
ATOM 3308 C C . SER A 1 401 ? 22.061 -0.796 -7.996 1.00 86.75 401 SER A C 1
ATOM 3310 O O . SER A 1 401 ? 21.681 -0.900 -6.831 1.00 86.75 401 SER A O 1
ATOM 3312 N N . ILE A 1 402 ? 21.474 0.030 -8.873 1.00 85.88 402 ILE A N 1
ATOM 3313 C CA . ILE A 1 402 ? 20.288 0.839 -8.539 1.00 85.88 402 ILE A CA 1
ATOM 3314 C C . ILE A 1 402 ? 19.117 -0.074 -8.146 1.00 85.88 402 ILE A C 1
ATOM 3316 O O . ILE A 1 402 ? 18.567 0.078 -7.058 1.00 85.88 402 ILE A O 1
ATOM 3320 N N . PHE A 1 403 ? 18.794 -1.085 -8.960 1.00 85.56 403 PHE A N 1
ATOM 3321 C CA . PHE A 1 403 ? 17.703 -2.018 -8.642 1.00 85.56 403 PHE A CA 1
ATOM 3322 C C . PHE A 1 403 ? 17.961 -2.845 -7.371 1.00 85.56 403 PHE A C 1
ATOM 3324 O O . PHE A 1 403 ? 17.038 -3.082 -6.590 1.00 85.56 403 PHE A O 1
ATOM 3331 N N . ARG A 1 404 ? 19.212 -3.268 -7.123 1.00 82.94 404 ARG A N 1
ATOM 3332 C CA . ARG A 1 404 ? 19.588 -3.996 -5.896 1.00 82.94 404 ARG A CA 1
ATOM 3333 C C . ARG A 1 404 ? 19.436 -3.138 -4.643 1.00 82.94 404 ARG A C 1
ATOM 3335 O O . ARG A 1 404 ? 18.954 -3.651 -3.636 1.00 82.94 404 ARG A O 1
ATOM 3342 N N . LEU A 1 405 ? 19.843 -1.866 -4.698 1.00 77.94 405 LEU A N 1
ATOM 3343 C CA . LEU A 1 405 ? 19.741 -0.930 -3.575 1.00 77.94 405 LEU A CA 1
ATOM 3344 C C . LEU A 1 405 ? 18.292 -0.784 -3.090 1.00 77.94 405 LEU A C 1
ATOM 3346 O O . LEU A 1 405 ? 18.048 -0.703 -1.891 1.00 77.94 405 LEU A O 1
ATOM 3350 N N . GLU A 1 406 ? 17.343 -0.796 -4.020 1.00 71.06 406 GLU A N 1
ATOM 3351 C CA . GLU A 1 406 ? 15.912 -0.621 -3.743 1.00 71.06 406 GLU A CA 1
ATOM 3352 C C . GLU A 1 406 ? 15.171 -1.943 -3.511 1.00 71.06 406 GLU A C 1
ATOM 3354 O O . GLU A 1 406 ? 13.949 -1.967 -3.374 1.00 71.06 406 GLU A O 1
ATOM 3359 N N . ALA A 1 407 ? 15.900 -3.065 -3.481 1.00 73.69 407 ALA A N 1
ATOM 3360 C CA . ALA A 1 407 ? 15.340 -4.410 -3.377 1.00 73.69 407 ALA A CA 1
ATOM 3361 C C . ALA A 1 407 ? 14.252 -4.713 -4.431 1.00 73.69 407 ALA A C 1
ATOM 3363 O O . ALA A 1 407 ? 13.388 -5.567 -4.210 1.00 73.69 407 ALA A O 1
ATOM 3364 N N . VAL A 1 408 ? 14.305 -4.047 -5.590 1.00 77.44 408 VAL A N 1
ATOM 3365 C CA . VAL A 1 408 ? 13.363 -4.267 -6.687 1.00 77.44 408 VAL A CA 1
ATOM 3366 C C . VAL A 1 408 ? 13.667 -5.616 -7.325 1.00 77.44 408 VAL A C 1
ATOM 3368 O O . VAL A 1 408 ? 14.773 -5.880 -7.805 1.00 77.44 408 VAL A O 1
ATOM 3371 N N . ARG A 1 409 ? 12.664 -6.491 -7.329 1.00 75.31 409 ARG A N 1
ATOM 3372 C CA . ARG A 1 409 ? 12.738 -7.812 -7.946 1.00 75.31 409 ARG A CA 1
ATOM 3373 C C . ARG A 1 409 ? 11.941 -7.759 -9.237 1.00 75.31 409 ARG A C 1
ATOM 3375 O O . ARG A 1 409 ? 10.733 -7.614 -9.181 1.00 75.31 409 ARG A O 1
ATOM 3382 N N . LEU A 1 410 ? 12.620 -7.903 -10.372 1.00 86.12 410 LEU A N 1
ATOM 3383 C CA . LEU A 1 410 ? 12.000 -8.009 -11.696 1.00 86.12 410 LEU A CA 1
ATOM 3384 C C . LEU A 1 410 ? 11.963 -9.491 -12.127 1.00 86.12 410 LEU A C 1
ATOM 3386 O O . LEU A 1 410 ? 12.805 -9.900 -12.929 1.00 86.12 410 LEU A O 1
ATOM 3390 N N . PRO A 1 411 ? 11.080 -10.340 -11.561 1.00 84.50 411 PRO A N 1
ATOM 3391 C CA . PRO A 1 411 ? 11.038 -11.772 -11.848 1.00 84.50 411 PRO A CA 1
ATOM 3392 C C . PRO A 1 411 ? 10.778 -12.077 -13.325 1.00 84.50 411 PRO A C 1
ATOM 3394 O O . PRO A 1 411 ? 11.224 -13.117 -13.808 1.00 84.50 411 PRO A O 1
ATOM 3397 N N . ASN A 1 412 ? 10.102 -11.183 -14.053 1.00 86.31 412 ASN A N 1
ATOM 3398 C CA . ASN A 1 412 ? 9.833 -11.379 -15.473 1.00 86.31 412 ASN A CA 1
ATOM 3399 C C . ASN A 1 412 ? 10.944 -10.827 -16.375 1.00 86.31 412 ASN A C 1
ATOM 3401 O O . ASN A 1 412 ? 10.890 -11.061 -17.580 1.00 86.31 412 ASN A O 1
ATOM 3405 N N . PHE A 1 413 ? 11.961 -10.138 -15.839 1.00 90.81 413 PHE A N 1
ATOM 3406 C CA . PHE A 1 413 ? 13.073 -9.581 -16.614 1.00 90.81 413 PHE A CA 1
ATOM 3407 C C . PHE A 1 413 ? 14.343 -10.433 -16.497 1.00 90.81 413 PHE A C 1
ATOM 3409 O O . PHE A 1 413 ? 14.921 -10.613 -15.425 1.00 90.81 413 PHE A O 1
ATOM 3416 N N . ASN A 1 414 ? 14.835 -10.923 -17.632 1.00 92.44 414 ASN A N 1
ATOM 3417 C CA . ASN A 1 414 ? 16.062 -11.695 -17.703 1.00 92.44 414 ASN A CA 1
ATOM 3418 C C . ASN A 1 414 ? 17.271 -10.769 -17.937 1.00 92.44 414 ASN A C 1
ATOM 3420 O O . ASN A 1 414 ? 17.518 -10.287 -19.045 1.00 92.44 414 ASN A O 1
ATOM 3424 N N . TRP A 1 415 ? 18.076 -10.581 -16.891 1.00 91.62 415 TRP A N 1
ATOM 3425 C CA . TRP A 1 415 ? 19.261 -9.719 -16.907 1.00 91.62 415 TRP A CA 1
ATOM 3426 C C . TRP A 1 415 ? 20.389 -10.171 -17.850 1.00 91.62 415 TRP A C 1
ATOM 3428 O O . TRP A 1 415 ? 21.237 -9.341 -18.181 1.00 91.62 415 TRP A O 1
ATOM 3438 N N . SER A 1 416 ? 20.446 -11.439 -18.271 1.00 90.75 416 SER A N 1
ATOM 3439 C CA . SER A 1 416 ? 21.486 -11.940 -19.189 1.00 90.75 416 SER A CA 1
ATOM 3440 C C . SER A 1 416 ? 21.112 -11.816 -20.664 1.00 90.75 416 SER A C 1
ATOM 3442 O O . SER A 1 416 ? 21.981 -11.893 -21.523 1.00 90.75 416 SER A O 1
ATOM 3444 N N . THR A 1 417 ? 19.828 -11.632 -20.966 1.00 91.56 417 THR A N 1
ATOM 3445 C CA . THR A 1 417 ? 19.329 -11.444 -22.337 1.00 91.56 417 THR A CA 1
ATOM 3446 C C . THR A 1 417 ? 18.745 -10.053 -22.567 1.00 91.56 417 THR A C 1
ATOM 3448 O O . THR A 1 417 ? 18.485 -9.693 -23.713 1.00 91.56 417 THR A O 1
ATOM 3451 N N . ALA A 1 418 ? 18.533 -9.287 -21.490 1.00 92.44 418 ALA A N 1
ATOM 3452 C CA . ALA A 1 418 ? 17.776 -8.037 -21.460 1.00 92.44 418 ALA A CA 1
ATOM 3453 C C . ALA A 1 418 ? 16.346 -8.170 -22.020 1.00 92.44 418 ALA A C 1
ATOM 3455 O O . ALA A 1 418 ? 15.784 -7.225 -22.567 1.00 92.44 418 ALA A O 1
ATOM 3456 N N . LYS A 1 419 ? 15.741 -9.354 -21.905 1.00 90.00 419 LYS A N 1
ATOM 3457 C CA . LYS A 1 419 ? 14.376 -9.613 -22.378 1.00 90.00 419 LYS A CA 1
ATOM 3458 C C . LYS A 1 419 ? 13.433 -9.803 -21.202 1.00 90.00 419 LYS A C 1
ATOM 3460 O O . LYS A 1 419 ? 13.799 -10.431 -20.211 1.00 90.00 419 LYS A O 1
ATOM 3465 N N . SER A 1 420 ? 12.215 -9.300 -21.339 1.00 88.75 420 SER A N 1
ATOM 3466 C CA . SER A 1 420 ? 11.117 -9.564 -20.416 1.00 88.75 420 SER A CA 1
ATOM 3467 C C . SER A 1 420 ? 10.178 -10.636 -20.967 1.00 88.75 420 SER A C 1
ATOM 3469 O O . SER A 1 420 ? 9.987 -10.760 -22.179 1.00 88.75 420 SER A O 1
ATOM 3471 N N . LYS A 1 421 ? 9.606 -11.436 -20.069 1.00 88.44 421 LYS A N 1
ATOM 3472 C CA . LYS A 1 421 ? 8.573 -12.421 -20.389 1.00 88.44 421 LYS A CA 1
ATOM 3473 C C . LYS A 1 421 ? 7.210 -11.731 -20.470 1.00 88.44 421 LYS A C 1
ATOM 3475 O O . LYS A 1 421 ? 6.919 -10.838 -19.680 1.00 88.44 421 LYS A O 1
ATOM 3480 N N . LEU A 1 422 ? 6.374 -12.169 -21.409 1.00 88.44 422 LEU A N 1
ATOM 3481 C CA . LEU A 1 422 ? 4.982 -11.731 -21.494 1.00 88.44 422 LEU A CA 1
ATOM 3482 C C . LEU A 1 422 ? 4.174 -12.214 -20.283 1.00 88.44 422 LEU A C 1
ATOM 3484 O O . LEU A 1 422 ? 4.399 -13.309 -19.758 1.00 88.44 422 LEU A O 1
ATOM 3488 N N . ILE A 1 423 ? 3.240 -11.372 -19.851 1.00 87.31 423 ILE A N 1
ATOM 3489 C CA . ILE A 1 423 ? 2.433 -11.558 -18.651 1.00 87.31 423 ILE A CA 1
ATOM 3490 C C . ILE A 1 423 ? 0.979 -11.729 -19.053 1.00 87.31 423 ILE A C 1
ATOM 3492 O O . ILE A 1 423 ? 0.343 -10.778 -19.508 1.00 87.31 423 ILE A O 1
ATOM 3496 N N . ARG A 1 424 ? 0.437 -12.909 -18.741 1.00 87.81 424 ARG A N 1
ATOM 3497 C CA . ARG A 1 424 ? -0.992 -13.202 -18.842 1.00 87.81 424 ARG A CA 1
ATOM 3498 C C . ARG A 1 424 ? -1.758 -12.467 -17.758 1.00 87.81 424 ARG A C 1
ATOM 3500 O O . ARG A 1 424 ? -1.922 -12.961 -16.643 1.00 87.81 424 ARG A O 1
ATOM 3507 N N . ILE A 1 425 ? -2.177 -11.243 -18.063 1.00 83.94 425 ILE A N 1
ATOM 3508 C CA . ILE A 1 425 ? -2.779 -10.348 -17.075 1.00 83.94 425 ILE A CA 1
ATOM 3509 C C . ILE A 1 425 ? -4.107 -10.881 -16.517 1.00 83.94 425 ILE A C 1
ATOM 3511 O O . ILE A 1 425 ? -4.419 -10.628 -15.355 1.00 83.94 425 ILE A O 1
ATOM 3515 N N . SER A 1 426 ? -4.849 -11.682 -17.287 1.00 82.56 426 SER A N 1
ATOM 3516 C CA . SER A 1 426 ? -6.063 -12.357 -16.813 1.00 82.56 426 SER A CA 1
ATOM 3517 C C . SER A 1 426 ? -5.800 -13.422 -15.744 1.00 82.56 426 SER A C 1
ATOM 3519 O O . SER A 1 426 ? -6.687 -13.721 -14.945 1.00 82.56 426 SER A O 1
ATOM 3521 N N . GLU A 1 427 ? -4.589 -13.983 -15.707 1.00 86.62 427 GLU A N 1
ATOM 3522 C CA . GLU A 1 427 ? -4.146 -14.934 -14.685 1.00 86.62 427 GLU A CA 1
ATOM 3523 C C . GLU A 1 427 ? -3.483 -14.207 -13.517 1.00 86.62 427 GLU A C 1
ATOM 3525 O O . GLU A 1 427 ? -3.777 -14.501 -12.361 1.00 86.62 427 GLU A O 1
ATOM 3530 N N . PHE A 1 428 ? -2.620 -13.232 -13.816 1.00 85.50 428 PHE A N 1
ATOM 3531 C CA . PHE A 1 428 ? -1.876 -12.480 -12.808 1.00 85.50 428 PHE A CA 1
ATOM 3532 C C . PHE A 1 428 ? -2.764 -11.566 -11.957 1.00 85.50 428 PHE A C 1
ATOM 3534 O O . PHE A 1 428 ? -2.465 -11.368 -10.784 1.00 85.50 428 PHE A O 1
ATOM 3541 N N . TYR A 1 429 ? -3.806 -10.971 -12.536 1.00 81.44 429 TYR A N 1
ATOM 3542 C CA . TYR A 1 429 ? -4.658 -9.978 -11.881 1.00 81.44 429 TYR A CA 1
ATOM 3543 C C . TYR A 1 429 ? -6.115 -10.447 -11.923 1.00 81.44 429 TYR A C 1
ATOM 3545 O O . TYR A 1 429 ? -6.985 -9.820 -12.533 1.00 81.44 429 TYR A O 1
ATOM 3553 N N . ASN A 1 430 ? -6.363 -11.613 -11.326 1.00 80.25 430 ASN A N 1
ATOM 3554 C CA . ASN A 1 430 ? -7.597 -12.377 -11.438 1.00 80.25 430 ASN A CA 1
ATOM 3555 C C . ASN A 1 430 ? -8.460 -12.227 -10.173 1.00 80.25 430 ASN A C 1
ATOM 3557 O O . ASN A 1 430 ? -8.098 -12.751 -9.118 1.00 80.25 430 ASN A O 1
ATOM 3561 N N . PRO A 1 431 ? -9.658 -11.618 -10.261 1.00 78.06 431 PRO A N 1
ATOM 3562 C CA . PRO A 1 431 ? -10.544 -11.451 -9.110 1.00 78.06 431 PRO A CA 1
ATOM 3563 C C . PRO A 1 431 ? -10.929 -12.751 -8.395 1.00 78.06 431 PRO A C 1
ATOM 3565 O O . PRO A 1 431 ? -11.187 -12.709 -7.203 1.00 78.06 431 PRO A O 1
ATOM 3568 N N . LYS A 1 432 ? -10.965 -13.899 -9.086 1.00 73.75 432 LYS A N 1
ATOM 3569 C CA . LYS A 1 432 ? -11.335 -15.189 -8.477 1.00 73.75 432 LYS A CA 1
ATOM 3570 C C . LYS A 1 432 ? -10.223 -15.812 -7.635 1.00 73.75 432 LYS A C 1
ATOM 3572 O O . LYS A 1 432 ? -10.508 -16.690 -6.829 1.00 73.75 432 LYS A O 1
ATOM 3577 N N . ILE A 1 433 ? -8.979 -15.418 -7.897 1.00 74.25 433 ILE A N 1
ATOM 3578 C CA . ILE A 1 433 ? -7.780 -15.975 -7.264 1.00 74.25 433 ILE A CA 1
ATOM 3579 C C . ILE A 1 433 ? -7.272 -15.002 -6.200 1.00 74.25 433 ILE A C 1
ATOM 3581 O O . ILE A 1 433 ? -6.998 -15.397 -5.073 1.00 74.25 433 ILE A O 1
ATOM 3585 N N . ASP A 1 434 ? -7.179 -13.723 -6.562 1.00 75.12 434 ASP A N 1
ATOM 3586 C CA . ASP A 1 434 ? -6.506 -12.693 -5.766 1.00 75.12 434 ASP A CA 1
ATOM 3587 C C . ASP A 1 434 ? -7.417 -12.028 -4.734 1.00 75.12 434 ASP A C 1
ATOM 3589 O O . ASP A 1 434 ? -6.962 -11.444 -3.748 1.00 75.12 434 ASP A O 1
ATOM 3593 N N . CYS A 1 435 ? -8.719 -12.090 -4.983 1.00 78.25 435 CYS A N 1
ATOM 3594 C CA . CYS A 1 435 ? -9.745 -11.695 -4.042 1.00 78.25 435 CYS A CA 1
ATOM 3595 C C . CYS A 1 435 ? -10.467 -12.973 -3.642 1.00 78.25 435 CYS A C 1
ATOM 3597 O O . CYS A 1 435 ? -10.700 -13.809 -4.511 1.00 78.25 435 CYS A O 1
ATOM 3599 N N . TRP A 1 436 ? -10.790 -13.169 -2.361 1.00 71.25 436 TRP A N 1
ATOM 3600 C CA . TRP A 1 436 ? -11.373 -14.423 -1.848 1.00 71.25 436 TRP A CA 1
ATOM 3601 C C . TRP A 1 436 ? -12.832 -14.626 -2.291 1.00 71.25 436 TRP A C 1
ATOM 3603 O O . TRP A 1 436 ? -13.724 -14.896 -1.498 1.00 71.25 436 TRP A O 1
ATOM 3613 N N . ASP A 1 437 ? -13.083 -14.482 -3.587 1.00 60.22 437 ASP A N 1
ATOM 3614 C CA . ASP A 1 437 ? -14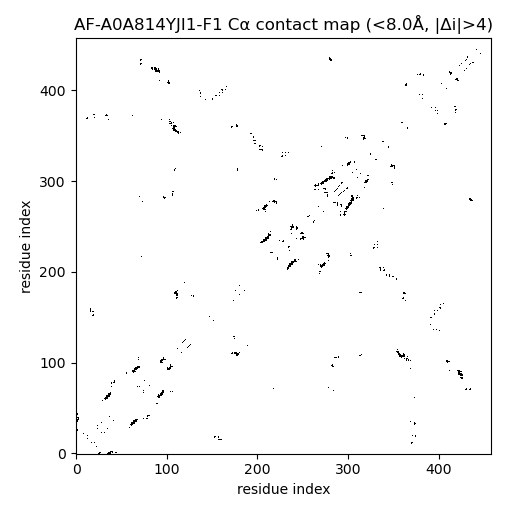.348 -14.573 -4.294 1.00 60.22 437 ASP A CA 1
ATOM 3615 C C . ASP A 1 437 ? -14.978 -15.970 -4.168 1.00 60.22 437 ASP A C 1
ATOM 3617 O O . ASP A 1 437 ? -16.192 -16.089 -4.311 1.00 60.22 437 ASP A O 1
ATOM 3621 N N . ALA A 1 438 ? -14.198 -17.012 -3.849 1.00 52.06 438 ALA A N 1
ATOM 3622 C CA . ALA A 1 438 ? -14.711 -18.356 -3.571 1.00 52.06 438 ALA A CA 1
ATOM 3623 C C . ALA A 1 438 ? -15.638 -18.413 -2.337 1.00 52.06 438 ALA A C 1
ATOM 3625 O O . ALA A 1 438 ? -16.546 -19.241 -2.304 1.00 52.06 438 ALA A O 1
ATOM 3626 N N . ASP A 1 439 ? -15.498 -17.481 -1.387 1.00 50.09 439 ASP A N 1
ATOM 3627 C CA . ASP A 1 439 ? -16.411 -17.341 -0.241 1.00 50.09 439 ASP A CA 1
ATOM 3628 C C . ASP A 1 439 ? -17.732 -16.632 -0.609 1.00 50.09 439 ASP A C 1
ATOM 3630 O O . ASP A 1 439 ? -18.580 -16.369 0.252 1.00 50.09 439 ASP A O 1
ATOM 3634 N N . TYR A 1 440 ? -17.931 -16.288 -1.889 1.00 51.81 440 TYR A N 1
ATOM 3635 C CA . TYR A 1 440 ? -19.051 -15.471 -2.345 1.00 51.81 440 TYR A CA 1
ATOM 3636 C C . TYR A 1 440 ? -19.926 -16.227 -3.350 1.00 51.81 440 TYR A C 1
ATOM 3638 O O . TYR A 1 440 ? -19.539 -16.431 -4.503 1.00 51.81 440 TYR A O 1
ATOM 3646 N N . PRO A 1 441 ? -21.163 -16.587 -2.963 1.00 48.03 441 PRO A N 1
ATOM 3647 C CA . PRO A 1 441 ? -22.088 -17.237 -3.873 1.00 48.03 441 PRO A CA 1
ATOM 3648 C C . PRO A 1 441 ? -22.397 -16.350 -5.090 1.00 48.03 441 PRO A C 1
ATOM 3650 O O . PRO A 1 441 ? -22.465 -15.118 -4.989 1.00 48.03 441 PRO A O 1
ATOM 3653 N N . SER A 1 442 ? -22.641 -16.978 -6.247 1.00 55.19 442 SER A N 1
ATOM 3654 C CA . SER A 1 442 ? -23.073 -16.282 -7.468 1.00 55.19 442 SER A CA 1
ATOM 3655 C C . SER A 1 442 ? -24.321 -15.418 -7.213 1.00 55.19 442 SER A C 1
ATOM 3657 O O . SER A 1 442 ? -25.027 -15.619 -6.228 1.00 55.19 442 SER A O 1
ATOM 3659 N N . LEU A 1 443 ? -24.641 -14.446 -8.081 1.00 49.88 443 LEU A N 1
ATOM 3660 C CA . LEU A 1 443 ? -25.886 -13.667 -7.936 1.00 49.88 443 LEU A CA 1
ATOM 3661 C C . LEU A 1 443 ? -27.120 -14.582 -7.842 1.00 49.88 443 LEU A C 1
ATOM 3663 O O . LEU A 1 443 ? -27.962 -14.364 -6.981 1.00 49.88 443 LEU A O 1
ATOM 3667 N N . LEU A 1 444 ? -27.168 -15.643 -8.651 1.00 55.75 444 LEU A N 1
ATOM 3668 C CA . LEU A 1 444 ? -28.204 -16.676 -8.592 1.00 55.75 444 LEU A CA 1
ATOM 3669 C C . LEU A 1 444 ? -28.223 -17.395 -7.244 1.00 55.75 444 LEU A C 1
ATOM 3671 O O . LEU A 1 444 ? -29.277 -17.524 -6.638 1.00 55.75 444 LEU A O 1
ATOM 3675 N N . THR A 1 445 ? -27.062 -17.800 -6.735 1.00 54.25 445 THR A N 1
ATOM 3676 C CA . THR A 1 445 ? -26.957 -18.454 -5.424 1.00 54.25 445 THR A CA 1
ATOM 3677 C C . THR A 1 445 ? -27.315 -17.496 -4.282 1.00 54.25 445 THR A C 1
ATOM 3679 O O . THR A 1 445 ? -27.866 -17.919 -3.274 1.00 54.25 445 THR A O 1
ATOM 3682 N N . ARG A 1 446 ? -27.068 -16.190 -4.432 1.00 57.09 446 ARG A N 1
ATOM 3683 C CA . ARG A 1 446 ? -27.482 -15.159 -3.470 1.00 57.09 446 ARG A CA 1
ATOM 3684 C C . ARG A 1 446 ? -28.986 -14.917 -3.500 1.00 57.09 446 ARG A C 1
ATOM 3686 O O . ARG A 1 446 ? -29.586 -14.857 -2.435 1.00 57.09 446 ARG A O 1
ATOM 3693 N N . ILE A 1 447 ? -29.589 -14.828 -4.686 1.00 66.50 447 ILE A N 1
ATOM 3694 C CA . ILE A 1 447 ? -31.047 -14.739 -4.852 1.00 66.50 447 ILE A CA 1
ATOM 3695 C C . ILE A 1 447 ? -31.703 -15.996 -4.280 1.00 66.50 447 ILE A C 1
ATOM 3697 O O . ILE A 1 447 ? -32.638 -15.889 -3.498 1.00 66.50 447 ILE A O 1
ATOM 3701 N N . TYR A 1 448 ? -31.161 -17.174 -4.592 1.00 69.94 448 TYR A N 1
ATOM 3702 C CA . TYR A 1 448 ? -31.607 -18.443 -4.032 1.00 69.94 448 TYR A CA 1
ATOM 3703 C C . TYR A 1 448 ? -31.515 -18.447 -2.504 1.00 69.94 448 TYR A C 1
ATOM 3705 O O . TYR A 1 448 ? -32.512 -18.706 -1.850 1.00 69.94 448 TYR A O 1
ATOM 3713 N N . ASN A 1 449 ? -30.367 -18.089 -1.919 1.00 58.03 449 ASN A N 1
ATOM 3714 C CA . ASN A 1 449 ? -30.206 -18.037 -0.464 1.00 58.03 449 ASN A CA 1
ATOM 3715 C C . ASN A 1 449 ? -31.146 -17.014 0.187 1.00 58.03 449 ASN A C 1
ATOM 3717 O O . ASN A 1 449 ? -31.667 -17.276 1.265 1.00 58.03 449 ASN A O 1
ATOM 3721 N N . TYR A 1 450 ? -31.384 -15.868 -0.456 1.00 56.78 450 TYR A N 1
ATOM 3722 C CA . TYR A 1 450 ? -32.318 -14.850 0.022 1.00 56.78 450 TYR A CA 1
ATOM 3723 C C . TYR A 1 450 ? -33.764 -15.358 0.008 1.00 56.78 450 TYR A C 1
ATOM 3725 O O . TYR A 1 450 ? -34.450 -15.261 1.022 1.00 56.78 450 TYR A O 1
ATOM 3733 N N . LEU A 1 451 ? -34.202 -15.964 -1.100 1.00 66.12 451 LEU A N 1
ATOM 3734 C CA . LEU A 1 451 ? -35.531 -16.569 -1.230 1.00 66.12 451 LEU A CA 1
ATOM 3735 C C . LEU A 1 451 ? -35.703 -17.779 -0.300 1.00 66.12 451 LEU A C 1
ATOM 3737 O O . LEU A 1 451 ? -36.763 -17.952 0.287 1.00 66.12 451 LEU A O 1
ATOM 3741 N N . PHE A 1 452 ? -34.656 -18.581 -0.112 1.00 59.78 452 PHE A N 1
ATOM 3742 C CA . PHE A 1 452 ? -34.642 -19.736 0.786 1.00 59.78 452 PHE A CA 1
ATOM 3743 C C . PHE A 1 452 ? -34.704 -19.324 2.264 1.00 59.78 452 PHE A C 1
ATOM 3745 O O . PHE A 1 452 ? -35.412 -19.948 3.050 1.00 59.78 452 PHE A O 1
ATOM 3752 N N . LEU A 1 453 ? -34.000 -18.255 2.654 1.00 40.91 453 LEU A N 1
ATOM 3753 C CA . LEU A 1 453 ? -34.103 -17.671 3.995 1.00 40.91 453 LEU A CA 1
ATOM 3754 C C . LEU A 1 453 ? -35.483 -17.047 4.234 1.00 40.91 453 LEU A C 1
ATOM 3756 O O . LEU A 1 453 ? -36.033 -17.223 5.314 1.00 40.91 453 LEU A O 1
ATOM 3760 N N . TRP A 1 454 ? -36.060 -16.382 3.228 1.00 42.66 454 TRP A N 1
ATOM 3761 C CA . TRP A 1 454 ? -37.441 -15.888 3.274 1.00 42.66 454 TRP A CA 1
ATOM 3762 C C . TRP A 1 454 ? -38.464 -17.019 3.408 1.00 42.66 454 TRP A C 1
ATOM 3764 O O . TRP A 1 454 ? -39.387 -16.910 4.204 1.00 42.66 454 TRP A O 1
ATOM 3774 N N . TRP A 1 455 ? -38.277 -18.128 2.691 1.00 45.03 455 TRP A N 1
ATOM 3775 C CA . TRP A 1 455 ? -39.155 -19.297 2.771 1.00 45.03 455 TRP A CA 1
ATOM 3776 C C . TRP A 1 455 ? -39.083 -20.024 4.121 1.00 45.03 455 TRP A C 1
ATOM 3778 O O . TRP A 1 455 ? -40.058 -20.638 4.518 1.00 45.03 455 TRP A O 1
ATOM 3788 N N . LYS A 1 456 ? -37.962 -19.938 4.849 1.00 36.75 456 LYS A N 1
ATOM 3789 C CA . LYS A 1 456 ? -37.853 -20.451 6.228 1.00 36.75 456 LYS A CA 1
ATOM 3790 C C . LYS A 1 456 ? -38.456 -19.529 7.296 1.00 36.75 456 LYS A C 1
ATOM 3792 O O . LYS A 1 456 ? -38.568 -19.953 8.444 1.00 36.75 456 LYS A O 1
ATOM 3797 N N . LEU A 1 457 ? -38.726 -18.268 6.956 1.00 42.38 457 LEU A N 1
ATOM 3798 C CA . LEU A 1 457 ? -39.315 -17.267 7.853 1.00 42.38 457 LEU A CA 1
ATOM 3799 C C . LEU A 1 457 ? -40.839 -17.134 7.674 1.00 42.38 457 LEU A C 1
ATOM 3801 O O . LEU A 1 457 ? -41.485 -16.531 8.531 1.00 42.38 457 LEU A O 1
ATOM 3805 N N . LEU A 1 458 ? -41.381 -17.679 6.580 1.00 43.75 458 LEU A N 1
ATOM 3806 C CA . LEU A 1 458 ? -42.803 -17.962 6.355 1.00 43.75 458 LEU A CA 1
ATOM 3807 C C . LEU A 1 458 ? -43.131 -19.365 6.869 1.00 43.75 458 LEU A C 1
ATOM 3809 O O . LEU A 1 458 ? -44.270 -19.542 7.353 1.00 43.75 458 LEU A O 1
#

Solvent-accessible surface area (backbone atoms only — not comparable to full-atom values): 26190 Å² total; per-residue (Å²): 77,72,68,74,88,59,95,50,79,80,72,77,53,54,86,48,44,55,79,80,44,82,88,69,59,53,91,51,53,88,77,42,58,50,44,48,41,42,54,74,32,65,65,69,51,72,78,80,73,56,77,90,56,55,57,66,77,73,47,70,83,45,45,25,31,41,32,39,93,63,52,48,55,60,42,44,63,76,42,66,60,80,61,54,64,80,42,24,74,66,21,35,40,35,33,22,38,45,81,86,25,36,40,47,43,53,77,54,20,30,19,64,26,70,72,49,50,50,43,39,47,72,72,67,66,54,86,76,87,76,80,71,86,73,88,75,69,85,75,80,92,77,73,71,95,86,61,58,72,66,59,55,50,49,50,56,25,50,53,53,46,42,51,50,52,49,51,48,45,57,70,61,40,78,81,30,50,56,48,77,79,54,68,70,57,50,61,72,44,52,90,75,55,77,87,74,83,74,80,85,66,67,57,76,43,42,53,30,39,34,80,42,62,79,65,91,37,79,44,44,48,67,61,53,48,54,57,43,47,70,37,89,51,39,44,70,48,36,34,54,70,37,12,66,81,66,80,40,71,79,51,78,71,96,57,72,85,90,41,69,70,52,54,29,59,59,32,57,79,27,63,29,25,54,22,58,36,57,43,35,19,62,54,50,63,48,59,45,43,70,45,54,14,61,64,11,73,17,38,16,37,34,44,32,34,45,70,68,43,45,70,63,61,48,72,65,62,40,64,45,57,59,85,81,32,97,44,62,66,55,44,52,53,49,50,44,53,37,56,64,29,67,74,66,40,40,55,41,50,50,41,72,74,45,41,44,78,34,48,76,27,32,71,53,37,72,58,59,57,67,56,48,41,45,48,50,41,52,43,34,55,59,66,71,49,92,67,91,46,71,66,58,57,50,47,52,48,51,52,52,42,45,37,58,76,40,67,56,51,47,85,45,49,39,85,91,75,54,45,58,43,69,36,45,43,48,71,76,56,23,40,70,75,54,18,67,44,81,83,50,70,52,73,66,52,44,51,48,50,50,54,50,53,51,60,73,75,105

Secondary structure (DSSP, 8-state):
--S---S-GGGTS-TTGGGT-----GGGGGG-SEEEEEGGGGGTS--TT-TTS-HHHH-TTSEEEEEESS-HHHHHHHTT-S-GGGGTTSBSEEEESSTTSTEE--S-EEEE-HHHHHHHHHTS---------------STT--TTS-HHHHHHHHHHHHHHHHHHHHHHHH-SS-BT-PPPHHHHHHHGGGSPPP------SSSEEEEEE----S-TT-HHHHHHHHHTSTTEEEEEESTHHHHTT------SS-TT-HHHHHHHHTT-SEEEEE-SS-BTT---HIIIIIIHHTTSEEEEESS-HHHHHHHSPTT--EEGGGSSSHHHHHHHHHHHHH-HHHHHHTTTHHHHEEEEGGGSTTTT-THHHHHHHHHHHHHHHH-S---HHHHHHHHHHHHHHHHTT---TTEETTTTEEPPB-HHHHT-HHHHB-GGGS--HHHHHHHHHHHHHTT-

Mean predicted aligned error: 9.48 Å

Radius of gyration: 25.37 Å; Cα contacts (8 Å, |Δi|>4): 660; chains: 1; bounding box: 82×41×68 Å

Foldseek 3Di:
DQDDPPVDQVPLDDPLCVLQDGDDDPVVCLPDLEDEAELLCLLVPPPPPPPVDDPCVSNVRHAYEYEYAAALVVSCVNNVDDPLLVCQQVHQFYDYCDPPGLQNDAQWWKAFDVVVVCCCCPVVVDDDPPPPVPPDDDDPPPDDPPDDPNLVSLCRSLVVVLVVLLVLCCVLHVDDILDADDPVVVVVCVVVFDDDDADQDDLQAAEEEEEDADPPFQLVVLVLVLQLCPAHRYDYHYEYDCCVVSVHPHDDQPDDPPDLVSLLVVLSNHQEYALEDSFAFASSRHCSCQRNQLSNNHAYEYGHHDPVSCVRGPQPLQHHYPVVDPDSNRVSVVSSVLSNDVVNSCSNVSSVNTMDMGLSSQLSRRDPVVVVSSLLSLLQVLLPDPDPDPSSVSSLSSSVSSCVSSVRRNPQADSNNSHGDRGRCCVVSPCVPRTVCVVPDDPVVVVVVVVVVVVVVD

Organism: Adineta ricciae (NCBI:txid249248)

pLDDT: mean 79.88, std 14.87, range [36.75, 98.56]

Sequence (458 aa):
MYHQRMDSSLNVFNNNLRRICKLIDPEEYTDADGVIVTSFDLVRLPSLLDRNNSYRNKYQSQLWLFHSEESPRNSYRTVQMKNISELDDWFNLTATLKPESDLHIQYKGYRIKPSIVNLITNKLNLTFNMTINTTYLPQTDLFDNNSSTYFNTLISALSNELNMRRNNYLTACPFTCNQPVPAELVNSLQPHLKPISPKVLNRDTVYIVWFVSNCNSHSRREEYVLKLRSQPGIHVDIYGDCSSMLNSHIVPLQCKKGTPDCMEKTLSNYRFYLAFENSKCDTYITEKYWMQGLNGKAIPIVLGASKQQYQRIAVPNSYIHVDDYKTVEELAKELHRLNRNDSEFTKYLQWTQLYDIGVNYSPTVRYDMYSTLCFLGHYQRLHSMKANDQQRMYILELIRSIFRLEAVRLPNFNWSTAKSKLIRISEFYNPKIDCWDADYPSLLTRIYNYLFLWWKLL

Nearest PDB structures (foldseek):
  8d0w-assembly1_A  TM=7.599E-01  e=1.662E-14  Homo sapiens
  2iyf-assembly1_A  TM=5.006E-01  e=2.052E-02  Streptomyces antibioticus
  8rz3-assembly2_B  TM=4.708E-01  e=1.343E-02  Variovorax paradoxus
  8jjq-assembly3_B  TM=4.326E-01  e=1.946E-02  Variovorax paradoxus
  8jjn-assembly3_B  TM=3.882E-01  e=2.164E-02  Variovorax paradoxus

InterPro domains:
  IPR001503 Glycosyl transferase family 10 [PTHR11929] (21-388)
  IPR031481 Fucosyltransferase, N-terminal [PF17039] (25-108)
  IPR038577 GT10-like, C-terminal domain superfamily [G3DSA:3.40.50.11660] (114-361)
  IPR055270 Fucosyltransferase, C-terminal [PF00852] (206-378)